Protein AF-0000000069303917 (afdb_homodimer)

Sequence (478 aa):
MTKDKTSQEDLEGQWSEDDLRAEVVRLRQELRDSREETLRLGRRVSELEAQASSSDALQITKLTCPGGEPDEQDKRRVLDHLRSEAYVHLAVSPIAGVGVFAFRTIPVGIDPFPICNPHMGSKEQFCVCSGSELRGMPPGVCDLVKSFFAPLTEDDSWTPQTDENGEILYGVLATGMNSLNLSWYLNHSDNPNISFKDADDEGGFNSFVTNRQIEAGEELVNDYRELGKEFYALVIGGGMTKDKTSQEDLEGQWSEDDLRAEVVRLRQELRDSREETLRLGRRVSELEAQASSSDALQITKLTCPGGEPDEQDKRRVLDHLRSEAYVHLAVSPIAGVGVFAFRTIPVGIDPFPICNPHMGSKEQFCVCSGSELRGMPPGVCDLVKSFFAPLTEDDSWTPQTDENGEILYGVLATGMNSLNLSWYLNHSDNPNISFKDADDEGGFNSFVTNRQIEAGEELVNDYRELGKEFYALVIGGG

pLDDT: mean 75.76, std 18.73, range [25.03, 98.19]

Nearest PDB structures (foldseek):
  6u9n-assembly1_A  TM=6.381E-01  e=2.233E-07  Homo sapiens
  5w1y-assembly1_A  TM=6.072E-01  e=1.549E-07  Homo sapiens
  2w5y-assembly1_A  TM=5.954E-01  e=2.406E-06  Homo sapiens
  3f9x-assembly4_D  TM=6.016E-01  e=1.669E-06  Homo sapiens
  2w5z-assembly1_A  TM=5.642E-01  e=1.308E-06  Homo sapiens

Foldseek 3Di:
DPPPPVVVVVVVVPADPVRVVVVVVVVVVVVVVVVVVVVVVVVVVVVVVCCVVCVVVVCVPCLVQLVHDDDPVLVVLVVVCVVPQAFWDWDQDPQDGIFIFGQAKDAFFHFNFDDSDCSNPPPFAWDKDFPVRLVPDDPVSNVVCLLQKDADDDDQVLHFDHDPVRTGIITHGPVHDPDDGNVSRAAADPDFQKEWDDAPDDVGDITITGRHMDGRGDTGHYHCVRVGPSSCCSNVVVD/DPPPPPVVVVVVVPADPVRVVVVVVVVVVVVVVVVVVVVVVVVVVVVVVCCVVCVVVVCCPCLVQLVHDDDPVLVVLVVVCVVPQAFWDWDQDPQDGIFIFGQAKDAFFHFNFDDSDCSNPPPFAWDKDFPVRLVPDDPVVNVVCLLQKDADDDDQPLHFDHDPVRTGIITHGPVHDPDDGNVSRAAADPDFQKEWDDAPDDVGHITITGRHIHGRGDTGHYHCVRVGPSSCCSNVVVD

Solvent-accessible surface area (backbone atoms only — not comparable to full-atom values): 25227 Å² total; per-residue (Å²): 136,73,76,72,63,65,64,59,57,65,61,56,75,74,56,47,67,68,48,40,52,51,46,40,53,48,44,51,51,52,34,51,54,38,48,52,48,33,50,52,40,50,51,50,38,50,49,50,45,41,47,50,36,25,55,46,57,41,56,48,41,77,61,38,45,25,44,44,80,62,51,71,66,46,39,52,39,30,54,50,28,51,57,73,50,62,34,59,46,78,34,66,32,95,88,57,50,48,22,28,27,22,56,36,70,37,61,57,69,38,53,63,68,58,62,49,29,52,54,41,26,28,58,88,35,50,24,83,39,43,43,71,72,48,67,78,36,48,67,52,46,42,54,47,44,54,67,64,35,40,50,35,51,77,53,96,74,42,45,66,33,56,50,99,86,64,33,45,26,29,50,38,48,36,36,38,83,35,53,48,50,54,74,70,35,49,38,73,33,99,77,45,45,34,39,83,34,74,36,90,45,95,87,44,61,73,41,49,30,25,73,39,70,40,52,55,69,39,71,48,22,27,44,46,60,78,61,14,53,63,36,29,43,58,61,63,53,66,104,138,75,75,72,68,63,62,60,58,64,60,59,74,76,60,49,68,67,50,39,51,50,46,40,53,51,44,50,51,52,33,51,54,38,49,52,48,32,50,51,40,48,50,52,38,50,50,51,44,40,47,50,34,24,54,48,59,40,54,48,41,77,62,38,44,25,43,43,81,61,51,71,67,46,38,52,40,29,53,51,28,52,57,74,49,63,34,58,46,78,34,66,32,93,86,57,50,46,22,26,26,22,54,36,71,38,61,57,69,38,52,64,70,58,61,48,29,53,57,41,25,30,58,90,35,51,26,82,39,41,45,71,74,46,68,78,36,48,67,50,46,42,53,46,44,56,67,63,35,41,50,35,50,78,53,97,75,42,45,65,32,54,49,97,86,65,33,45,27,30,49,39,49,38,36,37,83,36,54,48,50,55,74,71,36,50,40,72,33,98,75,46,46,32,38,84,36,74,38,89,45,93,86,43,61,74,42,50,28,24,72,38,69,41,51,54,71,38,70,49,22,27,44,45,60,78,61,15,53,63,34,30,43,58,60,62,55,66,105

Secondary structure (DSSP, 8-state):
--TTTHHHHHHHTT--HHHHHHHHHHHHHHHHHHHHHHHHHHHHHHHHHHHHHHTTTTT------TTSPP-HHHHHHHHHIIIII--EEEEE-SSSSEEEEESS-B-TT--S---S-TTTS----EEEEEHHHHHTS-HHHHHHHHHH-PBPBSSTT-PBPB-TTSPBEEEEETT-SSEEEGGGGPEE-SS-SEEEE--SSTTPPPEEEESS-B-TTPEEEE-GGGG-HHHHHHHTTT-/--THHHHHHHHHTT--HHHHHHHHHHHHHHHHHHHHHHHHHHHHHHHHHHHHHHTTSS-------TTSPP-HHHHHHHHHIIIII--EEEEE-SSSSEEEEESS-B-TT--S---S-TTTS----EEEEEHHHHHTS-HHHHHHHHHH-PBPBSSTT-PBPB-TTSPBEEEEETT-SSEEEGGGGPEE-SS-SEEEE--SSTTPPPEEEESS-B-TTPEEEE-GGGG-HHHHHHHTTT-

InterPro domains:
  IPR001214 SET domain [PF00856] (97-224)
  IPR001214 SET domain [PS50280] (86-225)
  IPR046341 SET domain superfamily [G3DSA:2.170.270.10] (84-227)
  IPR046341 SET domain superfamily [SSF82199] (88-226)

Organism: Polarella glacialis (NCBI:txid89957)

Structure (mmCIF, N/CA/C/O backbone):
data_AF-0000000069303917-model_v1
#
loop_
_entity.id
_entity.type
_entity.pdbx_description
1 polymer 'SET domain-containing protein'
#
loop_
_atom_site.group_PDB
_atom_site.id
_atom_site.type_symbol
_atom_site.label_atom_id
_atom_site.label_alt_id
_atom_site.label_comp_id
_atom_site.label_asym_id
_atom_site.label_entity_id
_atom_site.label_seq_id
_atom_site.pdbx_PDB_ins_code
_atom_site.Cartn_x
_atom_site.Cartn_y
_atom_site.Cartn_z
_atom_site.occupancy
_atom_site.B_iso_or_equiv
_atom_site.auth_seq_id
_atom_site.auth_comp_id
_atom_site.auth_asym_id
_atom_site.auth_atom_id
_atom_site.pdbx_PDB_model_num
ATOM 1 N N . MET A 1 1 ? -36.781 37.906 35.406 1 31.34 1 MET A N 1
ATOM 2 C CA . MET A 1 1 ? -36.188 38.844 34.469 1 31.34 1 MET A CA 1
ATOM 3 C C . MET A 1 1 ? -37.25 39.844 33.938 1 31.34 1 MET A C 1
ATOM 5 O O . MET A 1 1 ? -37 40.562 32.969 1 31.34 1 MET A O 1
ATOM 9 N N . THR A 1 2 ? -38.406 39.781 34.5 1 39.09 2 THR A N 1
ATOM 10 C CA . THR A 1 2 ? -39.625 40.531 34.156 1 39.09 2 THR A CA 1
ATOM 11 C C . THR A 1 2 ? -39.594 41.906 34.781 1 39.09 2 THR A C 1
ATOM 13 O O . THR A 1 2 ? -40.406 42.781 34.406 1 39.09 2 THR A O 1
ATOM 16 N N . LYS A 1 3 ? -38.938 42.188 35.875 1 47.28 3 LYS A N 1
ATOM 17 C CA . LYS A 1 3 ? -39.156 43.375 36.656 1 47.28 3 LYS A CA 1
ATOM 18 C C . LYS A 1 3 ? -38.562 44.594 35.969 1 47.28 3 LYS A C 1
ATOM 20 O O . LYS A 1 3 ? -38.812 45.75 36.375 1 47.28 3 LYS A O 1
ATOM 25 N N . ASP A 1 4 ? -37.656 44.531 35.062 1 43 4 ASP A N 1
ATOM 26 C CA . ASP A 1 4 ? -36.875 45.719 34.656 1 43 4 ASP A CA 1
ATOM 27 C C . ASP A 1 4 ? -37.594 46.5 33.562 1 43 4 ASP A C 1
ATOM 29 O O . ASP A 1 4 ? -37.188 47.625 33.25 1 43 4 ASP A O 1
ATOM 33 N N . LYS A 1 5 ? -38.688 46.062 33.031 1 47.25 5 LYS A N 1
ATOM 34 C CA . LYS A 1 5 ? -39.375 46.75 31.938 1 47.25 5 LYS A CA 1
ATOM 35 C C . LYS A 1 5 ? -40.25 47.875 32.469 1 47.25 5 LYS A C 1
ATOM 37 O O . LYS A 1 5 ? -40.469 48.875 31.766 1 47.25 5 LYS A O 1
ATOM 42 N N . THR A 1 6 ? -40.969 47.75 33.531 1 48.91 6 THR A N 1
ATOM 43 C CA . THR A 1 6 ? -41.938 48.719 34.031 1 48.91 6 THR A CA 1
ATOM 44 C C . THR A 1 6 ? -41.281 50.031 34.375 1 48.91 6 THR A C 1
ATOM 46 O O . THR A 1 6 ? -41.844 51.094 34.156 1 48.91 6 THR A O 1
ATOM 49 N N . SER A 1 7 ? -40.031 50.031 34.875 1 49.03 7 SER A N 1
ATOM 50 C CA . SER A 1 7 ? -39.406 51.188 35.5 1 49.03 7 SER A CA 1
ATOM 51 C C . SER A 1 7 ? -38.969 52.188 34.438 1 49.03 7 SER A C 1
ATOM 53 O O . SER A 1 7 ? -39 53.406 34.656 1 49.03 7 SER A O 1
ATOM 55 N N . GLN A 1 8 ? -38.812 51.875 33.281 1 50.59 8 GLN A N 1
ATOM 56 C CA . GLN A 1 8 ? -38.344 52.844 32.312 1 50.59 8 GLN A CA 1
ATOM 57 C C . GLN A 1 8 ? -39.5 53.656 31.719 1 50.59 8 GLN A C 1
ATOM 59 O O . GLN A 1 8 ? -39.375 54.844 31.469 1 50.59 8 GLN A O 1
ATOM 64 N N . GLU A 1 9 ? -40.625 53.094 31.688 1 52.25 9 GLU A N 1
ATOM 65 C CA . GLU A 1 9 ? -41.781 53.781 31.156 1 52.25 9 GLU A CA 1
ATOM 66 C C . GLU A 1 9 ? -42.25 54.875 32.094 1 52.25 9 GLU A C 1
ATOM 68 O O . GLU A 1 9 ? -42.688 55.938 31.641 1 52.25 9 GLU A O 1
ATOM 73 N N . ASP A 1 10 ? -42.375 54.656 33.281 1 55.94 10 ASP A N 1
ATOM 74 C CA . ASP A 1 10 ? -42.844 55.656 34.219 1 55.94 10 ASP A CA 1
ATOM 75 C C . ASP A 1 10 ? -41.938 56.875 34.25 1 55.94 10 ASP A C 1
ATOM 77 O O . ASP A 1 10 ? -42.406 58 34.375 1 55.94 10 ASP A O 1
ATOM 81 N N . LEU A 1 11 ? -40.719 56.812 34.094 1 53.03 11 LEU A N 1
ATOM 82 C CA . LEU A 1 11 ? -39.812 57.938 34.156 1 53.03 11 LEU A CA 1
ATOM 83 C C . LEU A 1 11 ? -39.875 58.75 32.875 1 53.03 11 LEU A C 1
ATOM 85 O O . LEU A 1 11 ? -39.656 59.969 32.906 1 53.03 11 LEU A O 1
ATOM 89 N N . GLU A 1 12 ? -40.344 58.156 31.844 1 61.41 12 GLU A N 1
ATOM 90 C CA . GLU A 1 12 ? -40.406 58.875 30.562 1 61.41 12 GLU A CA 1
ATOM 91 C C . GLU A 1 12 ? -41.594 59.844 30.547 1 61.41 12 GLU A C 1
ATOM 93 O O . GLU A 1 12 ? -41.594 60.844 29.828 1 61.41 12 GLU A O 1
ATOM 98 N N . GLY A 1 13 ? -42.594 59.656 31.344 1 64.12 13 GLY A N 1
ATOM 99 C CA . GLY A 1 13 ? -43.719 60.562 31.438 1 64.12 13 GLY A CA 1
ATOM 100 C C . GLY A 1 13 ? -43.312 61.969 31.828 1 64.12 13 GLY A C 1
ATOM 101 O O . GLY A 1 13 ? -44 62.938 31.5 1 64.12 13 GLY A O 1
ATOM 102 N N . GLN A 1 14 ? -42.219 62.25 32.531 1 71 14 GLN A N 1
ATOM 103 C CA . GLN A 1 14 ? -41.844 63.562 33.062 1 71 14 GLN A CA 1
ATOM 104 C C . GLN A 1 14 ? -40.719 64.188 32.25 1 71 14 GLN A C 1
ATOM 106 O O . GLN A 1 14 ? -40.188 65.25 32.625 1 71 14 GLN A O 1
ATOM 111 N N . TRP A 1 15 ? -40.594 63.906 31.031 1 79.44 15 TRP A N 1
ATOM 112 C CA . TRP A 1 15 ? -39.438 64.375 30.266 1 79.44 15 TRP A CA 1
ATOM 113 C C . TRP A 1 15 ? -39.781 65.688 29.531 1 79.44 15 TRP A C 1
ATOM 115 O O . TRP A 1 15 ? -40.875 65.812 28.969 1 79.44 15 TRP A O 1
ATOM 125 N N . SER A 1 16 ? -38.938 66.688 29.812 1 82.38 16 SER A N 1
ATOM 126 C CA . SER A 1 16 ? -39.031 67.938 29.078 1 82.38 16 SER A CA 1
ATOM 127 C C . SER A 1 16 ? -38.688 67.75 27.594 1 82.38 16 SER A C 1
ATOM 129 O O . SER A 1 16 ? -38.219 66.688 27.203 1 82.38 16 SER A O 1
ATOM 131 N N . GLU A 1 17 ? -39.062 68.75 26.812 1 84.31 17 GLU A N 1
ATOM 132 C CA . GLU A 1 17 ? -38.75 68.688 25.391 1 84.31 17 GLU A CA 1
ATOM 133 C C . GLU A 1 17 ? -37.25 68.5 25.172 1 84.31 17 GLU A C 1
ATOM 135 O O . GLU A 1 17 ? -36.812 67.812 24.281 1 84.31 17 GLU A O 1
ATOM 140 N N . ASP A 1 18 ? -36.594 69.125 26.078 1 85.5 18 ASP A N 1
ATOM 141 C CA . ASP A 1 18 ? -35.156 69.062 26 1 85.5 18 ASP A CA 1
ATOM 142 C C . ASP A 1 18 ? -34.656 67.625 26.328 1 85.5 18 ASP A C 1
ATOM 144 O O . ASP A 1 18 ? -33.719 67.125 25.719 1 85.5 18 ASP A O 1
ATOM 148 N N . ASP A 1 19 ? -35.375 67.062 27.141 1 86.94 19 ASP A N 1
ATOM 149 C CA . ASP A 1 19 ? -35.062 65.688 27.531 1 86.94 19 ASP A CA 1
ATOM 150 C C . ASP A 1 19 ? -35.344 64.688 26.406 1 86.94 19 ASP A C 1
ATOM 152 O O . ASP A 1 19 ? -34.531 63.812 26.156 1 86.94 19 ASP A O 1
ATOM 156 N N . LEU A 1 20 ? -36.312 64.938 25.719 1 87.75 20 LEU A N 1
ATOM 157 C CA . LEU A 1 20 ? -36.75 64.062 24.625 1 87.75 20 LEU A CA 1
ATOM 158 C C . LEU A 1 20 ? -35.781 64.188 23.438 1 87.75 20 LEU A C 1
ATOM 160 O O . LEU A 1 20 ? -35.438 63.219 22.812 1 87.75 20 LEU A O 1
ATOM 164 N N . ARG A 1 21 ? -35.375 65.375 23.281 1 87.81 21 ARG A N 1
ATOM 165 C CA . ARG A 1 21 ? -34.406 65.625 22.203 1 87.81 21 ARG A CA 1
ATOM 166 C C . ARG A 1 21 ? -33.094 64.938 22.5 1 87.81 21 ARG A C 1
ATOM 168 O O . ARG A 1 21 ? -32.469 64.375 21.609 1 87.81 21 ARG A O 1
ATOM 175 N N . ALA A 1 22 ? -32.781 65 23.719 1 87.69 22 ALA A N 1
ATOM 176 C CA . ALA A 1 22 ? -31.531 64.375 24.141 1 87.69 22 ALA A CA 1
ATOM 177 C C . ALA A 1 22 ? -31.625 62.844 24 1 87.69 22 ALA A C 1
ATOM 179 O O . ALA A 1 22 ? -30.672 62.188 23.578 1 87.69 22 ALA A O 1
ATOM 180 N N . GLU A 1 23 ? -32.719 62.344 24.219 1 88.12 23 GLU A N 1
ATOM 181 C CA . GLU A 1 23 ? -32.938 60.906 24.125 1 88.12 23 GLU A CA 1
ATOM 182 C C . GLU A 1 23 ? -32.938 60.438 22.672 1 88.12 23 GLU A C 1
ATOM 184 O O . GLU A 1 23 ? -32.406 59.375 22.359 1 88.12 23 GLU A O 1
ATOM 189 N N . VAL A 1 24 ? -33.5 61.25 21.938 1 89.5 24 VAL A N 1
ATOM 190 C CA . VAL A 1 24 ? -33.531 60.906 20.516 1 89.5 24 VAL A CA 1
ATOM 191 C C . VAL A 1 24 ? -32.094 60.875 19.984 1 89.5 24 VAL A C 1
ATOM 193 O O . VAL A 1 24 ? -31.75 59.938 19.25 1 89.5 24 VAL A O 1
ATOM 196 N N . VAL A 1 25 ? -31.359 61.875 20.422 1 87.88 25 VAL A N 1
ATOM 197 C CA . VAL A 1 25 ? -29.969 61.906 19.984 1 87.88 25 VAL A CA 1
ATOM 198 C C . VAL A 1 25 ? -29.219 60.688 20.5 1 87.88 25 VAL A C 1
ATOM 200 O O . VAL A 1 25 ? -28.484 60.031 19.75 1 87.88 25 VAL A O 1
ATOM 203 N N . ARG A 1 26 ? -29.453 60.281 21.688 1 88.75 26 ARG A N 1
ATOM 204 C CA . ARG A 1 26 ? -28.812 59.156 22.297 1 88.75 26 ARG A CA 1
ATOM 205 C C . ARG A 1 26 ? -29.219 57.844 21.594 1 88.75 26 ARG A C 1
ATOM 207 O O . ARG A 1 26 ? -28.359 57.031 21.25 1 88.75 26 ARG A O 1
ATOM 214 N N . LEU A 1 27 ? -30.406 57.75 21.359 1 89.12 27 LEU A N 1
ATOM 215 C CA . LEU A 1 27 ? -30.922 56.531 20.734 1 89.12 27 LEU A CA 1
ATOM 216 C C . LEU A 1 27 ? -30.438 56.406 19.297 1 89.12 27 LEU A C 1
ATOM 218 O O . LEU A 1 27 ? -30.109 55.312 18.844 1 89.12 27 LEU A O 1
ATOM 222 N N . ARG A 1 28 ? -30.375 57.5 18.656 1 88.5 28 ARG A N 1
ATOM 223 C CA . ARG A 1 28 ? -29.875 57.469 17.281 1 88.5 28 ARG A CA 1
ATOM 224 C C . ARG A 1 28 ? -28.406 57.031 17.25 1 88.5 28 ARG A C 1
ATOM 226 O O . ARG A 1 28 ? -28 56.281 16.375 1 88.5 28 ARG A O 1
ATOM 233 N N . GLN A 1 29 ? -27.688 57.531 18.219 1 87.75 29 GLN A N 1
ATOM 234 C CA . GLN A 1 29 ? -26.281 57.125 18.297 1 87.75 29 GLN A CA 1
ATOM 235 C C . GLN A 1 29 ? -26.156 55.625 18.625 1 87.75 29 GLN A C 1
ATOM 237 O O . GLN A 1 29 ? -25.375 54.938 18 1 87.75 29 GLN A O 1
ATOM 242 N N . GLU A 1 30 ? -26.844 55.188 19.531 1 87.62 30 GLU A N 1
ATOM 243 C CA . GLU A 1 30 ? -26.797 53.781 19.906 1 87.62 30 GLU A CA 1
ATOM 244 C C . GLU A 1 30 ? -27.25 52.875 18.734 1 87.62 30 GLU A C 1
ATOM 246 O O . GLU A 1 30 ? -26.688 51.812 18.516 1 87.62 30 GLU A O 1
ATOM 251 N N . LEU A 1 31 ? -28.234 53.375 18.094 1 89.19 31 LEU A N 1
ATOM 252 C CA . LEU A 1 31 ? -28.719 52.625 16.953 1 89.19 31 LEU A CA 1
ATOM 253 C C . LEU A 1 31 ? -27.656 52.531 15.852 1 89.19 31 LEU A C 1
ATOM 255 O O . LEU A 1 31 ? -27.453 51.5 15.25 1 89.19 31 LEU A O 1
ATOM 259 N N . ARG A 1 32 ? -27.078 53.719 15.586 1 86.81 32 ARG A N 1
ATOM 260 C CA . ARG A 1 32 ? -25.984 53.688 14.617 1 86.81 32 ARG A CA 1
ATOM 261 C C . ARG A 1 32 ? -24.906 52.688 15.016 1 86.81 32 ARG A C 1
ATOM 263 O O . ARG A 1 32 ? -24.422 51.938 14.18 1 86.81 32 ARG A O 1
ATOM 270 N N . ASP A 1 33 ? -24.516 52.656 16.25 1 86.88 33 ASP A N 1
ATOM 271 C CA . ASP A 1 33 ? -23.484 51.719 16.734 1 86.88 33 ASP A CA 1
ATOM 272 C C . ASP A 1 33 ? -23.953 50.281 16.578 1 86.88 33 ASP A C 1
ATOM 274 O O . ASP A 1 33 ? -23.172 49.406 16.172 1 86.88 33 ASP A O 1
ATOM 278 N N . SER A 1 34 ? -25.172 50.062 16.875 1 87.56 34 SER A N 1
ATOM 279 C CA . SER A 1 34 ? -25.703 48.719 16.766 1 87.56 34 SER A CA 1
ATOM 280 C C . SER A 1 34 ? -25.75 48.25 15.312 1 87.56 34 SER A C 1
ATOM 282 O O . SER A 1 34 ? -25.406 47.094 15.016 1 87.56 34 SER A O 1
ATOM 284 N N . ARG A 1 35 ? -26.141 49.156 14.5 1 87.56 35 ARG A N 1
ATOM 285 C CA . ARG A 1 35 ? -26.188 48.844 13.086 1 87.56 35 ARG A CA 1
ATOM 286 C C . ARG A 1 35 ? -24.797 48.562 12.547 1 87.56 35 ARG A C 1
ATOM 288 O O . ARG A 1 35 ? -24.594 47.625 11.742 1 87.56 35 ARG A O 1
ATOM 295 N N . GLU A 1 36 ? -23.875 49.344 12.961 1 86.31 36 GLU A N 1
ATOM 296 C CA . GLU A 1 36 ? -22.484 49.094 12.57 1 86.31 36 GLU A CA 1
ATOM 297 C C . GLU A 1 36 ? -22.016 47.719 13.07 1 86.31 36 GLU A C 1
ATOM 299 O O . GLU A 1 36 ? -21.344 47 12.344 1 86.31 36 GLU A O 1
ATOM 304 N N . GLU A 1 37 ? -22.359 47.406 14.234 1 87.06 37 GLU A N 1
ATOM 305 C CA . GLU A 1 37 ? -22 46.094 14.773 1 87.06 37 GLU A CA 1
ATOM 306 C C . GLU A 1 37 ? -22.688 44.969 14.016 1 87.06 37 GLU A C 1
ATOM 308 O O . GLU A 1 37 ? -22.078 43.938 13.719 1 87.06 37 GLU A O 1
ATOM 313 N N . THR A 1 38 ? -23.828 45.188 13.711 1 86.5 38 THR A N 1
ATOM 314 C CA . THR A 1 38 ? -24.562 44.219 12.906 1 86.5 38 THR A CA 1
ATOM 315 C C . THR A 1 38 ? -23.891 44 11.555 1 86.5 38 THR A C 1
ATOM 317 O O . THR A 1 38 ? -23.734 42.875 11.102 1 86.5 38 THR A O 1
ATOM 320 N N . LEU A 1 39 ? -23.609 4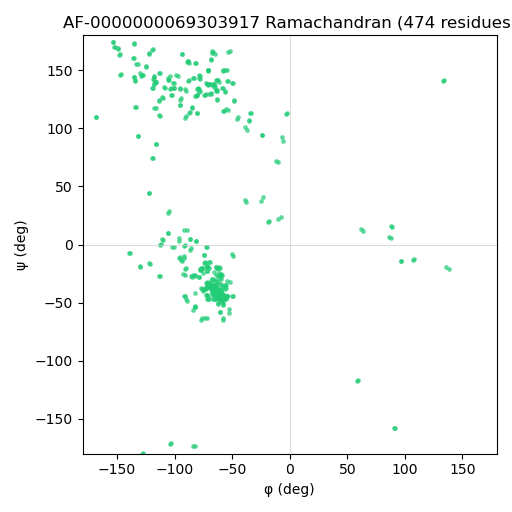5.062 10.984 1 85 39 LEU A N 1
ATOM 321 C CA . LEU A 1 39 ? -22.922 44.969 9.703 1 85 39 LEU A CA 1
ATOM 322 C C . LEU A 1 39 ? -21.594 44.219 9.859 1 85 39 LEU A C 1
ATOM 324 O O . LEU A 1 39 ? -21.234 43.375 9.031 1 85 39 LEU A O 1
ATOM 328 N N . ARG A 1 40 ? -20.859 44.531 10.812 1 85.75 40 ARG A N 1
ATOM 329 C CA . ARG A 1 40 ? -19.594 43.875 11.078 1 85.75 40 ARG A CA 1
ATOM 330 C C . ARG A 1 40 ? -19.797 42.375 11.305 1 85.75 40 ARG A C 1
ATOM 332 O O . ARG A 1 40 ? -19.094 41.531 10.727 1 85.75 40 ARG A O 1
ATOM 339 N N . LEU A 1 41 ? -20.703 41.969 12.039 1 85.69 41 LEU A N 1
ATOM 340 C CA . LEU A 1 41 ? -20.969 40.562 12.305 1 85.69 41 LEU A CA 1
ATOM 341 C C . LEU A 1 41 ? -21.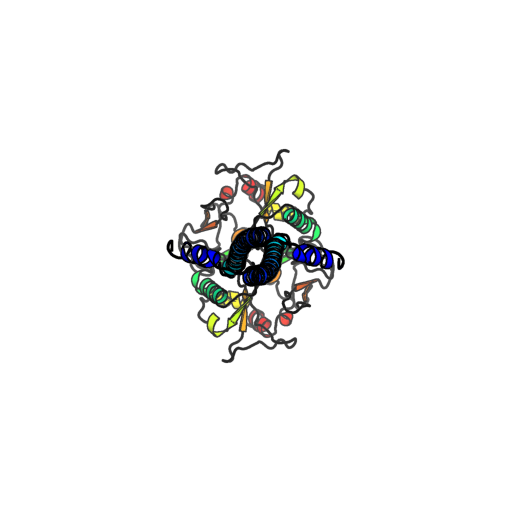5 39.844 11.055 1 85.69 41 LEU A C 1
ATOM 343 O O . LEU A 1 41 ? -21.156 38.688 10.789 1 85.69 41 LEU A O 1
ATOM 347 N N . GLY A 1 42 ? -22.297 40.625 10.391 1 85.5 42 GLY A N 1
ATOM 348 C CA . GLY A 1 42 ? -22.734 40.062 9.117 1 85.5 42 GLY A CA 1
ATOM 349 C C . GLY A 1 42 ? -21.594 39.75 8.172 1 85.5 42 GLY A C 1
ATOM 350 O O . GLY A 1 42 ? -21.562 38.688 7.547 1 85.5 42 GLY A O 1
ATOM 351 N N . ARG A 1 43 ? -20.719 40.594 8.039 1 83.69 43 ARG A N 1
ATOM 352 C CA . ARG A 1 43 ? -19.531 40.344 7.242 1 83.69 43 ARG A CA 1
ATOM 353 C C . ARG A 1 43 ? -18.734 39.188 7.809 1 83.69 43 ARG A C 1
ATOM 355 O O . ARG A 1 43 ? -18.234 38.344 7.055 1 83.69 43 ARG A O 1
ATOM 362 N N . ARG A 1 44 ? -18.516 39.062 9.039 1 84.62 44 ARG A N 1
ATOM 363 C CA . ARG A 1 44 ? -17.797 37.969 9.664 1 84.62 44 ARG A CA 1
ATOM 364 C C . ARG A 1 44 ? -18.5 36.656 9.422 1 84.62 44 ARG A C 1
ATOM 366 O O . ARG A 1 44 ? -17.844 35.625 9.18 1 84.62 44 ARG A O 1
ATOM 373 N N . VAL A 1 45 ? -19.609 36.594 9.477 1 82.44 45 VAL A N 1
ATOM 374 C CA . VAL A 1 45 ? -20.375 35.375 9.148 1 82.44 45 VAL A CA 1
ATOM 375 C C . VAL A 1 45 ? -20.156 35 7.684 1 82.44 45 VAL A C 1
ATOM 377 O O . VAL A 1 45 ? -19.906 33.844 7.367 1 82.44 45 VAL A O 1
ATOM 380 N N . SER A 1 46 ? -20.328 35.969 6.848 1 76.44 46 SER A N 1
ATOM 381 C CA . SER A 1 46 ? -20.078 35.688 5.438 1 76.44 46 SER A CA 1
ATOM 382 C C . SER A 1 46 ? -18.656 35.156 5.227 1 76.44 46 SER A C 1
ATOM 384 O O . SER A 1 46 ? -18.453 34.219 4.453 1 76.44 46 SER A O 1
ATOM 386 N N . GLU A 1 47 ? -17.734 35.719 5.762 1 74 47 GLU A N 1
ATOM 387 C CA . GLU A 1 47 ? -16.359 35.25 5.688 1 74 47 GLU A CA 1
ATOM 388 C C . GLU A 1 47 ? -16.234 33.844 6.238 1 74 47 GLU A C 1
ATOM 390 O O . GLU A 1 47 ? -15.578 32.969 5.633 1 74 47 GLU A O 1
ATOM 395 N N . LEU A 1 48 ? -16.75 33.531 7.234 1 68.62 48 LEU A N 1
ATOM 396 C CA . LEU A 1 48 ? -16.672 32.219 7.84 1 68.62 48 LEU A CA 1
ATOM 397 C C . LEU A 1 48 ? -17.484 31.203 7.027 1 68.62 48 LEU A C 1
ATOM 399 O O . LEU A 1 48 ? -17.062 30.047 6.883 1 68.62 48 LEU A O 1
ATOM 403 N N . GLU A 1 49 ? -18.453 31.641 6.531 1 68.62 49 GLU A N 1
ATOM 404 C CA . GLU A 1 49 ? -19.203 30.766 5.637 1 68.62 49 GLU A CA 1
ATOM 405 C C . GLU A 1 49 ? -18.438 30.547 4.328 1 68.62 49 GLU A C 1
ATOM 407 O O . GLU A 1 49 ? -18.422 29.438 3.797 1 68.62 49 GLU A O 1
ATOM 412 N N . ALA A 1 50 ? -17.984 31.656 3.814 1 60.5 50 ALA A N 1
ATOM 413 C CA . ALA A 1 50 ? -17.109 31.484 2.654 1 60.5 50 ALA A CA 1
ATOM 414 C C . ALA A 1 50 ? -15.906 30.609 2.998 1 60.5 50 ALA A C 1
ATOM 416 O O . ALA A 1 50 ? -15.508 29.75 2.211 1 60.5 50 ALA A O 1
ATOM 417 N N . GLN A 1 51 ? -15.25 30.875 3.924 1 53.12 51 GLN A N 1
ATOM 418 C CA . GLN A 1 51 ? -14.172 30 4.395 1 53.12 51 GLN A CA 1
ATOM 419 C C . GLN A 1 51 ? -14.68 28.594 4.656 1 53.12 51 GLN A C 1
ATOM 421 O O . GLN A 1 51 ? -14 27.609 4.34 1 53.12 51 GLN A O 1
ATOM 426 N N . ALA A 1 52 ? -15.672 28.562 5.211 1 47.16 52 ALA A N 1
ATOM 427 C CA . ALA A 1 52 ? -16.312 27.266 5.375 1 47.16 52 ALA A CA 1
ATOM 428 C C . ALA A 1 52 ? -16.781 26.703 4.031 1 47.16 52 ALA A C 1
ATOM 430 O O . ALA A 1 52 ? -16.688 25.5 3.787 1 47.16 52 ALA A O 1
ATOM 431 N N . SER A 1 53 ? -17.328 27.5 3.191 1 46.31 53 SER A N 1
ATOM 432 C CA . SER A 1 53 ? -17.703 27.125 1.832 1 46.31 53 SER A CA 1
ATOM 433 C C . SER A 1 53 ? -16.469 26.984 0.938 1 46.31 53 SER A C 1
ATOM 435 O O . SER A 1 53 ? -16.422 26.125 0.066 1 46.31 53 SER A O 1
ATOM 437 N N . SER A 1 54 ? -15.656 28.062 0.68 1 40.28 54 SER A N 1
ATOM 438 C CA . SER A 1 54 ? -14.352 27.922 0.028 1 40.28 54 SER A CA 1
ATOM 439 C C . SER A 1 54 ? -13.484 26.891 0.737 1 40.28 54 SER A C 1
ATOM 441 O O . SER A 1 54 ? -12.734 26.156 0.092 1 40.28 54 SER A O 1
ATOM 443 N N . SER A 1 55 ? -13.297 27.125 1.798 1 33.91 55 SER A N 1
ATOM 444 C CA . SER A 1 55 ? -12.836 25.953 2.547 1 33.91 55 SER A CA 1
ATOM 445 C C . SER A 1 55 ? -13.766 24.766 2.344 1 33.91 55 SER A C 1
ATOM 447 O O . SER A 1 55 ? -13.32 23.625 2.324 1 33.91 55 SER A O 1
ATOM 449 N N . ASP A 1 56 ? -14.938 25.156 2.191 1 32.44 56 ASP A N 1
ATOM 450 C CA . ASP A 1 56 ? -15.852 24.219 1.563 1 32.44 56 ASP A CA 1
ATOM 451 C C . ASP A 1 56 ? -15.719 24.25 0.043 1 32.44 56 ASP A C 1
ATOM 453 O O . ASP A 1 56 ? -15.859 23.219 -0.617 1 32.44 56 ASP A O 1
ATOM 457 N N . ALA A 1 57 ? -15.797 25.469 -0.752 1 29.39 57 ALA A N 1
ATOM 458 C CA . ALA A 1 57 ? -15.406 25.672 -2.146 1 29.39 57 ALA A CA 1
ATOM 459 C C . ALA A 1 57 ? -13.891 25.766 -2.283 1 29.39 57 ALA A C 1
ATOM 461 O O . ALA A 1 57 ? -13.367 25.906 -3.391 1 29.39 57 ALA A O 1
ATOM 462 N N . LEU A 1 58 ? -13.148 26.844 -1.654 1 30.12 58 LEU A N 1
ATOM 463 C CA . LEU A 1 58 ? -11.859 26.172 -1.605 1 30.12 58 LEU A CA 1
ATOM 464 C C . LEU A 1 58 ? -12.055 24.656 -1.626 1 30.12 58 LEU A C 1
ATOM 466 O O . LEU A 1 58 ? -12.797 24.109 -0.811 1 30.12 58 LEU A O 1
ATOM 470 N N . GLN A 1 59 ? -11.945 24.469 -2.854 1 25.36 59 GLN A N 1
ATOM 471 C CA . GLN A 1 59 ? -11.898 23.047 -3.186 1 25.36 59 GLN A CA 1
ATOM 472 C C . GLN A 1 59 ? -11.422 22.219 -1.994 1 25.36 59 GLN A C 1
ATOM 474 O O . GLN A 1 59 ? -10.234 22.234 -1.654 1 25.36 59 GLN A O 1
ATOM 479 N N . ILE A 1 60 ? -11.906 22.578 -0.798 1 26.84 60 ILE A N 1
ATOM 480 C CA . ILE A 1 60 ? -11.953 21.203 -0.329 1 26.84 60 ILE A CA 1
ATOM 481 C C . ILE A 1 60 ? -11.891 20.25 -1.521 1 26.84 60 ILE A C 1
ATOM 483 O O . ILE A 1 60 ? -12.898 20.031 -2.199 1 26.84 60 ILE A O 1
ATOM 487 N N . THR A 1 61 ? -11.391 20.922 -2.527 1 26.36 61 THR A N 1
ATOM 488 C CA . THR A 1 61 ? -10.867 19.953 -3.477 1 26.36 61 THR A CA 1
ATOM 489 C C . THR A 1 61 ? -10.938 18.531 -2.896 1 26.36 61 THR A C 1
ATOM 491 O O . THR A 1 61 ? -10.547 18.312 -1.749 1 26.36 61 THR A O 1
ATOM 494 N N . LYS A 1 62 ? -12.016 18.078 -3.287 1 26.27 62 LYS A N 1
ATOM 495 C CA . LYS A 1 62 ? -12.203 16.656 -3.043 1 26.27 62 LYS A CA 1
ATOM 496 C C . LYS A 1 62 ? -10.906 16 -2.582 1 26.27 62 LYS A C 1
ATOM 498 O O . LYS A 1 62 ? -10.164 15.453 -3.395 1 26.27 62 LYS A O 1
ATOM 503 N N . LEU A 1 63 ? -10.195 16.875 -2.121 1 28.48 63 LEU A N 1
ATOM 504 C CA . LEU A 1 63 ? -9.086 16.25 -1.419 1 28.48 63 LEU A CA 1
ATOM 505 C C . LEU A 1 63 ? -9.555 15.008 -0.654 1 28.48 63 LEU A C 1
ATOM 507 O O . LEU A 1 63 ? -10.18 15.133 0.404 1 28.48 63 LEU A O 1
ATOM 511 N N . THR A 1 64 ? -10.312 14.523 -1.332 1 28.42 64 THR A N 1
ATOM 512 C CA . THR A 1 64 ? -10.789 13.18 -1.06 1 28.42 64 THR A CA 1
ATOM 513 C C . THR A 1 64 ? -9.93 12.5 -0.001 1 28.42 64 THR A C 1
ATOM 515 O O . THR A 1 64 ? -8.703 12.508 -0.093 1 28.42 64 THR A O 1
ATOM 518 N N . CYS A 1 65 ? -10.094 12.992 1.325 1 30.05 65 CYS A N 1
ATOM 519 C CA . CYS A 1 65 ? -9.492 12.109 2.314 1 30.05 65 CYS A CA 1
ATOM 520 C C . CYS A 1 65 ? -8.922 10.859 1.655 1 30.05 65 CYS A C 1
ATOM 522 O O . CYS A 1 65 ? -9.547 10.281 0.768 1 30.05 65 CYS A O 1
ATOM 524 N N . PRO A 1 66 ? -7.758 10.852 1.735 1 36.47 66 PRO A N 1
ATOM 525 C CA . PRO A 1 66 ? -7.391 9.477 1.396 1 36.47 66 PRO A CA 1
ATOM 526 C C . PRO A 1 66 ? -8.367 8.445 1.963 1 36.47 66 PRO A C 1
ATOM 528 O O . PRO A 1 66 ? -8.758 8.539 3.131 1 36.47 66 PRO A O 1
ATOM 531 N N . GLY A 1 67 ? -9.148 8.008 1.225 1 46.69 67 GLY A N 1
ATOM 532 C CA . GLY A 1 67 ? -10.07 6.945 1.584 1 46.69 67 GLY A CA 1
ATOM 533 C C . GLY A 1 67 ? -11.484 7.195 1.099 1 46.69 67 GLY A C 1
ATOM 534 O O . GLY A 1 67 ? -12.422 6.492 1.493 1 46.69 67 GLY A O 1
ATOM 535 N N . GLY A 1 68 ? -11.727 8.609 0.793 1 54.03 68 GLY A N 1
ATOM 536 C CA . GLY A 1 68 ? -13.078 8.656 0.26 1 54.03 68 GLY A CA 1
ATOM 537 C C . GLY A 1 68 ? -13.297 7.703 -0.897 1 54.03 68 GLY A C 1
ATOM 538 O O . GLY A 1 68 ? -12.352 7.055 -1.364 1 54.03 68 GLY A O 1
ATOM 539 N N . GLU A 1 69 ? -14.586 7.605 -1.094 1 66.75 69 GLU A N 1
ATOM 540 C CA . GLU A 1 69 ? -14.922 6.762 -2.236 1 66.75 69 GLU A CA 1
ATOM 541 C C . GLU A 1 69 ? -14.383 7.348 -3.535 1 66.75 69 GLU A C 1
ATOM 543 O O . GLU A 1 69 ? -14.43 8.562 -3.746 1 66.75 69 GLU A O 1
ATOM 548 N N . PRO A 1 70 ? -13.672 6.699 -4.266 1 77.81 70 PRO A N 1
ATOM 549 C CA . PRO A 1 70 ? -13.148 7.168 -5.551 1 77.81 70 PRO A CA 1
ATOM 550 C C . PRO A 1 70 ? -14.234 7.754 -6.449 1 77.81 70 PRO A C 1
ATOM 552 O O . PRO A 1 70 ? -15.367 7.258 -6.465 1 77.81 70 PRO A O 1
ATOM 555 N N . ASP A 1 71 ? -13.906 8.844 -7.109 1 81.5 71 ASP A N 1
ATOM 556 C CA . ASP A 1 71 ? -14.812 9.445 -8.078 1 81.5 71 ASP A CA 1
ATOM 557 C C . ASP A 1 71 ? -14.375 9.148 -9.508 1 81.5 71 ASP A C 1
ATOM 559 O O . ASP A 1 71 ? -13.508 8.305 -9.734 1 81.5 71 ASP A O 1
ATOM 563 N N . GLU A 1 72 ? -15.094 9.844 -10.43 1 86.19 72 GLU A N 1
ATOM 564 C CA . GLU A 1 72 ? -14.859 9.562 -11.844 1 86.19 72 GLU A CA 1
ATOM 565 C C . GLU A 1 72 ? -13.453 9.992 -12.258 1 86.19 72 GLU A C 1
ATOM 567 O O . GLU A 1 72 ? -12.844 9.367 -13.133 1 86.19 72 GLU A O 1
ATOM 572 N N . GLN A 1 73 ? -13.055 11.055 -11.703 1 86.69 73 GLN A N 1
ATOM 573 C CA . GLN A 1 73 ? -11.703 11.492 -12.023 1 86.69 73 GLN A CA 1
ATOM 574 C C . GLN A 1 73 ? -10.664 10.492 -11.523 1 86.69 73 GLN A C 1
ATOM 576 O O . GLN A 1 73 ? -9.664 10.234 -12.203 1 86.69 73 GLN A O 1
ATOM 581 N N . ASP A 1 74 ? -10.898 9.969 -10.398 1 86.25 74 ASP A N 1
ATOM 582 C CA . ASP A 1 74 ? -10.008 8.938 -9.875 1 86.25 74 ASP A CA 1
ATOM 583 C C . ASP A 1 74 ? -9.977 7.715 -10.789 1 86.25 74 ASP A C 1
ATOM 585 O O . ASP A 1 74 ? -8.922 7.137 -11.031 1 86.25 74 ASP A O 1
ATOM 589 N N . LYS A 1 75 ? -11.125 7.402 -11.203 1 87.94 75 LYS A N 1
ATOM 590 C CA . LYS A 1 75 ? -11.211 6.27 -12.117 1 87.94 75 LYS A CA 1
ATOM 591 C C . LYS A 1 75 ? -10.414 6.531 -13.391 1 87.94 75 LYS A C 1
ATOM 593 O O . LYS A 1 75 ? -9.688 5.66 -13.867 1 87.94 75 LYS A O 1
ATOM 598 N N . ARG A 1 76 ? -10.609 7.691 -13.914 1 89.38 76 ARG A N 1
ATOM 599 C CA . ARG A 1 76 ? -9.875 8.039 -15.125 1 89.38 76 ARG A CA 1
ATOM 600 C C . ARG A 1 76 ? -8.367 7.98 -14.883 1 89.38 76 ARG A C 1
ATOM 602 O O . ARG A 1 76 ? -7.617 7.5 -15.734 1 89.38 76 ARG A O 1
ATOM 609 N N . ARG A 1 77 ? -7.949 8.43 -13.773 1 89.12 77 ARG A N 1
ATOM 610 C CA . ARG A 1 77 ? -6.531 8.406 -13.43 1 89.12 77 ARG A CA 1
ATOM 611 C C . ARG A 1 77 ? -6.023 6.969 -13.32 1 89.12 77 ARG A C 1
ATOM 613 O O . ARG A 1 77 ? -4.906 6.664 -13.742 1 89.12 77 ARG A O 1
ATOM 620 N N . VAL A 1 78 ? -6.809 6.168 -12.703 1 87.62 78 VAL A N 1
ATOM 621 C CA . VAL A 1 78 ? -6.441 4.762 -12.586 1 87.62 78 VAL A CA 1
ATOM 622 C C . VAL A 1 78 ? -6.281 4.148 -13.977 1 87.62 78 VAL A C 1
ATOM 624 O O . VAL A 1 78 ? -5.309 3.441 -14.242 1 87.62 78 VAL A O 1
ATOM 627 N N . LEU A 1 79 ? -7.207 4.414 -14.82 1 88.62 79 LEU A N 1
ATOM 628 C CA . LEU A 1 79 ? -7.156 3.859 -16.172 1 88.62 79 LEU A CA 1
ATOM 629 C C . LEU A 1 79 ? -5.93 4.375 -16.922 1 88.62 79 LEU A C 1
ATOM 631 O O . LEU A 1 79 ? -5.273 3.621 -17.641 1 88.62 79 LEU A O 1
ATOM 635 N N . ASP A 1 80 ? -5.645 5.613 -16.75 1 89.25 80 ASP A N 1
ATOM 636 C CA . ASP A 1 80 ? -4.449 6.184 -17.359 1 89.25 80 ASP A CA 1
ATOM 637 C C . ASP A 1 80 ? -3.186 5.531 -16.797 1 89.25 80 ASP A C 1
ATOM 639 O O . ASP A 1 80 ? -2.246 5.246 -17.547 1 89.25 80 ASP A O 1
ATOM 643 N N . HIS A 1 81 ? -3.172 5.32 -15.555 1 88.88 81 HIS A N 1
ATOM 644 C CA . HIS A 1 81 ? -2.064 4.645 -14.891 1 88.88 81 HIS A CA 1
ATOM 645 C C . HIS A 1 81 ? -1.851 3.248 -15.461 1 88.88 81 HIS A C 1
ATOM 647 O O . HIS A 1 81 ? -0.727 2.883 -15.812 1 88.88 81 HIS A O 1
ATOM 653 N N . LEU A 1 82 ? -2.867 2.521 -15.57 1 88.5 82 LEU A N 1
ATOM 654 C CA . LEU A 1 82 ? -2.783 1.164 -16.094 1 88.5 82 LEU A CA 1
ATOM 655 C C . LEU A 1 82 ? -2.312 1.171 -17.547 1 88.5 82 LEU A C 1
ATOM 657 O O . LEU A 1 82 ? -1.542 0.3 -17.953 1 88.5 82 LEU A O 1
ATOM 661 N N . ARG A 1 83 ? -2.688 2.176 -18.203 1 87.75 83 ARG A N 1
ATOM 662 C CA . ARG A 1 83 ? -2.398 2.242 -19.625 1 87.75 83 ARG A CA 1
ATOM 663 C C . ARG A 1 83 ? -0.935 2.59 -19.875 1 87.75 83 ARG A C 1
ATOM 665 O O . ARG A 1 83 ? -0.301 2.027 -20.781 1 87.75 83 ARG A O 1
ATOM 672 N N . SER A 1 84 ? -0.438 3.486 -19.031 1 88.56 84 SER A N 1
ATOM 673 C CA . SER A 1 84 ? 0.83 4.035 -19.484 1 88.56 84 SER A CA 1
ATOM 674 C C . SER A 1 84 ? 1.825 4.184 -18.344 1 88.56 84 SER A C 1
ATOM 676 O 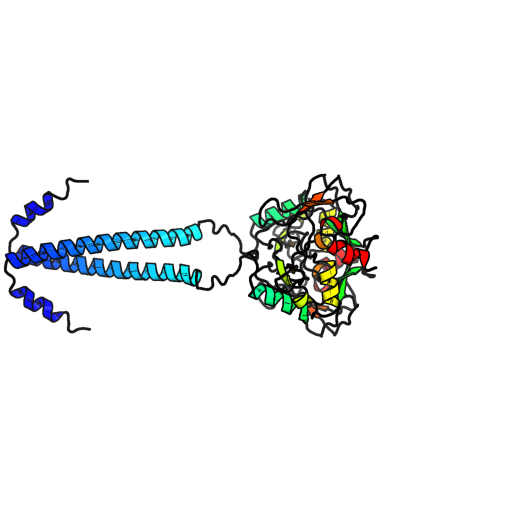O . SER A 1 84 ? 3.004 4.465 -18.578 1 88.56 84 SER A O 1
ATOM 678 N N . GLU A 1 85 ? 1.413 3.953 -17.094 1 88.44 85 GLU A N 1
ATOM 679 C CA . GLU A 1 85 ? 2.307 4.305 -15.992 1 88.44 85 GLU A CA 1
ATOM 680 C C . GLU A 1 85 ? 2.621 3.088 -15.125 1 88.44 85 GLU A C 1
ATOM 682 O O . GLU A 1 85 ? 3.557 3.115 -14.32 1 88.44 85 GLU A O 1
ATOM 687 N N . ALA A 1 86 ? 1.834 2.064 -15.273 1 89.5 86 ALA A N 1
ATOM 688 C CA . ALA A 1 86 ? 2.15 0.815 -14.586 1 89.5 86 ALA A CA 1
ATOM 689 C C . ALA A 1 86 ? 3.184 0.006 -15.359 1 89.5 86 ALA A C 1
ATOM 691 O O . ALA A 1 86 ? 2.979 -0.305 -16.531 1 89.5 86 ALA A O 1
ATOM 692 N N . TYR A 1 87 ? 4.316 -0.41 -14.625 1 93.31 87 TYR A N 1
ATOM 693 C CA . TYR A 1 87 ? 5.41 -1.031 -15.359 1 93.31 87 TYR A CA 1
ATOM 694 C C . TYR A 1 87 ? 5.836 -2.342 -14.711 1 93.31 87 TYR A C 1
ATOM 696 O O . TYR A 1 87 ? 6.477 -3.182 -15.344 1 93.31 87 TYR A O 1
ATOM 704 N N . VAL A 1 88 ? 5.457 -2.512 -13.438 1 94.69 88 VAL A N 1
ATOM 705 C CA . VAL A 1 88 ? 6.23 -3.529 -12.734 1 94.69 88 VAL A CA 1
ATOM 706 C C . VAL A 1 88 ? 5.297 -4.422 -11.922 1 94.69 88 VAL A C 1
ATOM 708 O O . VAL A 1 88 ? 4.137 -4.07 -11.695 1 94.69 88 VAL A O 1
ATOM 711 N N . HIS A 1 89 ? 5.758 -5.527 -11.594 1 92.94 89 HIS A N 1
ATOM 712 C CA . HIS A 1 89 ? 5.105 -6.508 -10.727 1 92.94 89 HIS A CA 1
ATOM 713 C C . HIS A 1 89 ? 6.133 -7.297 -9.922 1 92.94 89 HIS A C 1
ATOM 715 O O . HIS A 1 89 ? 7.332 -7.227 -10.195 1 92.94 89 HIS A O 1
ATOM 721 N N . LEU A 1 90 ? 5.699 -7.969 -8.891 1 94.62 90 LEU A N 1
ATOM 722 C CA . LEU A 1 90 ? 6.586 -8.805 -8.086 1 94.62 90 LEU A CA 1
ATOM 723 C C . LEU A 1 90 ? 6.668 -10.219 -8.664 1 94.62 90 LEU A C 1
ATOM 725 O O . LEU A 1 90 ? 5.664 -10.758 -9.125 1 94.62 90 LEU A O 1
ATOM 729 N N . ALA A 1 91 ? 7.828 -10.797 -8.648 1 95.06 91 ALA A N 1
ATOM 730 C CA . ALA A 1 91 ? 8.062 -12.172 -9.086 1 95.06 91 ALA A CA 1
ATOM 731 C C . ALA A 1 91 ? 9.289 -12.758 -8.383 1 95.06 91 ALA A C 1
ATOM 733 O O . ALA A 1 91 ? 9.953 -12.078 -7.602 1 95.06 91 ALA A O 1
ATOM 734 N N . VAL A 1 92 ? 9.508 -14.047 -8.625 1 96 92 VAL A N 1
ATOM 735 C CA . VAL A 1 92 ? 10.633 -14.75 -8.023 1 96 92 VAL A CA 1
ATOM 736 C C . VAL A 1 92 ? 11.938 -14.234 -8.617 1 96 92 VAL A C 1
ATOM 738 O O . VAL A 1 92 ? 12.086 -14.156 -9.844 1 96 92 VAL A O 1
ATOM 741 N N . SER A 1 93 ? 12.805 -13.906 -7.711 1 96.5 93 SER A N 1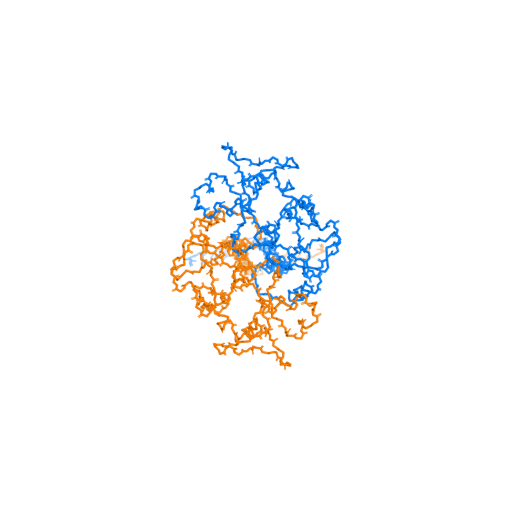
ATOM 742 C CA . SER A 1 93 ? 14.086 -13.359 -8.141 1 96.5 93 SER A CA 1
ATOM 743 C C . SER A 1 93 ? 15.203 -14.398 -8.039 1 96.5 93 SER A C 1
ATOM 745 O O . SER A 1 93 ? 15.312 -15.086 -7.02 1 96.5 93 SER A O 1
ATOM 747 N N . PRO A 1 94 ? 16.031 -14.516 -9.062 1 94.88 94 PRO A N 1
ATOM 748 C CA . PRO A 1 94 ? 17.219 -15.359 -8.953 1 94.88 94 PRO A CA 1
ATOM 749 C C . PRO A 1 94 ? 18.266 -14.773 -8.016 1 94.88 94 PRO A C 1
ATOM 751 O O . PRO A 1 94 ? 19.234 -15.461 -7.656 1 94.88 94 PRO A O 1
ATOM 754 N N . ILE A 1 95 ? 18.203 -13.508 -7.637 1 92.12 95 ILE A N 1
ATOM 755 C CA . ILE A 1 95 ? 19.156 -12.828 -6.77 1 92.12 95 ILE A CA 1
ATOM 756 C C . ILE A 1 95 ? 18.828 -13.125 -5.309 1 92.12 95 ILE A C 1
ATOM 758 O O . ILE A 1 95 ? 19.672 -13.625 -4.566 1 92.12 95 ILE A O 1
ATOM 762 N N . ALA A 1 96 ? 17.547 -12.859 -4.953 1 89.5 96 ALA A N 1
ATOM 763 C CA . ALA A 1 96 ? 17.141 -13.07 -3.568 1 89.5 96 ALA A CA 1
ATOM 764 C C . ALA A 1 96 ? 15.617 -13 -3.426 1 89.5 96 ALA A C 1
ATOM 766 O O . ALA A 1 96 ? 15.023 -11.93 -3.572 1 89.5 96 ALA A O 1
ATOM 767 N N . GLY A 1 97 ? 15.07 -14.141 -3.174 1 92.88 97 GLY A N 1
ATOM 768 C CA . GLY A 1 97 ? 13.664 -14.164 -2.783 1 92.88 97 GLY A CA 1
ATOM 769 C C . GLY A 1 97 ? 12.75 -13.562 -3.826 1 92.88 97 GLY A C 1
ATOM 770 O O . GLY A 1 97 ? 12.68 -14.047 -4.957 1 92.88 97 GLY A O 1
ATOM 771 N N . VAL A 1 98 ? 12.102 -12.469 -3.41 1 95.12 98 VAL A N 1
ATOM 772 C CA . VAL A 1 98 ? 11.141 -11.766 -4.246 1 95.12 98 VAL A CA 1
ATOM 773 C C . VAL A 1 98 ? 11.781 -10.516 -4.84 1 95.12 98 VAL A C 1
ATOM 775 O O . VAL A 1 98 ? 12.5 -9.789 -4.145 1 95.12 98 VAL A O 1
ATOM 778 N N . GLY A 1 99 ? 11.5 -10.273 -6.082 1 95.94 99 GLY A N 1
ATOM 779 C CA . GLY A 1 99 ? 12.039 -9.117 -6.77 1 95.94 99 GLY A CA 1
ATOM 780 C C . GLY A 1 99 ? 11.008 -8.375 -7.598 1 95.94 99 GLY A C 1
ATOM 781 O O . GLY A 1 99 ? 9.859 -8.805 -7.699 1 95.94 99 GLY A O 1
ATOM 782 N N . VAL A 1 100 ? 11.43 -7.238 -8.117 1 96.94 100 VAL A N 1
ATOM 783 C CA . VAL A 1 100 ? 10.586 -6.387 -8.945 1 96.94 100 VAL A CA 1
ATOM 784 C C . VAL A 1 100 ? 10.945 -6.57 -10.414 1 96.94 100 VAL A C 1
ATOM 786 O O . VAL A 1 100 ? 12.117 -6.441 -10.797 1 96.94 100 VAL A O 1
ATOM 789 N N . PHE A 1 101 ? 9.938 -6.844 -11.289 1 96.81 101 PHE A N 1
ATOM 790 C CA . PHE A 1 101 ? 10.188 -7.113 -12.695 1 96.81 101 PHE A CA 1
ATOM 791 C C . PHE A 1 101 ? 9.328 -6.223 -13.578 1 96.81 101 PHE A C 1
ATOM 793 O O . PHE A 1 101 ? 8.164 -5.953 -13.258 1 96.81 101 PHE A O 1
ATOM 800 N N . ALA A 1 102 ? 9.867 -5.863 -14.648 1 96.19 102 ALA A N 1
ATOM 801 C CA . ALA A 1 102 ? 9.109 -5.121 -15.656 1 96.19 102 ALA A CA 1
ATOM 802 C C . ALA A 1 102 ? 8.203 -6.051 -16.453 1 96.19 102 ALA A C 1
ATOM 804 O O . ALA A 1 102 ? 8.656 -7.082 -16.953 1 96.19 102 ALA A O 1
ATOM 805 N N . PHE A 1 103 ? 6.922 -5.656 -16.609 1 92.69 103 PHE A N 1
ATOM 806 C CA . PHE A 1 103 ? 6.066 -6.465 -17.469 1 92.69 103 PHE A CA 1
ATOM 807 C C . PHE A 1 103 ? 5.898 -5.809 -18.828 1 92.69 103 PHE A C 1
ATOM 809 O O . PHE A 1 103 ? 5.238 -6.359 -19.719 1 92.69 103 PHE A O 1
ATOM 816 N N . ARG A 1 104 ? 6.465 -4.66 -19.031 1 92.25 104 ARG A N 1
ATOM 817 C CA . ARG A 1 104 ? 6.609 -3.943 -20.297 1 92.25 104 ARG A CA 1
ATOM 818 C C . ARG A 1 104 ? 7.879 -3.102 -20.297 1 92.25 104 ARG A C 1
ATOM 820 O O . ARG A 1 104 ? 8.5 -2.895 -19.25 1 92.25 104 ARG A O 1
ATOM 827 N N . THR A 1 105 ? 8.203 -2.635 -21.422 1 95.56 105 THR A N 1
ATOM 828 C CA . THR A 1 105 ? 9.398 -1.811 -21.547 1 95.56 105 THR A CA 1
ATOM 829 C C . THR A 1 105 ? 9.234 -0.506 -20.766 1 95.56 105 THR A C 1
ATOM 831 O O . THR A 1 105 ? 8.172 0.122 -20.812 1 95.56 105 THR A O 1
ATOM 834 N N . ILE A 1 106 ? 10.312 -0.176 -20.062 1 96.19 106 ILE A N 1
ATOM 835 C CA . ILE A 1 106 ? 10.336 1.073 -19.312 1 96.19 106 ILE A CA 1
ATOM 836 C C . ILE A 1 106 ? 11.375 2.016 -19.906 1 96.19 106 ILE A C 1
ATOM 838 O O . ILE A 1 106 ? 12.562 1.674 -19.984 1 96.19 106 ILE A O 1
ATOM 842 N N . PRO A 1 107 ? 11.008 3.195 -20.297 1 95.56 107 PRO A N 1
ATOM 843 C CA . PRO A 1 107 ? 11.977 4.152 -20.828 1 95.56 107 PRO A CA 1
ATOM 844 C C . PRO A 1 107 ? 12.969 4.629 -19.766 1 95.56 107 PRO A C 1
ATOM 846 O O . PRO A 1 107 ? 12.75 4.418 -18.578 1 95.56 107 PRO A O 1
ATOM 849 N N . VAL A 1 108 ? 14.008 5.227 -20.234 1 95.44 108 VAL A N 1
ATOM 850 C CA . VAL A 1 108 ? 15.008 5.816 -19.359 1 95.44 108 VAL A CA 1
ATOM 851 C C . VAL A 1 108 ? 14.43 7.062 -18.688 1 95.44 108 VAL A C 1
ATOM 853 O O . VAL A 1 108 ? 13.672 7.816 -19.312 1 95.44 108 VAL A O 1
ATOM 856 N N . GLY A 1 109 ? 14.727 7.18 -17.406 1 93 109 GLY A N 1
ATOM 857 C CA . GLY A 1 109 ? 14.406 8.414 -16.703 1 93 109 GLY A CA 1
ATOM 858 C C . GLY A 1 109 ? 13.008 8.414 -16.109 1 93 109 GLY A C 1
ATOM 859 O O . GLY A 1 109 ? 12.469 9.477 -15.781 1 93 109 GLY A O 1
ATOM 860 N N . ILE A 1 110 ? 12.453 7.258 -16.047 1 92.56 110 ILE A N 1
ATOM 861 C CA . ILE A 1 110 ? 11.078 7.156 -15.555 1 92.56 110 ILE A CA 1
ATOM 862 C C . ILE A 1 110 ? 11.078 6.59 -14.141 1 92.56 110 ILE A C 1
ATOM 864 O O . ILE A 1 110 ? 11.891 5.727 -13.805 1 92.56 110 ILE A O 1
ATOM 868 N N . ASP A 1 111 ? 10.18 7.125 -13.297 1 90.62 111 ASP A N 1
ATOM 869 C CA . ASP A 1 111 ? 9.867 6.477 -12.031 1 90.62 111 ASP A CA 1
ATOM 870 C C . ASP A 1 111 ? 8.867 5.336 -12.234 1 90.62 111 ASP A C 1
ATOM 872 O O . ASP A 1 111 ? 7.699 5.574 -12.539 1 90.62 111 ASP A O 1
ATOM 876 N N . PRO A 1 112 ? 9.312 4.137 -12.016 1 93.25 112 PRO A N 1
ATOM 877 C CA . PRO A 1 112 ? 8.406 3.012 -12.289 1 93.25 112 PRO A CA 1
ATOM 878 C C . PRO A 1 112 ? 7.422 2.76 -11.148 1 93.25 112 PRO A C 1
ATOM 880 O O . PRO A 1 112 ? 6.609 1.837 -11.227 1 93.25 112 PRO A O 1
ATOM 883 N N . PHE A 1 113 ? 7.465 3.605 -10.109 1 90.19 113 PHE A N 1
ATOM 884 C CA . PHE A 1 113 ? 6.652 3.344 -8.922 1 90.19 113 PHE A CA 1
ATOM 885 C C . PHE A 1 113 ? 5.715 4.512 -8.641 1 90.19 113 PHE A C 1
ATOM 887 O O . PHE A 1 113 ? 5.57 4.934 -7.492 1 90.19 113 PHE A O 1
ATOM 894 N N . PRO A 1 114 ? 5.117 4.992 -9.578 1 82.75 114 PRO A N 1
ATOM 895 C CA . PRO A 1 114 ? 4.223 6.113 -9.281 1 82.75 114 PRO A CA 1
ATOM 896 C C . PRO A 1 114 ? 2.969 5.68 -8.523 1 82.75 114 PRO A C 1
ATOM 898 O O . PRO A 1 114 ? 2.514 4.543 -8.672 1 82.75 114 PRO A O 1
ATOM 901 N N . ILE A 1 115 ? 2.506 6.602 -7.727 1 77.06 115 ILE A N 1
ATOM 902 C CA . ILE A 1 115 ? 1.206 6.426 -7.09 1 77.06 115 ILE A CA 1
ATOM 903 C C . ILE A 1 115 ? 0.129 7.129 -7.914 1 77.06 115 ILE A C 1
ATOM 905 O O . ILE A 1 115 ? 0.218 8.328 -8.164 1 77.06 115 ILE A O 1
ATOM 909 N N . CYS A 1 116 ? -0.807 6.375 -8.352 1 79.44 116 CYS A N 1
ATOM 910 C CA . CYS A 1 116 ? -1.823 6.832 -9.289 1 79.44 116 CYS A CA 1
ATOM 911 C C . CYS A 1 116 ? -2.631 7.98 -8.703 1 79.44 116 CYS A C 1
ATOM 913 O O . CYS A 1 116 ? -2.826 9.008 -9.359 1 79.44 116 CYS A O 1
ATOM 915 N N . ASN A 1 117 ? -3.229 7.766 -7.625 1 77.44 117 ASN A N 1
ATOM 916 C CA . ASN A 1 117 ? -4.023 8.758 -6.906 1 77.44 117 ASN A CA 1
ATOM 917 C C . ASN A 1 117 ? -3.426 9.078 -5.539 1 77.44 117 ASN A C 1
ATOM 919 O O . ASN A 1 117 ? -3.828 8.492 -4.531 1 77.44 117 ASN A O 1
ATOM 923 N N . PRO A 1 118 ? -2.488 10.023 -5.52 1 69.75 118 PRO A N 1
ATOM 924 C CA . PRO A 1 118 ? -1.737 10.281 -4.289 1 69.75 118 PRO A CA 1
ATOM 925 C C . PRO A 1 118 ? -2.633 10.703 -3.127 1 69.75 118 PRO A C 1
ATOM 927 O O . PRO A 1 118 ? -2.287 10.492 -1.963 1 69.75 118 PRO A O 1
ATOM 930 N N . HIS A 1 119 ? -3.691 11.32 -3.533 1 67.19 119 HIS A N 1
ATOM 931 C CA . HIS A 1 119 ? -4.578 11.773 -2.469 1 67.19 119 HIS A CA 1
ATOM 932 C C . HIS A 1 119 ? -5.305 10.602 -1.815 1 67.19 119 HIS A C 1
ATOM 934 O O . HIS A 1 119 ? -5.883 10.75 -0.737 1 67.19 119 HIS A O 1
ATOM 940 N N . MET A 1 120 ? -5.438 9.523 -2.471 1 62.25 120 MET A N 1
ATOM 941 C CA . MET A 1 120 ? -6.113 8.336 -1.96 1 62.25 120 MET A CA 1
ATOM 942 C C . MET A 1 120 ? -5.117 7.379 -1.314 1 62.25 120 MET A C 1
ATOM 944 O O . MET A 1 120 ? -5.512 6.367 -0.73 1 62.25 120 MET A O 1
ATOM 948 N N . GLY A 1 121 ? -3.994 7.609 -1.553 1 56.12 121 GLY A N 1
ATOM 949 C CA . GLY A 1 121 ? -2.926 6.809 -0.975 1 56.12 121 GLY A CA 1
ATOM 950 C C . GLY A 1 121 ? -1.794 7.645 -0.408 1 56.12 121 GLY A C 1
ATOM 951 O O . GLY A 1 121 ? -1.557 8.766 -0.861 1 56.12 121 GLY A O 1
ATOM 952 N N . SER A 1 122 ? -1.635 7.473 0.817 1 50.22 122 SER A N 1
ATOM 953 C CA . SER A 1 122 ? -0.666 8.312 1.516 1 50.22 122 SER A CA 1
ATOM 954 C C . SER A 1 122 ? 0.723 8.188 0.899 1 50.22 122 SER A C 1
ATOM 956 O O . SER A 1 122 ? 1.096 7.117 0.412 1 50.22 122 SER A O 1
ATOM 958 N N . LYS A 1 123 ? 1.146 9.32 0.341 1 56.03 123 LYS A N 1
ATOM 959 C CA . LYS A 1 123 ? 2.604 9.336 0.272 1 56.03 123 LYS A CA 1
ATOM 960 C C . LYS A 1 123 ? 3.219 8.617 1.469 1 56.03 123 LYS A C 1
ATOM 962 O O . LYS A 1 123 ? 2.734 8.742 2.596 1 56.03 123 LYS A O 1
ATOM 967 N N . GLU A 1 124 ? 3.824 7.543 1.142 1 64.69 124 GLU A N 1
ATOM 968 C CA . GLU A 1 124 ? 4.43 6.785 2.232 1 64.69 124 GLU A CA 1
ATOM 969 C C . GLU A 1 124 ? 4.992 7.715 3.305 1 64.69 124 GLU A C 1
ATOM 971 O O . GLU A 1 124 ? 5.777 8.617 3.004 1 64.69 124 GLU A O 1
ATOM 976 N N . GLN A 1 125 ? 4.297 7.719 4.371 1 71.19 125 GLN A N 1
ATOM 977 C CA . GLN A 1 125 ? 4.758 8.461 5.543 1 71.19 125 GLN A CA 1
ATOM 978 C C . GLN A 1 125 ? 5.449 7.535 6.539 1 71.19 125 GLN A C 1
ATOM 980 O O . GLN A 1 125 ? 5.102 6.359 6.648 1 71.19 125 GLN A O 1
ATOM 985 N N . PHE A 1 126 ? 6.449 8.18 7.16 1 76.94 126 PHE A N 1
ATOM 986 C CA . PHE A 1 126 ? 7.289 7.367 8.031 1 76.94 126 PHE A CA 1
ATOM 987 C C . PHE A 1 126 ? 7.219 7.875 9.469 1 76.94 126 PHE A C 1
ATOM 989 O O . PHE A 1 126 ? 7.098 9.078 9.703 1 76.94 126 PHE A O 1
ATOM 996 N N . CYS A 1 127 ? 7.238 6.961 10.328 1 82.69 127 CYS A N 1
ATOM 997 C CA . CYS A 1 127 ? 7.516 7.238 11.734 1 82.69 127 CYS A CA 1
ATOM 998 C C . CYS A 1 127 ? 8.984 7.012 12.055 1 82.69 127 CYS A C 1
ATOM 1000 O O . CYS A 1 127 ? 9.57 6.008 11.641 1 82.69 127 CYS A O 1
ATOM 1002 N N . VAL A 1 128 ? 9.531 7.977 12.773 1 83.25 128 VAL A N 1
ATOM 1003 C CA . VAL A 1 128 ? 10.922 7.824 13.172 1 83.25 128 VAL A CA 1
ATOM 1004 C C . VAL A 1 128 ? 11.008 6.992 14.453 1 83.25 128 VAL A C 1
ATOM 1006 O O . VAL A 1 128 ? 10.461 7.379 15.492 1 83.25 128 VAL A O 1
ATOM 1009 N N . CYS A 1 129 ? 11.633 5.914 14.336 1 85.19 129 CYS A N 1
ATOM 1010 C CA . CYS A 1 129 ? 11.82 5.004 15.453 1 85.19 129 CYS A CA 1
ATOM 1011 C C . CYS A 1 129 ? 13.305 4.832 15.773 1 85.19 129 CYS A C 1
ATOM 1013 O O . CYS A 1 129 ? 14.133 4.781 14.867 1 85.19 129 CYS A O 1
ATOM 1015 N N . SER A 1 130 ? 13.586 4.684 17 1 85.19 130 SER A N 1
ATOM 1016 C CA . SER A 1 130 ? 14.969 4.457 17.406 1 85.19 130 SER A CA 1
ATOM 1017 C C . SER A 1 130 ? 15.305 2.969 17.406 1 85.19 130 SER A C 1
ATOM 1019 O O . SER A 1 130 ? 14.406 2.125 17.5 1 85.19 130 SER A O 1
ATOM 1021 N N . GLY A 1 131 ? 16.578 2.691 17.312 1 85.06 131 GLY A N 1
ATOM 1022 C CA . GLY A 1 131 ? 17.047 1.315 17.406 1 85.06 131 GLY A CA 1
ATOM 1023 C C . GLY A 1 131 ? 16.609 0.636 18.688 1 85.06 131 GLY A C 1
ATOM 1024 O O . GLY A 1 131 ? 16.281 -0.552 18.688 1 85.06 131 GLY A O 1
ATOM 1025 N N . SER A 1 132 ? 16.609 1.354 19.766 1 86.44 132 SER A N 1
ATOM 1026 C CA . SER A 1 132 ? 16.203 0.792 21.062 1 86.44 132 SER A CA 1
ATOM 1027 C C . SER A 1 132 ? 14.742 0.374 21.047 1 86.44 132 SER A C 1
ATOM 1029 O O . SER A 1 132 ? 14.375 -0.638 21.656 1 86.44 132 SER A O 1
ATOM 1031 N N . GLU A 1 133 ? 13.914 1.109 20.406 1 85.88 133 GLU A N 1
ATOM 1032 C CA . GLU A 1 133 ? 12.484 0.799 20.312 1 85.88 133 GLU A CA 1
ATOM 1033 C C . GLU A 1 133 ? 12.258 -0.465 19.484 1 85.88 133 GLU A C 1
ATOM 1035 O O . GLU A 1 133 ? 11.305 -1.211 19.734 1 85.88 133 GLU A O 1
ATOM 1040 N N . LEU A 1 134 ? 13.141 -0.685 18.562 1 85.69 134 LEU A N 1
ATOM 1041 C CA . LEU A 1 134 ? 12.961 -1.796 17.641 1 85.69 134 LEU A CA 1
ATOM 1042 C C . LEU A 1 134 ? 13.641 -3.057 18.172 1 85.69 134 LEU A C 1
ATOM 1044 O O . LEU A 1 134 ? 13.266 -4.172 17.781 1 85.69 134 LEU A O 1
ATOM 1048 N N . ARG A 1 135 ? 14.617 -2.99 18.953 1 82.06 135 ARG A N 1
ATOM 1049 C CA . ARG A 1 135 ? 15.352 -4.125 19.5 1 82.06 135 ARG A CA 1
ATOM 1050 C C . ARG A 1 135 ? 14.438 -5.039 20.297 1 82.06 135 ARG A C 1
ATOM 1052 O O . ARG A 1 135 ? 14.641 -6.254 20.328 1 82.06 135 ARG A O 1
ATOM 1059 N N . GLY A 1 136 ? 13.328 -4.523 20.875 1 77.44 136 GLY A N 1
ATOM 1060 C CA . GLY A 1 136 ? 12.445 -5.332 21.703 1 77.44 136 GLY A CA 1
ATOM 1061 C C . GLY A 1 136 ? 11.344 -6.008 20.906 1 77.44 136 GLY A C 1
ATOM 1062 O O . GLY A 1 136 ? 10.492 -6.699 21.469 1 77.44 136 GLY A O 1
ATOM 1063 N N . MET A 1 137 ? 11.531 -5.957 19.656 1 84.5 137 MET A N 1
ATOM 1064 C CA . MET A 1 137 ? 10.492 -6.535 18.812 1 84.5 137 MET A CA 1
ATOM 1065 C C . MET A 1 137 ? 10.75 -8.016 18.562 1 84.5 137 MET A C 1
ATOM 1067 O O . MET A 1 137 ? 11.875 -8.492 18.734 1 84.5 137 MET A O 1
ATOM 1071 N N . PRO A 1 138 ? 9.703 -8.789 18.219 1 83.38 138 PRO A N 1
ATOM 1072 C CA . PRO A 1 138 ? 9.906 -10.203 17.859 1 83.38 138 PRO A CA 1
ATOM 1073 C C . PRO A 1 138 ? 10.906 -10.383 16.719 1 83.38 138 PRO A C 1
ATOM 1075 O O . PRO A 1 138 ? 11.016 -9.516 15.852 1 83.38 138 PRO A O 1
ATOM 1078 N N . PRO A 1 139 ? 11.594 -11.492 16.719 1 81.75 139 PRO A N 1
ATOM 1079 C CA . PRO A 1 139 ? 12.672 -11.727 15.758 1 81.75 139 PRO A CA 1
ATOM 1080 C C . PRO A 1 139 ? 12.219 -11.555 14.312 1 81.75 139 PRO A C 1
ATOM 1082 O O . PRO A 1 139 ? 12.938 -10.961 13.5 1 81.75 139 PRO A O 1
ATOM 1085 N N . GLY A 1 140 ? 11.125 -12.07 13.992 1 78.5 140 GLY A N 1
ATOM 1086 C CA . GLY A 1 140 ? 10.633 -11.93 12.633 1 78.5 140 GLY A CA 1
ATOM 1087 C C . GLY A 1 140 ? 10.469 -10.477 12.211 1 78.5 140 GLY A C 1
ATOM 1088 O O . GLY A 1 140 ? 10.742 -10.125 11.062 1 78.5 140 GLY A O 1
ATOM 1089 N N . VAL A 1 141 ? 10.086 -9.688 13.07 1 80.5 141 VAL A N 1
ATOM 1090 C CA . VAL A 1 141 ? 9.891 -8.266 12.805 1 80.5 141 VAL A CA 1
ATOM 1091 C C . VAL A 1 141 ? 11.25 -7.578 12.633 1 80.5 141 VAL A C 1
ATOM 1093 O O . VAL A 1 141 ? 11.43 -6.77 11.719 1 80.5 141 VAL A O 1
ATOM 1096 N N . CYS A 1 142 ? 12.125 -7.934 13.5 1 77.25 142 CYS A N 1
ATOM 1097 C CA . CYS A 1 142 ? 13.461 -7.348 13.43 1 77.25 142 CYS A CA 1
ATOM 1098 C C . CYS A 1 142 ? 14.109 -7.633 12.078 1 77.25 142 CYS A C 1
ATOM 1100 O O . CYS A 1 142 ? 14.719 -6.75 11.477 1 77.25 142 CYS A O 1
ATOM 1102 N N . ASP A 1 143 ? 13.938 -8.805 11.641 1 77.12 143 ASP A N 1
ATOM 1103 C CA . ASP A 1 143 ? 14.508 -9.195 10.352 1 77.12 143 ASP A CA 1
ATOM 1104 C C . ASP A 1 143 ? 13.891 -8.391 9.211 1 77.12 143 ASP A C 1
ATOM 1106 O O . ASP A 1 143 ? 14.602 -7.949 8.305 1 77.12 143 ASP A O 1
ATOM 1110 N N . LEU A 1 144 ? 12.664 -8.219 9.375 1 77.19 144 LEU A N 1
ATOM 1111 C CA . LEU A 1 144 ? 11.961 -7.488 8.328 1 77.19 144 LEU A CA 1
ATOM 1112 C C . LEU A 1 144 ? 12.328 -6.008 8.359 1 77.19 144 LEU A C 1
ATOM 1114 O O . LEU A 1 144 ? 12.531 -5.391 7.312 1 77.19 144 LEU A O 1
ATOM 1118 N N . VAL A 1 145 ? 12.367 -5.469 9.492 1 73.81 145 VAL A N 1
ATOM 1119 C CA . VAL A 1 145 ? 12.734 -4.066 9.648 1 73.81 145 VAL A CA 1
ATOM 1120 C C . VAL A 1 145 ? 1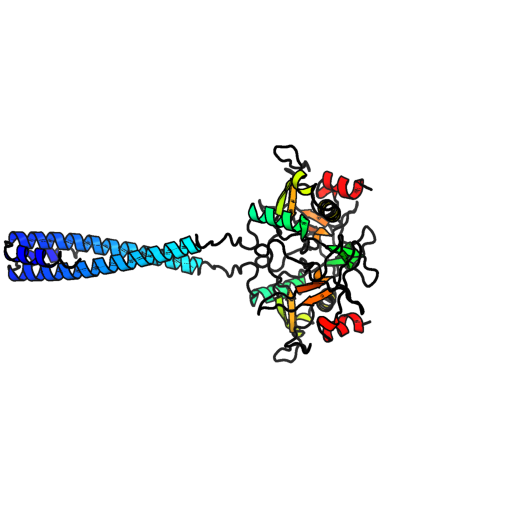4.133 -3.83 9.07 1 73.81 145 VAL A C 1
ATOM 1122 O O . VAL A 1 145 ? 14.359 -2.846 8.367 1 73.81 145 VAL A O 1
ATOM 1125 N N . LYS A 1 146 ? 15.031 -4.719 9.344 1 69.44 146 LYS A N 1
ATOM 1126 C CA . LYS A 1 146 ? 16.391 -4.609 8.844 1 69.44 146 LYS A CA 1
ATOM 1127 C C . LYS A 1 146 ? 16.438 -4.707 7.32 1 69.44 146 LYS A C 1
ATOM 1129 O O . LYS A 1 146 ? 17.25 -4.043 6.672 1 69.44 146 LYS A O 1
ATOM 1134 N N . SER A 1 147 ? 15.539 -5.535 6.867 1 70.88 147 SER A N 1
ATOM 1135 C CA . SER A 1 147 ? 15.547 -5.789 5.43 1 70.88 147 SER A CA 1
ATOM 1136 C C . SER A 1 147 ? 14.883 -4.652 4.664 1 70.88 147 SER A C 1
ATOM 1138 O O . SER A 1 147 ? 15.258 -4.355 3.527 1 70.88 147 SER A O 1
ATOM 1140 N N . PHE A 1 148 ? 13.977 -4.008 5.332 1 71.38 148 PHE A N 1
ATOM 1141 C CA . PHE A 1 148 ? 13.141 -3.094 4.562 1 71.38 148 PHE A CA 1
ATOM 1142 C C . PHE A 1 148 ? 13.406 -1.647 4.957 1 71.38 148 PHE A C 1
ATOM 1144 O O . PHE A 1 148 ? 13.188 -0.73 4.164 1 71.38 148 PHE A O 1
ATOM 1151 N N . PHE A 1 149 ? 13.836 -1.485 6.176 1 68.75 149 PHE A N 1
ATOM 1152 C CA . PHE A 1 149 ? 13.945 -0.1 6.617 1 68.75 149 PHE A CA 1
ATOM 1153 C C . PHE A 1 149 ? 15.398 0.286 6.844 1 68.75 149 PHE A C 1
ATOM 1155 O O . PHE A 1 149 ? 16.062 -0.273 7.715 1 68.75 149 PHE A O 1
ATOM 1162 N N . ALA A 1 150 ? 15.891 1.193 5.949 1 67.19 150 ALA A N 1
ATOM 1163 C CA . ALA A 1 150 ? 17.234 1.727 6.098 1 67.19 150 ALA A CA 1
ATOM 1164 C C . ALA A 1 150 ? 17.281 2.824 7.156 1 67.19 150 ALA A C 1
ATOM 1166 O O . ALA A 1 150 ? 16.297 3.527 7.371 1 67.19 150 ALA A O 1
ATOM 1167 N N . PRO A 1 151 ? 18.438 2.855 7.859 1 71.5 151 PRO A N 1
ATOM 1168 C CA . PRO A 1 151 ? 18.609 3.996 8.758 1 71.5 151 PRO A CA 1
ATOM 1169 C C . PRO A 1 151 ? 18.438 5.34 8.055 1 71.5 151 PRO A C 1
ATOM 1171 O O . PRO A 1 151 ? 18.812 5.48 6.891 1 71.5 151 PRO A O 1
ATOM 1174 N N . LEU A 1 152 ? 17.797 6.199 8.789 1 70.94 152 LEU A N 1
ATOM 1175 C CA . LEU A 1 152 ? 17.734 7.562 8.266 1 70.94 152 LEU A CA 1
ATOM 1176 C C . LEU A 1 152 ? 19.125 8.195 8.219 1 70.94 152 LEU A C 1
ATOM 1178 O O . LEU A 1 152 ? 19.938 7.98 9.125 1 70.94 152 LEU A O 1
ATOM 1182 N N . THR A 1 153 ? 19.328 8.859 7.145 1 66.94 153 THR A N 1
ATOM 1183 C CA . THR A 1 153 ? 20.656 9.445 7.004 1 66.94 153 THR A CA 1
ATOM 1184 C C . THR A 1 153 ? 20.562 10.969 6.902 1 66.94 153 THR A C 1
ATOM 1186 O O . THR A 1 153 ? 19.531 11.508 6.508 1 66.94 153 THR A O 1
ATOM 1189 N N . GLU A 1 154 ? 21.375 11.836 7.598 1 56.78 154 GLU A N 1
ATOM 1190 C CA . GLU A 1 154 ? 21.391 13.297 7.582 1 56.78 154 GLU A CA 1
ATOM 1191 C C . GLU A 1 154 ? 21.625 13.828 6.168 1 56.78 154 GLU A C 1
ATOM 1193 O O . GLU A 1 154 ? 21.016 14.82 5.77 1 56.78 154 GLU A O 1
ATOM 1198 N N . ASP A 1 155 ? 22.688 13.617 5.605 1 53.25 155 ASP A N 1
ATOM 1199 C CA . ASP A 1 155 ? 23.141 14.195 4.344 1 53.25 155 ASP A CA 1
ATOM 1200 C C . ASP A 1 155 ? 23.594 13.109 3.369 1 53.25 155 ASP A C 1
ATOM 1202 O O . ASP A 1 155 ? 23.391 11.922 3.629 1 53.25 155 ASP A O 1
ATOM 1206 N N . ASP A 1 156 ? 24 13.633 2.283 1 53.22 156 ASP A N 1
ATOM 1207 C CA . ASP A 1 156 ? 24.578 12.844 1.205 1 53.22 156 ASP A CA 1
ATOM 1208 C C . ASP A 1 156 ? 25.672 11.914 1.734 1 53.22 156 ASP A C 1
ATOM 1210 O O . ASP A 1 156 ? 26.203 11.086 0.992 1 53.22 156 ASP A O 1
ATOM 1214 N N . SER A 1 157 ? 25.969 12.164 3.004 1 53.62 157 SER A N 1
ATOM 1215 C CA . SER A 1 157 ? 27.141 11.438 3.479 1 53.62 157 SER A CA 1
ATOM 1216 C C . SER A 1 157 ? 26.766 10.047 3.986 1 53.62 157 SER A C 1
ATOM 1218 O O . SER A 1 157 ? 27.625 9.273 4.395 1 53.62 157 SER A O 1
ATOM 1220 N N . TRP A 1 158 ? 25.578 9.617 3.887 1 61.25 158 TRP A N 1
ATOM 1221 C CA . TRP A 1 158 ? 25.141 8.266 4.219 1 61.25 158 TRP A CA 1
ATOM 1222 C C . TRP A 1 158 ? 25.375 7.965 5.695 1 61.25 158 TRP A C 1
ATOM 1224 O O . TRP A 1 158 ? 25.5 6.805 6.09 1 61.25 158 TRP A O 1
ATOM 1234 N N . THR A 1 159 ? 25.688 9.086 6.559 1 66.44 159 THR A N 1
ATOM 1235 C CA . THR A 1 159 ? 25.812 8.867 7.996 1 66.44 159 THR A CA 1
ATOM 1236 C C . THR A 1 159 ? 24.453 8.68 8.641 1 66.44 159 THR A C 1
ATOM 1238 O O . THR A 1 159 ? 23.578 9.539 8.516 1 66.44 159 THR A O 1
ATOM 1241 N N . PRO A 1 160 ? 24.359 7.617 9.383 1 74 160 PRO A N 1
ATOM 1242 C CA . PRO A 1 160 ? 23.062 7.371 10.016 1 74 160 PRO A CA 1
ATOM 1243 C C . PRO A 1 160 ? 22.719 8.406 11.078 1 74 160 PRO A C 1
ATOM 1245 O O . PRO A 1 160 ? 23.609 8.859 11.812 1 74 160 PRO A O 1
ATOM 1248 N N . GLN A 1 161 ? 21.531 8.805 11.062 1 76.31 161 GLN A N 1
ATOM 1249 C CA . GLN A 1 161 ? 21.016 9.68 12.117 1 76.31 161 GLN A CA 1
ATOM 1250 C C . GLN A 1 161 ? 20.844 8.922 13.43 1 76.31 161 GLN A C 1
ATOM 1252 O O . GLN A 1 161 ? 20.469 7.75 13.43 1 76.31 161 GLN A O 1
ATOM 1257 N N . THR A 1 162 ? 21.25 9.609 14.523 1 83.56 162 THR A N 1
ATOM 1258 C CA . THR A 1 162 ? 21.109 9.008 15.844 1 83.56 162 THR A CA 1
ATOM 1259 C C . THR A 1 162 ? 20.312 9.93 16.766 1 83.56 162 THR A C 1
ATOM 1261 O O . THR A 1 162 ? 20.234 11.133 16.531 1 83.56 162 THR A O 1
ATOM 1264 N N . ASP A 1 163 ? 19.672 9.312 17.734 1 82.19 163 ASP A N 1
ATOM 1265 C CA . ASP A 1 163 ? 18.984 10.117 18.734 1 82.19 163 ASP A CA 1
ATOM 1266 C C . ASP A 1 163 ? 19.953 10.57 19.828 1 82.19 163 ASP A C 1
ATOM 1268 O O . ASP A 1 163 ? 21.172 10.438 19.672 1 82.19 163 ASP A O 1
ATOM 1272 N N . GLU A 1 164 ? 19.422 11.18 20.844 1 85.12 164 GLU A N 1
ATOM 1273 C CA . GLU A 1 164 ? 20.219 11.758 21.922 1 85.12 164 GLU A CA 1
ATOM 1274 C C . GLU A 1 164 ? 21.031 10.688 22.641 1 85.12 164 GLU A C 1
ATOM 1276 O O . GLU A 1 164 ? 22.094 10.977 23.203 1 85.12 164 GLU A O 1
ATOM 1281 N N . ASN A 1 165 ? 20.609 9.461 22.609 1 89.81 165 ASN A N 1
ATOM 1282 C CA . ASN A 1 165 ? 21.266 8.359 23.312 1 89.81 165 ASN A CA 1
ATOM 1283 C C . ASN A 1 165 ? 22.203 7.598 22.375 1 89.81 165 ASN A C 1
ATOM 1285 O O . ASN A 1 165 ? 22.734 6.551 22.75 1 89.81 165 ASN A O 1
ATOM 1289 N N . GLY A 1 166 ? 22.312 8.062 21.156 1 88.31 166 GLY A N 1
ATOM 1290 C CA . GLY A 1 166 ? 23.219 7.426 20.219 1 88.31 166 GLY A CA 1
ATOM 1291 C C . GLY A 1 166 ? 22.578 6.285 19.453 1 88.31 166 GLY A C 1
ATOM 1292 O O . GLY A 1 166 ? 23.281 5.52 18.766 1 88.31 166 GLY A O 1
ATOM 1293 N N . GLU A 1 167 ? 21.312 6.109 19.641 1 86.5 167 GLU A N 1
ATOM 1294 C CA . GLU A 1 167 ? 20.625 5.043 18.938 1 86.5 167 GLU A CA 1
ATOM 1295 C C . GLU A 1 167 ? 20.312 5.453 17.5 1 86.5 167 GLU A C 1
ATOM 1297 O O . GLU A 1 167 ? 19.828 6.562 17.25 1 86.5 167 GLU A O 1
ATOM 1302 N N . ILE A 1 168 ? 20.578 4.555 16.641 1 81.5 168 ILE A N 1
ATOM 1303 C CA . ILE A 1 168 ? 20.312 4.809 15.227 1 81.5 168 ILE A CA 1
ATOM 1304 C C . ILE A 1 168 ? 18.812 4.996 15.016 1 81.5 168 ILE A C 1
ATOM 1306 O O . ILE A 1 168 ? 18 4.277 15.609 1 81.5 168 ILE A O 1
ATOM 1310 N N . LEU A 1 169 ? 18.484 5.953 14.125 1 81.31 169 LEU A N 1
ATOM 1311 C CA . LEU A 1 169 ? 17.094 6.242 13.82 1 81.31 169 LEU A CA 1
ATOM 1312 C C . LEU A 1 169 ? 16.672 5.578 12.508 1 81.31 169 LEU A C 1
ATOM 1314 O O . LEU A 1 169 ? 17.438 5.602 11.531 1 81.31 169 LEU A O 1
ATOM 1318 N N . TYR A 1 170 ? 15.5 4.977 12.602 1 78.81 170 TYR A N 1
ATOM 1319 C CA . TYR A 1 170 ? 14.93 4.305 11.445 1 78.81 170 TYR A CA 1
ATOM 1320 C C . TYR A 1 170 ? 13.609 4.941 11.039 1 78.81 170 TYR A C 1
ATOM 1322 O O . TYR A 1 170 ? 12.812 5.336 11.898 1 78.81 170 TYR A O 1
ATOM 1330 N N . GLY A 1 171 ? 13.43 5.086 9.734 1 79.06 171 GLY A N 1
ATOM 1331 C CA . GLY A 1 171 ? 12.109 5.434 9.227 1 79.06 171 GLY A CA 1
ATOM 1332 C C . GLY A 1 171 ? 11.227 4.223 8.977 1 79.06 171 GLY A C 1
ATOM 1333 O O . GLY A 1 171 ? 11.5 3.434 8.062 1 79.06 171 GLY A O 1
ATOM 1334 N N . VAL A 1 172 ? 10.164 4.148 9.797 1 80.88 172 VAL A N 1
ATOM 1335 C CA . VAL A 1 172 ? 9.234 3.037 9.633 1 80.88 172 VAL A CA 1
ATOM 1336 C C . VAL A 1 172 ? 7.922 3.549 9.047 1 80.88 172 VAL A C 1
ATOM 1338 O O . VAL A 1 172 ? 7.387 4.566 9.492 1 80.88 172 VAL A O 1
ATOM 1341 N N . LEU A 1 173 ? 7.461 2.781 8.062 1 79.88 173 LEU A N 1
ATOM 1342 C CA . LEU A 1 173 ? 6.23 3.217 7.414 1 79.88 173 LEU A CA 1
ATOM 1343 C C . LEU A 1 173 ? 5.094 3.346 8.43 1 79.88 173 LEU A C 1
ATOM 1345 O O . LEU A 1 173 ? 4.844 2.422 9.203 1 79.88 173 LEU A O 1
ATOM 1349 N N . ALA A 1 174 ? 4.406 4.43 8.305 1 79.94 174 ALA A N 1
ATOM 1350 C CA . ALA A 1 174 ? 3.35 4.734 9.266 1 79.94 174 ALA A CA 1
ATOM 1351 C C . ALA A 1 174 ? 2.145 3.82 9.07 1 79.94 174 ALA A C 1
ATOM 1353 O O . ALA A 1 174 ? 1.314 3.672 9.969 1 79.94 174 ALA A O 1
ATOM 1354 N N . THR A 1 175 ? 2.021 3.199 7.93 1 77.94 175 THR A N 1
ATOM 1355 C CA . THR A 1 175 ? 0.902 2.312 7.637 1 77.94 175 THR A CA 1
ATOM 1356 C C . THR A 1 175 ? 1.241 0.872 8.008 1 77.94 175 THR A C 1
ATOM 1358 O O . THR A 1 175 ? 0.403 -0.022 7.875 1 77.94 175 THR A O 1
ATOM 1361 N N . GLY A 1 176 ? 2.43 0.662 8.477 1 79.44 176 GLY A N 1
ATOM 1362 C CA . GLY A 1 176 ? 2.842 -0.683 8.852 1 79.44 176 GLY A CA 1
ATOM 1363 C C . GLY A 1 176 ? 3.518 -1.433 7.715 1 79.44 176 GLY A C 1
ATOM 1364 O O . GLY A 1 176 ? 4.078 -0.818 6.805 1 79.44 176 GLY A O 1
ATOM 1365 N N . MET A 1 177 ? 3.49 -2.783 7.859 1 80.75 177 MET A N 1
ATOM 1366 C CA . MET A 1 177 ? 4.312 -3.594 6.969 1 80.75 177 MET A CA 1
ATOM 1367 C C . MET A 1 177 ? 3.443 -4.375 5.988 1 80.75 177 MET A C 1
ATOM 1369 O O . MET A 1 177 ? 3.957 -5.141 5.168 1 80.75 177 MET A O 1
ATOM 1373 N N . ASN A 1 178 ? 2.156 -4.145 6.035 1 85 178 ASN A N 1
ATOM 1374 C CA . ASN A 1 178 ? 1.267 -4.965 5.227 1 85 178 ASN A CA 1
ATOM 1375 C C . ASN A 1 178 ? 0.94 -4.293 3.895 1 85 178 ASN A C 1
ATOM 1377 O O . ASN A 1 178 ? 0.313 -4.902 3.025 1 85 178 ASN A O 1
ATOM 1381 N N . SER A 1 179 ? 1.275 -3.076 3.744 1 79 179 SER A N 1
ATOM 1382 C CA . SER A 1 179 ? 1.064 -2.32 2.514 1 79 179 SER A CA 1
ATOM 1383 C C . SER A 1 179 ? 2.326 -1.57 2.102 1 79 179 SER A C 1
ATOM 1385 O O . SER A 1 179 ? 2.57 -0.454 2.562 1 79 179 SER A O 1
ATOM 1387 N N . LEU A 1 180 ? 3.096 -2.096 1.324 1 80.12 180 LEU A N 1
ATOM 1388 C CA . LEU A 1 180 ? 4.363 -1.519 0.889 1 80.12 180 LEU A CA 1
ATOM 1389 C C . LEU A 1 180 ? 4.348 -1.244 -0.611 1 80.12 180 LEU A C 1
ATOM 1391 O O . LEU A 1 180 ? 3.779 -2.02 -1.383 1 80.12 180 LEU A O 1
ATOM 1395 N N . ASN A 1 181 ? 4.883 -0.171 -0.969 1 84.25 181 ASN A N 1
ATOM 1396 C CA . ASN A 1 181 ? 5.168 0.045 -2.383 1 84.25 181 ASN A CA 1
ATOM 1397 C C . ASN A 1 181 ? 6.082 -1.043 -2.943 1 84.25 181 ASN A C 1
ATOM 1399 O O . ASN A 1 181 ? 6.965 -1.541 -2.24 1 84.25 181 ASN A O 1
ATOM 1403 N N . LEU A 1 182 ? 5.941 -1.342 -4.199 1 91.44 182 LEU A N 1
ATOM 1404 C CA . LEU A 1 182 ? 6.723 -2.412 -4.812 1 91.44 182 LEU A CA 1
ATOM 1405 C C . LEU A 1 182 ? 8.211 -2.092 -4.77 1 91.44 182 LEU A C 1
ATOM 1407 O O . LEU A 1 182 ? 9.047 -2.996 -4.84 1 91.44 182 LEU A O 1
ATOM 1411 N N . SER A 1 183 ? 8.586 -0.844 -4.617 1 89.25 183 SER A N 1
ATOM 1412 C CA . SER A 1 183 ? 9.984 -0.425 -4.598 1 89.25 183 SER A CA 1
ATOM 1413 C C . SER A 1 183 ? 10.727 -1.02 -3.406 1 89.25 183 SER A C 1
ATOM 1415 O O . SER A 1 183 ? 11.953 -1.104 -3.412 1 89.25 183 SER A O 1
ATOM 1417 N N . TRP A 1 184 ? 10 -1.428 -2.463 1 86.06 184 TRP A N 1
ATOM 1418 C CA . TRP A 1 184 ? 10.617 -1.973 -1.258 1 86.06 184 TRP A CA 1
ATOM 1419 C C . TRP A 1 184 ? 11.164 -3.369 -1.514 1 86.06 184 TRP A C 1
ATOM 1421 O O . TRP A 1 184 ? 11.938 -3.898 -0.706 1 86.06 184 TRP A O 1
ATOM 1431 N N . TYR A 1 185 ? 10.875 -3.93 -2.629 1 91.38 185 TYR A N 1
ATOM 1432 C CA . TYR A 1 185 ? 11.297 -5.289 -2.949 1 91.38 185 TYR A CA 1
ATOM 1433 C C . TYR A 1 185 ? 12.445 -5.281 -3.957 1 91.38 185 TYR A C 1
ATOM 1435 O O . TYR A 1 185 ? 12.812 -6.332 -4.492 1 91.38 185 TYR A O 1
ATOM 1443 N N . LEU A 1 186 ? 12.977 -4.141 -4.195 1 92.12 186 LEU A N 1
ATOM 1444 C CA . LEU A 1 186 ? 14.117 -4.059 -5.102 1 92.12 186 LEU A CA 1
ATOM 1445 C C . LEU A 1 186 ? 15.32 -4.805 -4.531 1 92.12 186 LEU A C 1
ATOM 1447 O O . LEU A 1 186 ? 15.688 -4.605 -3.369 1 92.12 186 LEU A O 1
ATOM 1451 N N . ASN A 1 187 ? 15.953 -5.625 -5.371 1 92.81 187 ASN A N 1
ATOM 1452 C CA . ASN A 1 187 ? 17.156 -6.332 -4.957 1 92.81 187 ASN A CA 1
ATOM 1453 C C . ASN A 1 187 ? 18.422 -5.555 -5.336 1 92.81 187 ASN A C 1
ATOM 1455 O O . ASN A 1 187 ? 18.359 -4.625 -6.141 1 92.81 187 ASN A O 1
ATOM 1459 N N . HIS A 1 188 ? 19.453 -5.961 -4.723 1 90.62 188 HIS A N 1
ATOM 1460 C CA . HIS A 1 188 ? 20.75 -5.312 -4.953 1 90.62 188 HIS A CA 1
ATOM 1461 C C . HIS A 1 188 ? 21.438 -5.879 -6.191 1 90.62 188 HIS A C 1
ATOM 1463 O O . HIS A 1 188 ? 21.359 -7.082 -6.453 1 90.62 188 HIS A O 1
ATOM 1469 N N . SER A 1 189 ? 22.062 -5.012 -6.848 1 93 189 SER A N 1
ATOM 1470 C CA . SER A 1 189 ? 23.016 -5.387 -7.898 1 93 189 SER A CA 1
ATOM 1471 C C . SER A 1 189 ? 24.172 -4.398 -7.984 1 93 189 SER A C 1
ATOM 1473 O O . SER A 1 189 ? 23.984 -3.203 -7.746 1 93 189 SER A O 1
ATOM 1475 N N . ASP A 1 190 ? 25.312 -4.957 -8.32 1 92.75 190 ASP A N 1
ATOM 1476 C CA . ASP A 1 190 ? 26.469 -4.09 -8.562 1 92.75 190 ASP A CA 1
ATOM 1477 C C . ASP A 1 190 ? 26.328 -3.354 -9.891 1 92.75 190 ASP A C 1
ATOM 1479 O O . ASP A 1 190 ? 27.078 -2.406 -10.164 1 92.75 190 ASP A O 1
ATOM 1483 N N . ASN A 1 191 ? 25.422 -3.814 -10.711 1 94.88 191 ASN A N 1
ATOM 1484 C CA . ASN A 1 191 ? 25.078 -3.16 -11.969 1 94.88 191 ASN A CA 1
ATOM 1485 C C . ASN A 1 191 ? 23.609 -2.746 -11.992 1 94.88 191 ASN A C 1
ATOM 1487 O O . ASN A 1 191 ? 22.812 -3.285 -12.766 1 94.88 191 ASN A O 1
ATOM 1491 N N . PRO A 1 192 ? 23.297 -1.719 -11.273 1 95.75 192 PRO A N 1
ATOM 1492 C CA . PRO A 1 192 ? 21.891 -1.337 -11.125 1 95.75 192 PRO A CA 1
ATOM 1493 C C . PRO A 1 192 ? 21.312 -0.747 -12.398 1 95.75 192 PRO A C 1
ATOM 1495 O O . PRO A 1 192 ? 22.031 -0.172 -13.219 1 95.75 192 PRO A O 1
ATOM 1498 N N . ASN A 1 193 ? 20.047 -0.936 -12.57 1 97.38 193 ASN A N 1
ATOM 1499 C CA . ASN A 1 193 ? 19.344 -0.322 -13.695 1 97.38 193 ASN A CA 1
ATOM 1500 C C . ASN A 1 193 ? 18.359 0.744 -13.234 1 97.38 193 ASN A C 1
ATOM 1502 O O . ASN A 1 193 ? 17.703 1.386 -14.055 1 97.38 193 ASN A O 1
ATOM 1506 N N . ILE A 1 194 ? 18.266 0.968 -11.977 1 95.38 194 ILE A N 1
ATOM 1507 C CA . ILE A 1 194 ? 17.5 2.082 -11.414 1 95.38 194 ILE A CA 1
ATOM 1508 C C . ILE A 1 194 ? 18.344 2.787 -10.352 1 95.38 194 ILE A C 1
ATOM 1510 O O . ILE A 1 194 ? 19.219 2.176 -9.734 1 95.38 194 ILE A O 1
ATOM 1514 N N . SER A 1 195 ? 18.031 3.982 -10.164 1 89.25 195 SER A N 1
ATOM 1515 C CA . SER A 1 195 ? 18.766 4.773 -9.18 1 89.25 195 SER A CA 1
ATOM 1516 C C . SER A 1 195 ? 17.812 5.48 -8.219 1 89.25 195 SER A C 1
ATOM 1518 O O . SER A 1 195 ? 16.688 5.832 -8.602 1 89.25 195 SER A O 1
ATOM 1520 N N . PHE A 1 196 ? 18.375 5.516 -7.023 1 82.25 196 PHE A N 1
ATOM 1521 C CA . PHE A 1 196 ? 17.656 6.277 -6.012 1 82.25 196 PHE A CA 1
ATOM 1522 C C . PHE A 1 196 ? 17.719 7.773 -6.305 1 82.25 196 PHE A C 1
ATOM 1524 O O . PHE A 1 196 ? 18.766 8.289 -6.699 1 82.25 196 PHE A O 1
ATOM 1531 N N . LYS A 1 197 ? 16.531 8.375 -6.289 1 73.69 197 LYS A N 1
ATOM 1532 C CA . LYS A 1 197 ? 16.453 9.82 -6.477 1 73.69 197 LYS A CA 1
ATOM 1533 C C . LYS A 1 197 ? 15.891 10.508 -5.234 1 73.69 197 LYS A C 1
ATOM 1535 O O . LYS A 1 197 ? 14.789 10.188 -4.793 1 73.69 197 LYS A O 1
ATOM 1540 N N . ASP A 1 198 ? 16.688 11.344 -4.625 1 60.88 198 ASP A N 1
ATOM 1541 C CA . ASP A 1 198 ? 16.281 12.094 -3.443 1 60.88 198 ASP A CA 1
ATOM 1542 C C . ASP A 1 198 ? 15.102 13.016 -3.756 1 60.88 198 ASP A C 1
ATOM 1544 O O . ASP A 1 198 ? 14.953 13.484 -4.887 1 60.88 198 ASP A O 1
ATOM 1548 N N . ALA A 1 199 ? 14.203 13.062 -2.816 1 55.44 199 ALA A N 1
ATOM 1549 C CA . ALA A 1 199 ? 13.102 14.008 -2.988 1 55.44 199 ALA A CA 1
ATOM 1550 C C . ALA A 1 199 ? 13.617 15.414 -3.24 1 55.44 199 ALA A C 1
ATOM 1552 O O . ALA A 1 199 ? 14.617 15.836 -2.648 1 55.44 199 ALA A O 1
ATOM 1553 N N . ASP A 1 200 ? 13.328 16 -4.488 1 50.88 200 ASP A N 1
ATOM 1554 C CA . ASP A 1 200 ? 13.758 17.359 -4.773 1 50.88 200 ASP A CA 1
ATOM 1555 C C . ASP A 1 200 ? 13.367 18.312 -3.639 1 50.88 200 ASP A C 1
ATOM 1557 O O . ASP A 1 200 ? 14.086 19.266 -3.352 1 50.88 200 ASP A O 1
ATOM 1561 N N . ASP A 1 201 ? 12.164 18.172 -3.188 1 44.22 201 ASP A N 1
ATOM 1562 C CA . ASP A 1 201 ? 11.68 19.109 -2.186 1 44.22 201 ASP A CA 1
ATOM 1563 C C . ASP A 1 201 ? 11.656 18.484 -0.797 1 44.22 201 ASP A C 1
ATOM 1565 O O . ASP A 1 201 ? 11.539 17.25 -0.671 1 44.22 201 ASP A O 1
ATOM 1569 N N . GLU A 1 202 ? 11.953 19.359 0.088 1 41.53 202 GLU A N 1
ATOM 1570 C CA . GLU A 1 202 ? 11.797 19.031 1.502 1 41.53 202 GLU A CA 1
ATOM 1571 C C . GLU A 1 202 ? 10.445 18.359 1.767 1 41.53 202 GLU A C 1
ATOM 1573 O O . GLU A 1 202 ? 9.398 18.922 1.425 1 41.53 202 GLU A O 1
ATOM 1578 N N . GLY A 1 203 ? 10.43 17.078 2.051 1 42.47 203 GLY A N 1
ATOM 1579 C CA . GLY A 1 203 ? 9.172 16.375 2.295 1 42.47 203 GLY A CA 1
ATOM 1580 C C . GLY A 1 203 ? 8.789 15.438 1.175 1 42.47 203 GLY A C 1
ATOM 1581 O O . GLY A 1 203 ? 7.738 14.797 1.229 1 42.47 203 GLY A O 1
ATOM 1582 N N . GLY A 1 204 ? 9.648 15.773 0.104 1 48.5 204 GLY A N 1
ATOM 1583 C CA . GLY A 1 204 ? 9.328 14.883 -1 1 48.5 204 GLY A CA 1
ATOM 1584 C C . GLY A 1 204 ? 9.711 13.438 -0.738 1 48.5 204 GLY A C 1
ATOM 1585 O O . GLY A 1 204 ? 10.242 13.117 0.327 1 48.5 204 GLY A O 1
ATOM 1586 N N . PHE A 1 205 ? 9.133 12.609 -1.416 1 50.81 205 PHE A N 1
ATOM 1587 C CA . PHE A 1 205 ? 9.398 11.195 -1.191 1 50.81 205 PHE A CA 1
ATOM 1588 C C . PHE A 1 205 ? 10.539 10.711 -2.086 1 50.81 205 PHE A C 1
ATOM 1590 O O . PHE A 1 205 ? 10.727 11.227 -3.189 1 50.81 205 PHE A O 1
ATOM 1597 N N . ASN A 1 206 ? 11.43 9.984 -1.438 1 59.19 206 ASN A N 1
ATOM 1598 C CA . ASN A 1 206 ? 12.422 9.273 -2.236 1 59.19 206 ASN A CA 1
ATOM 1599 C C . ASN A 1 206 ? 11.773 8.508 -3.381 1 59.19 206 ASN A C 1
ATOM 1601 O O . ASN A 1 206 ? 10.641 8.031 -3.252 1 59.19 206 ASN A O 1
ATOM 1605 N N . SER A 1 207 ? 12.312 8.891 -4.5 1 73 207 SER A N 1
ATOM 1606 C CA . SER A 1 207 ? 11.812 8.18 -5.668 1 73 207 SER A CA 1
ATOM 1607 C C . SER A 1 207 ? 12.93 7.418 -6.375 1 73 207 SER A C 1
ATOM 1609 O O . SER A 1 207 ? 14.062 7.387 -5.895 1 73 207 SER A O 1
ATOM 1611 N N . PHE A 1 208 ? 12.617 6.578 -7.27 1 87.69 208 PHE A N 1
ATOM 1612 C CA . PHE A 1 208 ? 13.539 5.84 -8.133 1 87.69 208 PHE A CA 1
ATOM 1613 C C . PHE A 1 208 ? 13.375 6.266 -9.586 1 87.69 208 PHE A C 1
ATOM 1615 O O . PHE A 1 208 ? 12.305 6.738 -9.984 1 87.69 208 PHE A O 1
ATOM 1622 N N . VAL A 1 209 ? 14.523 6.215 -10.281 1 91.69 209 VAL A N 1
ATOM 1623 C CA . VAL A 1 209 ? 14.477 6.512 -11.703 1 91.69 209 VAL A CA 1
ATOM 1624 C C . VAL A 1 209 ? 15.289 5.473 -12.477 1 91.69 209 VAL A C 1
ATOM 1626 O O . VAL A 1 209 ? 16.359 5.051 -12.023 1 91.69 209 VAL A O 1
ATOM 1629 N N . THR A 1 210 ? 14.758 5.109 -13.617 1 95.69 210 THR A N 1
ATOM 1630 C CA . THR A 1 210 ? 15.484 4.156 -14.445 1 95.69 210 THR A CA 1
ATOM 1631 C C . THR A 1 210 ? 16.734 4.805 -15.055 1 95.69 210 THR A C 1
ATOM 1633 O O . THR A 1 210 ? 16.672 5.938 -15.531 1 95.69 210 THR A O 1
ATOM 1636 N N . ASN A 1 211 ? 17.828 4.098 -15.062 1 94.88 211 ASN A N 1
ATOM 1637 C CA . ASN A 1 211 ? 19.094 4.59 -15.586 1 94.88 211 ASN A CA 1
ATOM 1638 C C . ASN A 1 211 ? 19.234 4.27 -17.078 1 94.88 211 ASN A C 1
ATOM 1640 O O . ASN A 1 211 ? 20.062 4.879 -17.766 1 94.88 211 ASN A O 1
ATOM 1644 N N . ARG A 1 212 ? 18.531 3.365 -17.531 1 96.69 212 ARG A N 1
ATOM 1645 C CA . ARG A 1 212 ? 18.484 2.9 -18.906 1 96.69 212 ARG A CA 1
ATOM 1646 C C . ARG A 1 212 ? 17.109 2.301 -19.234 1 96.69 212 ARG A C 1
ATOM 1648 O O . ARG A 1 212 ? 16.281 2.146 -18.344 1 96.69 212 ARG A O 1
ATOM 1655 N N . GLN A 1 213 ? 17 2.088 -20.484 1 97.31 213 GLN A N 1
ATOM 1656 C CA . GLN A 1 213 ? 15.797 1.361 -20.859 1 97.31 213 GLN A CA 1
ATOM 1657 C C . GLN A 1 213 ? 15.789 -0.038 -20.25 1 97.31 213 GLN A C 1
ATOM 1659 O O . GLN A 1 213 ? 16.812 -0.731 -20.266 1 97.31 213 GLN A O 1
ATOM 1664 N N . ILE A 1 214 ? 14.711 -0.404 -19.672 1 97.81 214 ILE A N 1
ATOM 1665 C CA . ILE A 1 214 ? 14.547 -1.73 -19.094 1 97.81 214 ILE A CA 1
ATOM 1666 C C . ILE A 1 214 ? 13.539 -2.535 -19.922 1 97.81 214 ILE A C 1
ATOM 1668 O O . ILE A 1 214 ? 12.414 -2.088 -20.141 1 97.81 214 ILE A O 1
ATOM 1672 N N . GLU A 1 215 ? 13.914 -3.721 -20.359 1 97.38 215 GLU A N 1
ATOM 1673 C CA . GLU A 1 215 ? 13.055 -4.539 -21.219 1 97.38 215 GLU A CA 1
ATOM 1674 C C . GLU A 1 215 ? 12.031 -5.309 -20.391 1 97.38 215 GLU A C 1
ATOM 1676 O O . GLU A 1 215 ? 12.242 -5.582 -19.219 1 97.38 215 GLU A O 1
ATOM 1681 N N . ALA A 1 216 ? 10.914 -5.66 -21.109 1 94.94 216 ALA A N 1
ATOM 1682 C CA . ALA A 1 216 ? 9.93 -6.523 -20.469 1 94.94 216 ALA A CA 1
ATOM 1683 C C . ALA A 1 216 ? 10.578 -7.816 -19.984 1 94.94 216 ALA A C 1
ATOM 1685 O O . ALA A 1 216 ? 11.383 -8.422 -20.688 1 94.94 216 ALA A O 1
ATOM 1686 N N . GLY A 1 217 ? 10.289 -8.141 -18.734 1 95.44 217 GLY A N 1
ATOM 1687 C CA . GLY A 1 217 ? 10.82 -9.375 -18.172 1 95.44 217 GLY A CA 1
ATOM 1688 C C . GLY A 1 217 ? 12.086 -9.164 -17.359 1 95.44 217 GLY A C 1
ATOM 1689 O O . GLY A 1 217 ? 12.516 -10.055 -16.625 1 95.44 217 GLY A O 1
ATOM 1690 N N . GLU A 1 218 ? 12.695 -8.023 -17.484 1 97.75 218 GLU A N 1
ATOM 1691 C CA . GLU A 1 218 ? 13.922 -7.73 -16.75 1 97.75 218 GLU A CA 1
ATOM 1692 C C . GLU A 1 218 ? 13.617 -7.355 -15.297 1 97.75 218 GLU A C 1
ATOM 1694 O O . GLU A 1 218 ? 12.648 -6.637 -15.023 1 97.75 218 GLU A O 1
ATOM 1699 N N . GLU A 1 219 ? 14.5 -7.797 -14.43 1 98.12 219 GLU A N 1
ATOM 1700 C CA . GLU A 1 219 ? 14.383 -7.414 -13.023 1 98.12 219 GLU A CA 1
ATOM 1701 C C . GLU A 1 219 ? 14.945 -6.016 -12.781 1 98.12 219 GLU A C 1
ATOM 1703 O O . GLU A 1 219 ? 16 -5.664 -13.312 1 98.12 219 GLU A O 1
ATOM 1708 N N . LEU A 1 220 ? 14.227 -5.219 -12.062 1 97.81 220 LEU A N 1
ATOM 1709 C CA . LEU A 1 220 ? 14.758 -3.941 -11.602 1 97.81 220 LEU A CA 1
ATOM 1710 C C . LEU A 1 220 ? 15.633 -4.133 -10.367 1 97.81 220 LEU A C 1
ATOM 1712 O O . LEU A 1 220 ? 15.203 -4.758 -9.391 1 97.81 220 LEU A O 1
ATOM 1716 N N . VAL A 1 221 ? 16.812 -3.617 -10.398 1 96.56 221 VAL A N 1
ATOM 1717 C CA . VAL A 1 221 ? 17.766 -3.781 -9.312 1 96.56 221 VAL A CA 1
ATOM 1718 C C . VAL A 1 221 ? 18.422 -2.441 -9 1 96.56 221 VAL A C 1
ATOM 1720 O O . VAL A 1 221 ? 18.641 -1.624 -9.891 1 96.56 221 VAL A O 1
ATOM 1723 N N . ASN A 1 222 ? 18.656 -2.27 -7.781 1 92.25 222 ASN A N 1
ATOM 1724 C CA . ASN A 1 222 ? 19.297 -1.04 -7.324 1 92.25 222 ASN A CA 1
ATOM 1725 C C . ASN A 1 222 ? 20.594 -1.327 -6.562 1 92.25 222 ASN A C 1
ATOM 1727 O O . ASN A 1 222 ? 20.891 -2.48 -6.25 1 92.25 222 ASN A O 1
ATOM 1731 N N . ASP A 1 223 ? 21.406 -0.315 -6.391 1 88.5 223 ASP A N 1
ATOM 1732 C CA . ASP A 1 223 ? 22.594 -0.375 -5.543 1 88.5 223 ASP A CA 1
ATOM 1733 C C . ASP A 1 223 ? 22.266 0.032 -4.109 1 88.5 223 ASP A C 1
ATOM 1735 O O . ASP A 1 223 ? 22.016 1.208 -3.832 1 88.5 223 ASP A O 1
ATOM 1739 N N . TYR A 1 224 ? 22.312 -1.009 -3.188 1 83.69 224 TYR A N 1
ATOM 1740 C CA . TYR A 1 224 ? 21.906 -0.767 -1.812 1 83.69 224 TYR A CA 1
ATOM 1741 C C . TYR A 1 224 ? 22.797 0.276 -1.147 1 83.69 224 TYR A C 1
ATOM 1743 O O . TYR A 1 224 ? 22.422 0.856 -0.123 1 83.69 224 TYR A O 1
ATOM 1751 N N . ARG A 1 225 ? 23.969 0.494 -1.711 1 76 225 ARG A N 1
ATOM 1752 C CA . ARG A 1 225 ? 24.859 1.505 -1.157 1 76 225 ARG A CA 1
ATOM 1753 C C . ARG A 1 225 ? 24.25 2.896 -1.263 1 76 225 ARG A C 1
ATOM 1755 O O . ARG A 1 225 ? 24.578 3.787 -0.478 1 76 225 ARG A O 1
ATOM 1762 N N . GLU A 1 226 ? 23.359 3.031 -2.273 1 73.94 226 GLU A N 1
ATOM 1763 C CA . GLU A 1 226 ? 22.688 4.312 -2.465 1 73.94 226 GLU A CA 1
ATOM 1764 C C . GLU A 1 226 ? 21.672 4.574 -1.355 1 73.94 226 GLU A C 1
ATOM 1766 O O . GLU A 1 226 ? 21.25 5.715 -1.15 1 73.94 226 GLU A O 1
ATOM 1771 N N . LEU A 1 227 ? 21.25 3.566 -0.651 1 69.25 227 LEU A N 1
ATOM 1772 C CA . LEU A 1 227 ? 20.281 3.701 0.426 1 69.25 227 LEU A CA 1
ATOM 1773 C C . LEU A 1 227 ? 20.969 3.914 1.766 1 69.25 227 LEU A C 1
ATOM 1775 O O . LEU A 1 227 ? 20.328 4.246 2.762 1 69.25 227 LEU A O 1
ATOM 1779 N N . GLY A 1 228 ? 22.203 3.715 1.791 1 65.75 228 GLY A N 1
ATOM 1780 C CA . GLY A 1 228 ? 23.016 3.893 2.986 1 65.75 228 GLY A CA 1
ATOM 1781 C C . GLY A 1 228 ? 23.984 2.748 3.225 1 65.75 228 GLY A C 1
ATOM 1782 O O . GLY A 1 228 ? 23.672 1.591 2.945 1 65.75 228 GLY A O 1
ATOM 1783 N N . LYS A 1 229 ? 25.125 3.107 3.67 1 61.53 229 LYS A N 1
ATOM 1784 C CA . LYS A 1 229 ? 26.188 2.129 3.924 1 61.53 229 LYS A CA 1
ATOM 1785 C C . LYS A 1 229 ? 25.75 1.107 4.969 1 61.53 229 LYS A C 1
ATOM 1787 O O . LYS A 1 229 ? 26.047 -0.082 4.844 1 61.53 229 LYS A O 1
ATOM 1792 N N . GLU A 1 230 ? 25.062 1.605 5.914 1 60.28 230 GLU A N 1
ATOM 1793 C CA . GLU A 1 230 ? 24.625 0.714 6.988 1 60.28 230 GLU A CA 1
ATOM 1794 C C . GLU A 1 230 ? 23.594 -0.295 6.488 1 60.28 230 GLU A C 1
ATOM 1796 O O . GLU A 1 230 ? 23.609 -1.456 6.902 1 60.28 230 GLU A O 1
ATOM 1801 N N . PHE A 1 231 ? 22.812 0.209 5.629 1 61.59 231 PHE A N 1
ATOM 1802 C CA . PHE A 1 231 ? 21.828 -0.695 5.066 1 61.59 231 PHE A CA 1
ATOM 1803 C C . PHE A 1 231 ? 22.484 -1.788 4.238 1 61.59 231 PHE A C 1
ATOM 1805 O O . PHE A 1 231 ? 22.156 -2.967 4.367 1 61.59 231 PHE A O 1
ATOM 1812 N N . TYR A 1 232 ? 23.453 -1.396 3.535 1 63.28 232 TYR A N 1
ATOM 1813 C CA . TYR A 1 232 ? 24.219 -2.346 2.727 1 63.28 232 TYR A CA 1
ATOM 1814 C C . TYR A 1 232 ? 24.875 -3.4 3.604 1 63.28 232 TYR A C 1
ATOM 1816 O O . TYR A 1 232 ? 24.797 -4.598 3.314 1 63.28 232 TYR A O 1
ATOM 1824 N N . ALA A 1 233 ? 25.438 -2.947 4.625 1 63.25 233 ALA A N 1
ATOM 1825 C CA . ALA A 1 233 ? 26.141 -3.857 5.523 1 63.25 233 ALA A CA 1
ATOM 1826 C C . ALA A 1 233 ? 25.172 -4.809 6.215 1 63.25 233 ALA A C 1
ATOM 1828 O O . ALA A 1 233 ? 25.484 -5.984 6.422 1 63.25 233 ALA A O 1
ATOM 1829 N N . LEU A 1 234 ? 24.078 -4.277 6.469 1 60.47 234 LEU A N 1
ATOM 1830 C CA . LEU A 1 234 ? 23.094 -5.051 7.219 1 60.47 234 LEU A CA 1
ATOM 1831 C C . LEU A 1 234 ? 22.453 -6.121 6.336 1 60.47 234 LEU A C 1
ATOM 1833 O O . LEU A 1 234 ? 22.219 -7.242 6.785 1 60.47 234 LEU A O 1
ATOM 1837 N N . VAL A 1 235 ? 22.219 -5.766 5.094 1 62.78 235 VAL A N 1
ATOM 1838 C CA . VAL A 1 235 ? 21.469 -6.668 4.242 1 62.78 235 VAL A CA 1
ATOM 1839 C C . VAL A 1 235 ? 22.406 -7.613 3.508 1 62.78 235 VAL A C 1
ATOM 1841 O O . VAL A 1 235 ? 22.109 -8.797 3.346 1 62.78 235 VAL A O 1
ATOM 1844 N N . ILE A 1 236 ? 23.469 -7.066 2.996 1 58.16 236 ILE A N 1
ATOM 1845 C CA . ILE A 1 236 ? 24.406 -7.883 2.225 1 58.16 236 ILE A CA 1
ATOM 1846 C C . ILE A 1 236 ? 25.469 -8.469 3.152 1 58.16 236 ILE A C 1
ATOM 1848 O O . ILE A 1 236 ? 25.875 -9.625 2.984 1 58.16 236 ILE A O 1
ATOM 1852 N N . GLY A 1 237 ? 25.969 -7.582 3.957 1 52.81 237 GLY A N 1
ATOM 1853 C CA . GLY A 1 237 ? 27.109 -8 4.762 1 52.81 237 GLY A CA 1
ATOM 1854 C C . GLY A 1 237 ? 26.766 -9.086 5.766 1 52.81 237 GLY A C 1
ATOM 1855 O O . GLY A 1 237 ? 27.656 -9.719 6.34 1 52.81 237 GLY A O 1
ATOM 1856 N N . GLY A 1 238 ? 25.547 -9.156 6.305 1 45.44 238 GLY A N 1
ATOM 1857 C CA . GLY A 1 238 ? 25.375 -10.172 7.328 1 45.44 238 GLY A CA 1
ATOM 1858 C C . GLY A 1 238 ? 25.328 -11.578 6.773 1 45.44 238 GLY A C 1
ATOM 1859 O O . GLY A 1 238 ? 24.891 -12.516 7.461 1 45.44 238 GLY A O 1
ATOM 1860 N N . GLY A 1 239 ? 25.391 -11.773 5.555 1 35 239 GLY A N 1
ATOM 1861 C CA . GLY A 1 239 ? 25.781 -13.148 5.273 1 35 239 GLY A CA 1
ATOM 1862 C C . GLY A 1 239 ? 27.109 -13.539 5.871 1 35 239 GLY A C 1
ATOM 1863 O O . GLY A 1 239 ? 27.953 -12.672 6.145 1 35 239 GLY A O 1
ATOM 1864 N N . MET B 1 1 ? -21.344 60.312 -1.416 1 31.38 1 MET B N 1
ATOM 1865 C CA . MET B 1 1 ? -22.219 59.75 -0.386 1 31.38 1 MET B CA 1
ATOM 1866 C C . MET B 1 1 ? -22.312 60.719 0.807 1 31.38 1 MET B C 1
ATOM 1868 O O . MET B 1 1 ? -22.781 60.312 1.879 1 31.38 1 MET B O 1
ATOM 1872 N N . THR B 1 2 ? -21.859 61.938 0.663 1 38.72 2 THR B N 1
ATOM 1873 C CA . THR B 1 2 ? -21.719 62.969 1.659 1 38.72 2 THR B CA 1
ATOM 1874 C C . THR B 1 2 ? -23.031 63.719 1.854 1 38.72 2 THR B C 1
ATOM 1876 O O . THR B 1 2 ? -23.188 64.438 2.832 1 38.72 2 THR B O 1
ATOM 1879 N N . LYS B 1 3 ? -23.938 63.812 0.914 1 47.12 3 LYS B N 1
ATOM 1880 C CA . LYS B 1 3 ? -25.031 64.812 0.936 1 47.12 3 LYS B CA 1
ATOM 1881 C C . LYS B 1 3 ? -26.125 64.375 1.918 1 47.12 3 LYS B C 1
ATOM 1883 O O . LYS B 1 3 ? -27.031 65.188 2.217 1 47.12 3 LYS B O 1
ATOM 1888 N N . ASP B 1 4 ? -26.359 63.156 2.35 1 43.22 4 ASP B N 1
ATOM 1889 C CA . ASP B 1 4 ? -27.609 62.75 2.973 1 43.22 4 ASP B CA 1
ATOM 1890 C C . ASP B 1 4 ? -27.609 63.031 4.469 1 43.22 4 ASP B C 1
ATOM 1892 O O . ASP B 1 4 ? -28.656 62.969 5.125 1 43.22 4 ASP B O 1
ATOM 1896 N N . LYS B 1 5 ? -26.547 63.531 5.07 1 47.75 5 LYS B N 1
ATOM 1897 C CA . LYS B 1 5 ? -26.5 63.75 6.512 1 47.75 5 LYS B CA 1
ATOM 1898 C C . LYS B 1 5 ? -27.125 65.125 6.875 1 47.75 5 LYS B C 1
ATOM 1900 O O . LYS B 1 5 ? -27.656 65.25 7.98 1 47.75 5 LYS B O 1
ATOM 1905 N N . THR B 1 6 ? -27.125 66.125 6.07 1 50.03 6 THR B N 1
ATOM 1906 C CA . THR B 1 6 ? -27.578 67.438 6.41 1 50.03 6 THR B CA 1
ATOM 1907 C C . THR B 1 6 ? -29.109 67.5 6.543 1 50.03 6 THR B C 1
ATOM 1909 O O . THR B 1 6 ? -29.641 68.125 7.41 1 50.03 6 THR B O 1
ATOM 1912 N N . SER B 1 7 ? -29.844 66.688 5.746 1 51.5 7 SER B N 1
ATOM 1913 C CA . SER B 1 7 ? -31.281 66.875 5.605 1 51.5 7 SER B CA 1
ATOM 1914 C C . SER B 1 7 ? -32.031 66.312 6.824 1 51.5 7 SER B C 1
ATOM 1916 O O . SER B 1 7 ? -33.062 66.875 7.227 1 51.5 7 SER B O 1
ATOM 1918 N N . GLN B 1 8 ? -31.547 65.5 7.535 1 50.56 8 GLN B N 1
ATOM 1919 C CA . GLN B 1 8 ? -32.281 65 8.664 1 50.56 8 GLN B CA 1
ATOM 1920 C C . GLN B 1 8 ? -32.219 65.875 9.875 1 50.56 8 GLN B C 1
ATOM 1922 O O . GLN B 1 8 ? -33.188 66.062 10.617 1 50.56 8 GLN B O 1
ATOM 1927 N N . GLU B 1 9 ? -31.188 66.625 9.969 1 51.56 9 GLU B N 1
ATOM 1928 C CA . GLU B 1 9 ? -31.031 67.5 11.086 1 51.56 9 GLU B CA 1
ATOM 1929 C C . GLU B 1 9 ? -31.969 68.75 10.977 1 51.56 9 GLU B C 1
ATOM 1931 O O . GLU B 1 9 ? -32.531 69.188 11.977 1 51.56 9 GLU B O 1
ATOM 1936 N N . ASP B 1 10 ? -32.094 69.25 9.883 1 57.06 10 ASP B N 1
ATOM 1937 C CA . ASP B 1 10 ? -32.938 70.438 9.727 1 57.06 10 ASP B CA 1
ATOM 1938 C C . ASP B 1 10 ? -34.406 70.125 10.039 1 57.06 10 ASP B C 1
ATOM 1940 O O . ASP B 1 10 ? -35.125 70.938 10.617 1 57.06 10 ASP B O 1
ATOM 1944 N N . LEU B 1 11 ? -34.906 69 9.742 1 53.75 11 LEU B N 1
ATOM 1945 C CA . LEU B 1 11 ? -36.312 68.688 9.945 1 53.75 11 LEU B CA 1
ATOM 1946 C C . LEU B 1 11 ? -36.594 68.438 11.422 1 53.75 11 LEU B C 1
ATOM 1948 O O . LEU B 1 11 ? -37.688 68.688 11.906 1 53.75 11 LEU B O 1
ATOM 1952 N N . GLU B 1 12 ? -35.594 68.062 12.141 1 61.69 12 GLU B N 1
ATOM 1953 C CA . GLU B 1 12 ? -35.781 67.75 13.555 1 61.69 12 GLU B CA 1
ATOM 1954 C C . GLU B 1 12 ? -35.969 69.062 14.383 1 61.69 12 GLU B C 1
ATOM 1956 O O . GLU B 1 12 ? -36.594 69 15.445 1 61.69 12 GLU B O 1
ATOM 1961 N N . GLY B 1 13 ? -35.656 70.125 13.883 1 63.56 13 GLY B N 1
ATOM 1962 C CA . GLY B 1 13 ? -35.844 71.375 14.57 1 63.56 13 GLY B CA 1
ATOM 1963 C C . GLY B 1 13 ? -37.312 71.75 14.812 1 63.56 13 GLY B C 1
ATOM 1964 O O . GLY B 1 13 ? -37.656 72.438 15.758 1 63.56 13 GLY B O 1
ATOM 1965 N N . GLN B 1 14 ? -38.344 71.25 14.016 1 71.75 14 GLN B N 1
ATOM 1966 C CA . GLN B 1 14 ? -39.75 71.625 14.086 1 71.75 14 GLN B CA 1
ATOM 1967 C C . GLN B 1 14 ? -40.594 70.5 14.742 1 71.75 14 GLN B C 1
ATOM 1969 O O . GLN B 1 14 ? -41.812 70.625 14.773 1 71.75 14 GLN B O 1
ATOM 1974 N N . TRP B 1 15 ? -40.094 69.688 15.562 1 79.88 15 TRP B N 1
ATOM 1975 C CA . TRP B 1 15 ? -40.844 68.562 16.078 1 79.88 15 TRP B CA 1
ATOM 1976 C C . TRP B 1 15 ? -41.5 68.938 17.406 1 79.88 15 TRP B C 1
ATOM 1978 O O . TRP B 1 15 ? -40.906 69.625 18.25 1 79.88 15 TRP B O 1
ATOM 1988 N N . SER B 1 16 ? -42.906 68.688 17.406 1 82.31 16 SER B N 1
ATOM 1989 C CA . SER B 1 16 ? -43.656 68.875 18.656 1 82.31 16 SER B CA 1
ATOM 1990 C C . SER B 1 16 ? -43.219 67.812 19.688 1 82.31 16 SER B C 1
ATOM 1992 O O . SER B 1 16 ? -42.5 66.875 19.359 1 82.31 16 SER B O 1
ATOM 1994 N N . GLU B 1 17 ? -43.625 68.062 20.906 1 84.31 17 GLU B N 1
ATOM 1995 C CA . GLU B 1 17 ? -43.344 67.062 21.984 1 84.31 17 GLU B CA 1
ATOM 1996 C C . GLU B 1 17 ? -43.875 65.688 21.641 1 84.31 17 GLU B C 1
ATOM 1998 O O . GLU B 1 17 ? -43.25 64.688 21.922 1 84.31 17 GLU B O 1
ATOM 2003 N N . ASP B 1 18 ? -44.969 65.812 20.984 1 85.38 18 ASP B N 1
ATOM 2004 C CA . ASP B 1 18 ? -45.594 64.562 20.594 1 85.38 18 ASP B CA 1
ATOM 2005 C C . ASP B 1 18 ? -44.781 63.844 19.5 1 85.38 18 ASP B C 1
ATOM 2007 O O . ASP B 1 18 ? -44.688 62.625 19.5 1 85.38 18 ASP B O 1
ATOM 2011 N N . ASP B 1 19 ? -44.219 64.625 18.75 1 85.56 19 ASP B N 1
ATOM 2012 C CA . ASP B 1 19 ? -43.406 64.062 17.672 1 85.56 19 ASP B CA 1
ATOM 2013 C C . ASP B 1 19 ? -42.125 63.469 18.234 1 85.56 19 ASP B C 1
ATOM 2015 O O . ASP B 1 19 ? -41.688 62.406 17.781 1 85.56 19 ASP B O 1
ATOM 2019 N N . LEU B 1 20 ? -41.625 64 19.203 1 87.75 20 LEU B N 1
ATOM 2020 C CA . LEU B 1 20 ? -40.406 63.531 19.828 1 87.75 20 LEU B CA 1
ATOM 2021 C C . LEU B 1 20 ? -40.625 62.25 20.578 1 87.75 20 LEU B C 1
ATOM 2023 O O . LEU B 1 20 ? -39.781 61.312 20.531 1 87.75 20 LEU B O 1
ATOM 2027 N N . ARG B 1 21 ? -41.781 62.219 21.141 1 88.19 21 ARG B N 1
ATOM 2028 C CA . ARG B 1 21 ? -42.125 61 21.875 1 88.19 21 ARG B CA 1
ATOM 2029 C C . ARG B 1 21 ? -42.312 59.812 20.922 1 88.19 21 ARG B C 1
ATOM 2031 O O . ARG B 1 21 ? -41.875 58.719 21.203 1 88.19 21 ARG B O 1
ATOM 2038 N N . ALA B 1 22 ? -42.875 60.156 19.844 1 87.19 22 ALA B N 1
ATOM 2039 C CA . ALA B 1 22 ? -43.094 59.156 18.828 1 87.19 22 ALA B CA 1
ATOM 2040 C C . ALA B 1 22 ? -41.75 58.656 18.25 1 87.19 22 ALA B C 1
ATOM 2042 O O . ALA B 1 22 ? -41.594 57.469 18.016 1 87.19 22 ALA B O 1
ATOM 2043 N N . GLU B 1 23 ? -40.875 59.5 18.156 1 88.06 23 GLU B N 1
ATOM 2044 C CA . GLU B 1 23 ? -39.562 59.156 17.609 1 88.06 23 GLU B CA 1
ATOM 2045 C C . GLU B 1 23 ? -38.75 58.312 18.594 1 88.06 23 GLU B C 1
ATOM 2047 O O . GLU B 1 23 ? -38.062 57.375 18.188 1 88.06 23 GLU B O 1
ATOM 2052 N N . VAL B 1 24 ? -38.938 58.656 19.75 1 89.62 24 VAL B N 1
ATOM 2053 C CA . VAL B 1 24 ? -38.25 57.906 20.781 1 89.62 24 VAL B CA 1
ATOM 2054 C C . VAL B 1 24 ? -38.781 56.469 20.797 1 89.62 24 VAL B C 1
ATOM 2056 O O . VAL B 1 24 ? -37.969 55.531 20.859 1 89.62 24 VAL B O 1
ATOM 2059 N N . VAL B 1 25 ? -40.094 56.406 20.672 1 87.81 25 VAL B N 1
ATOM 2060 C CA . VAL B 1 25 ? -40.688 55.094 20.656 1 87.81 25 VAL B CA 1
ATOM 2061 C C . VAL B 1 25 ? -40.219 54.312 19.438 1 87.81 25 VAL B C 1
ATOM 2063 O O . VAL B 1 25 ? -39.844 53.125 19.531 1 87.81 25 VAL B O 1
ATOM 2066 N N . ARG B 1 26 ? -40.156 54.938 18.328 1 88.06 26 ARG B N 1
ATOM 2067 C CA . ARG B 1 26 ? -39.688 54.312 17.094 1 88.06 26 ARG B CA 1
ATOM 2068 C C . ARG B 1 26 ? -38.25 53.875 17.172 1 88.06 26 ARG B C 1
ATOM 2070 O O . ARG B 1 26 ? -37.906 52.75 16.828 1 88.06 26 ARG B O 1
ATOM 2077 N N . LEU B 1 27 ? -37.469 54.719 17.688 1 88.56 27 LEU B N 1
ATOM 2078 C CA . LEU B 1 27 ? -36.031 54.438 17.766 1 88.56 27 LEU B CA 1
ATOM 2079 C C . LEU B 1 27 ? -35.75 53.312 18.766 1 88.56 27 LEU B C 1
ATOM 2081 O O . LEU B 1 27 ? -34.875 52.469 18.531 1 88.56 27 LEU B O 1
ATOM 2085 N N . ARG B 1 28 ? -36.5 53.312 19.781 1 88.5 28 ARG B N 1
ATOM 2086 C CA . ARG B 1 28 ? -36.344 52.25 20.766 1 88.5 28 ARG B CA 1
ATOM 2087 C C . ARG B 1 28 ? -36.719 50.875 20.156 1 88.5 28 ARG B C 1
ATOM 2089 O O . ARG B 1 28 ? -36.031 49.875 20.406 1 88.5 28 ARG B O 1
ATOM 2096 N N . GLN B 1 29 ? -37.75 50.938 19.391 1 87.5 29 GLN B N 1
ATOM 2097 C CA . GLN B 1 29 ? -38.156 49.688 18.719 1 87.5 29 GLN B CA 1
ATOM 2098 C C . GLN B 1 29 ? -37.094 49.25 17.703 1 87.5 29 GLN B C 1
ATOM 2100 O O . GLN B 1 29 ? -36.719 48.094 17.672 1 87.5 29 GLN B O 1
ATOM 2105 N N . GLU B 1 30 ? -36.625 50.094 16.922 1 87.25 30 GLU B N 1
ATOM 2106 C CA . GLU B 1 30 ? -35.594 49.781 15.938 1 87.25 30 GLU B CA 1
ATOM 2107 C C . GLU B 1 30 ? -34.312 49.281 16.625 1 87.25 30 GLU B C 1
ATOM 2109 O O . GLU B 1 30 ? -33.656 48.375 16.141 1 87.25 30 GLU B O 1
ATOM 2114 N N . LEU B 1 31 ? -34.031 49.938 17.672 1 89 31 LEU B N 1
ATOM 2115 C CA . LEU B 1 31 ? -32.844 49.531 18.422 1 89 31 LEU B CA 1
ATOM 2116 C C . LEU B 1 31 ? -33 48.125 18.984 1 89 31 LEU B C 1
ATOM 2118 O O . LEU B 1 31 ? -32.062 47.312 18.922 1 89 31 LEU B O 1
ATOM 2122 N N . ARG B 1 32 ? -34.156 47.906 19.578 1 86.62 32 ARG B N 1
ATOM 2123 C CA . ARG B 1 32 ? -34.406 46.531 20.062 1 86.62 32 ARG B CA 1
ATOM 2124 C C . ARG B 1 32 ? -34.25 45.531 18.938 1 86.62 32 ARG B C 1
ATOM 2126 O O . ARG B 1 32 ? -33.625 44.469 19.125 1 86.62 32 ARG B O 1
ATOM 2133 N N . ASP B 1 33 ? -34.781 45.75 17.781 1 86.69 33 ASP B N 1
ATOM 2134 C CA . ASP B 1 33 ? -34.656 44.875 16.641 1 86.69 33 ASP B CA 1
ATOM 2135 C C . ASP B 1 33 ? -33.219 44.688 16.219 1 86.69 33 ASP B C 1
ATOM 2137 O O . ASP B 1 33 ? -32.781 43.562 15.922 1 86.69 33 ASP B O 1
ATOM 2141 N N . SER B 1 34 ? -32.5 45.75 16.234 1 87.38 34 SER B N 1
ATOM 2142 C CA . SER B 1 34 ? -31.094 45.688 15.836 1 87.38 34 SER B CA 1
ATOM 2143 C C . SER B 1 34 ? -30.266 44.906 16.844 1 87.38 34 SER B C 1
ATOM 2145 O O . SER B 1 34 ? -29.406 44.094 16.453 1 87.38 34 SER B O 1
ATOM 2147 N N . ARG B 1 35 ? -30.594 45.125 18.062 1 87.56 35 ARG B N 1
ATOM 2148 C CA . ARG B 1 35 ? -29.891 44.375 19.094 1 87.56 35 ARG B CA 1
ATOM 2149 C C . ARG B 1 35 ? -30.203 42.875 19 1 87.56 35 ARG B C 1
ATOM 2151 O O . ARG B 1 35 ? -29.312 42.031 19.188 1 87.56 35 ARG B O 1
ATOM 2158 N N . GLU B 1 36 ? -31.422 42.594 18.766 1 86.06 36 GLU B N 1
ATOM 2159 C CA . GLU B 1 36 ? -31.781 41.188 18.562 1 86.06 36 GLU B CA 1
ATOM 2160 C C . GLU B 1 36 ? -31.031 40.594 17.359 1 86.06 36 GLU B C 1
ATOM 2162 O O . GLU B 1 36 ? -30.562 39.438 17.422 1 86.06 36 GLU B O 1
ATOM 2167 N N . GLU B 1 37 ? -30.953 41.312 16.328 1 87.06 37 GLU B N 1
ATOM 2168 C CA . GLU B 1 37 ? -30.219 40.844 15.164 1 87.06 37 GLU B CA 1
ATOM 2169 C C . GLU B 1 37 ? -28.734 40.688 15.469 1 87.06 37 GLU B C 1
ATOM 2171 O O . GLU B 1 37 ? -28.109 39.719 15.047 1 87.06 37 GLU B O 1
ATOM 2176 N N . THR B 1 38 ? -28.25 41.562 16.172 1 86.62 38 THR B N 1
ATOM 2177 C CA . THR B 1 38 ? -26.859 41.438 16.594 1 86.62 38 THR B CA 1
ATOM 2178 C C . THR B 1 38 ? -26.625 40.188 17.422 1 86.62 38 THR B C 1
ATOM 2180 O O . THR B 1 38 ? -25.641 39.469 17.219 1 86.62 38 THR B O 1
ATOM 2183 N N . LEU B 1 39 ? -27.484 40.031 18.297 1 84.62 39 LEU B N 1
ATOM 2184 C CA . LEU B 1 39 ? -27.359 38.812 19.109 1 84.62 39 LEU B CA 1
ATOM 2185 C C . LEU B 1 39 ? -27.453 37.562 18.234 1 84.62 39 LEU B C 1
ATOM 2187 O O . LEU B 1 39 ? -26.703 36.625 18.422 1 84.62 39 LEU B O 1
ATOM 2191 N N . ARG B 1 40 ? -28.375 37.531 17.391 1 85.19 40 ARG B N 1
ATOM 2192 C CA . ARG B 1 40 ? -28.516 36.406 16.484 1 85.19 40 ARG B CA 1
ATOM 2193 C C . ARG B 1 40 ? -27.25 36.219 15.656 1 85.19 40 ARG B C 1
ATOM 2195 O O . ARG B 1 40 ? -26.75 35.094 15.539 1 85.19 40 ARG B O 1
ATOM 2202 N N . LEU B 1 41 ? -26.672 37.156 15.094 1 85.81 41 LEU B N 1
ATOM 2203 C CA . LEU B 1 41 ? -25.453 37.062 14.289 1 85.81 41 LEU B CA 1
ATOM 2204 C C . LEU B 1 41 ? -24.266 36.688 15.156 1 85.81 41 LEU B C 1
ATOM 2206 O O . LEU B 1 41 ? -23.406 35.875 14.734 1 85.81 41 LEU B O 1
ATOM 2210 N N . GLY B 1 42 ? -24.312 37.219 16.297 1 85.69 42 GLY B N 1
ATOM 2211 C CA . GLY B 1 42 ? -23.281 36.812 17.234 1 85.69 42 GLY B CA 1
ATOM 2212 C C . GLY B 1 42 ? -23.312 35.312 17.531 1 85.69 42 GLY B C 1
ATOM 2213 O O . GLY B 1 42 ? -22.281 34.656 17.547 1 85.69 42 GLY B O 1
ATOM 2214 N N . ARG B 1 43 ? -24.406 34.844 17.781 1 83.19 43 ARG B N 1
ATOM 2215 C CA . ARG B 1 43 ? -24.547 33.406 17.984 1 83.19 43 ARG B CA 1
ATOM 2216 C C . ARG B 1 43 ? -24.125 32.656 16.719 1 83.19 43 ARG B C 1
ATOM 2218 O O . ARG B 1 43 ? -23.469 31.609 16.812 1 83.19 43 ARG B O 1
ATOM 2225 N N . ARG B 1 44 ? -24.5 33 15.594 1 84.31 44 ARG B N 1
ATOM 2226 C CA . ARG B 1 44 ? -24.141 32.344 14.344 1 84.31 44 ARG B CA 1
ATOM 2227 C C . ARG B 1 44 ? -22.625 32.406 14.125 1 84.31 44 ARG B C 1
ATOM 2229 O O . ARG B 1 44 ? -22.031 31.422 13.656 1 84.31 44 ARG B O 1
ATOM 2236 N N . VAL B 1 45 ? -22.047 33.312 14.391 1 82.38 45 VAL B N 1
ATOM 2237 C CA . VAL B 1 45 ? -20.594 33.406 14.328 1 82.38 45 VAL B CA 1
ATOM 2238 C C . VAL B 1 45 ? -19.984 32.406 15.305 1 82.38 45 VAL B C 1
ATOM 2240 O O . VAL B 1 45 ? -19.047 31.688 14.953 1 82.38 45 VAL B O 1
ATOM 2243 N N . SER B 1 46 ? -20.438 32.469 16.484 1 76.56 46 SER B N 1
ATOM 2244 C CA . SER B 1 46 ? -19.922 31.516 17.453 1 76.56 46 SER B CA 1
ATOM 2245 C C . SER B 1 46 ? -20.109 30.094 16.969 1 76.56 46 SER B C 1
ATOM 2247 O O . SER B 1 46 ? -19.219 29.25 17.109 1 76.56 46 SER B O 1
ATOM 2249 N N . GLU B 1 47 ? -21.188 29.75 16.516 1 74.12 47 GLU B N 1
ATOM 2250 C CA . GLU B 1 47 ? -21.438 28.438 15.945 1 74.12 47 GLU B CA 1
ATOM 2251 C C . GLU B 1 47 ? -20.484 28.141 14.789 1 74.12 47 GLU B C 1
ATOM 2253 O O . GLU B 1 47 ? -19.938 27.047 14.695 1 74.12 47 GLU B O 1
ATOM 2258 N N . LEU B 1 48 ? -20.281 28.938 13.969 1 68.38 48 LEU B N 1
ATOM 2259 C CA . LEU B 1 48 ? -19.406 28.734 12.82 1 68.38 48 LEU B CA 1
ATOM 2260 C C . LEU B 1 48 ? -17.938 28.703 13.266 1 68.38 48 LEU B C 1
ATOM 2262 O O . LEU B 1 48 ? -17.156 27.938 12.719 1 68.38 48 LEU B O 1
ATOM 2266 N N . GLU B 1 49 ? -17.703 29.438 14.18 1 68.12 49 GLU B N 1
ATOM 2267 C CA . GLU B 1 49 ? -16.359 29.344 14.734 1 68.12 49 GLU B CA 1
ATOM 2268 C C . GLU B 1 49 ? -16.156 28.031 15.492 1 68.12 49 GLU B C 1
ATOM 2270 O O . GLU B 1 49 ? -15.094 27.422 15.414 1 68.12 49 GLU B O 1
ATOM 2275 N N . ALA B 1 50 ? -17.141 27.766 16.312 1 60.72 50 ALA B N 1
ATOM 2276 C CA . ALA B 1 50 ? -17.078 26.453 16.953 1 60.72 50 ALA B CA 1
ATOM 2277 C C . ALA B 1 50 ? -17.047 25.344 15.898 1 60.72 50 ALA B C 1
ATOM 2279 O O . ALA B 1 50 ? -16.297 24.375 16.031 1 60.72 50 ALA B O 1
ATOM 2280 N N . GLN B 1 51 ? -17.844 25.312 15.039 1 52.53 51 GLN B N 1
ATOM 2281 C CA . GLN B 1 51 ? -17.781 24.375 13.922 1 52.53 51 GLN B CA 1
ATOM 2282 C C . GLN B 1 51 ? -16.438 24.484 13.203 1 52.53 51 GLN B C 1
ATOM 2284 O O . GLN B 1 51 ? -15.859 23.453 12.805 1 52.53 51 GLN B O 1
ATOM 2289 N N . ALA B 1 52 ? -16.094 25.531 13.023 1 47.47 52 ALA B N 1
ATOM 2290 C CA . ALA B 1 52 ? -14.75 25.734 12.469 1 47.47 52 ALA B CA 1
ATOM 2291 C C . ALA B 1 52 ? -13.672 25.328 13.469 1 47.47 52 ALA B C 1
ATOM 2293 O O . ALA B 1 52 ? -12.648 24.75 13.086 1 47.47 52 ALA B O 1
ATOM 2294 N N . SER B 1 53 ? -13.82 25.672 14.695 1 46.09 53 SER B N 1
ATOM 2295 C CA . SER B 1 53 ? -12.93 25.219 15.758 1 46.09 53 SER B CA 1
ATOM 2296 C C . SER B 1 53 ? -13.156 23.734 16.078 1 46.09 53 SER B C 1
ATOM 2298 O O . SER B 1 53 ? -12.203 23.016 16.359 1 46.09 53 SER B O 1
ATOM 2300 N N . SER B 1 54 ? -14.367 23.312 16.562 1 39.44 54 SER B N 1
ATOM 2301 C CA . SER B 1 54 ? -14.672 21.875 16.656 1 39.44 54 SER B CA 1
ATOM 2302 C C . SER B 1 54 ? -14.43 21.188 15.32 1 39.44 54 SER B C 1
ATOM 2304 O O . SER B 1 54 ? -13.977 20.031 15.281 1 39.44 54 SER B O 1
ATOM 2306 N N . SER B 1 55 ? -14.977 21.641 14.492 1 33.78 55 SER B N 1
ATOM 2307 C CA . SER B 1 55 ? -14.445 21.25 13.195 1 33.78 55 SER B CA 1
ATOM 2308 C C . SER B 1 55 ? -12.953 21.547 13.094 1 33.78 55 SER B C 1
ATOM 2310 O O . SER B 1 55 ? -12.203 20.797 12.461 1 33.78 55 SER B O 1
ATOM 2312 N N . ASP B 1 56 ? -12.625 22.531 13.75 1 32.44 56 ASP B N 1
ATOM 2313 C CA . ASP B 1 56 ? -11.227 22.766 14.109 1 32.44 56 ASP B CA 1
ATOM 2314 C C . ASP B 1 56 ? -10.852 21.984 15.367 1 32.44 56 ASP B C 1
ATOM 2316 O O . ASP B 1 56 ? -9.734 21.469 15.484 1 32.44 56 ASP B O 1
ATOM 2320 N N . ALA B 1 57 ? -11.562 22.109 16.656 1 27.52 57 ALA B N 1
ATOM 2321 C CA . ALA B 1 57 ? -11.477 21.203 17.797 1 27.52 57 ALA B CA 1
ATOM 2322 C C . ALA B 1 57 ? -12.312 19.938 17.547 1 27.52 57 ALA B C 1
ATOM 2324 O O . ALA B 1 57 ? -12.312 19.016 18.375 1 27.52 57 ALA B O 1
ATOM 2325 N N . LEU B 1 58 ? -13.797 20.047 17.422 1 29.78 58 LEU B N 1
ATOM 2326 C CA . LEU B 1 58 ? -13.977 18.797 16.688 1 29.78 58 LEU B CA 1
ATOM 2327 C C . LEU B 1 58 ? -12.695 18.422 15.953 1 29.78 58 LEU B C 1
ATOM 2329 O O . LEU B 1 58 ? -12.156 19.203 15.172 1 29.78 58 LEU B O 1
ATOM 2333 N N . GLN B 1 59 ? -12.234 17.688 16.797 1 25.03 59 GLN B N 1
ATOM 2334 C CA . GLN B 1 59 ? -11.07 16.938 16.344 1 25.03 59 GLN B CA 1
ATOM 2335 C C . GLN B 1 59 ? -11.07 16.781 14.836 1 25.03 59 GLN B C 1
ATOM 2337 O O . GLN B 1 59 ? -11.828 15.969 14.289 1 25.03 59 GLN B O 1
ATOM 2342 N N . ILE B 1 60 ? -11.5 17.812 14.133 1 26.92 60 ILE B N 1
ATOM 2343 C CA . ILE B 1 60 ? -10.531 17.594 13.062 1 26.92 60 ILE B CA 1
ATOM 2344 C C . ILE B 1 60 ? -9.383 16.719 13.586 1 26.92 60 ILE B C 1
ATOM 2346 O O . ILE B 1 60 ? -8.461 17.234 14.219 1 26.92 60 ILE B O 1
ATOM 2350 N N . THR B 1 61 ? -9.852 16.125 14.664 1 26.59 61 THR B N 1
ATOM 2351 C CA . THR B 1 61 ? -9.055 14.93 14.883 1 26.59 61 THR B CA 1
ATOM 2352 C C . THR B 1 61 ? -8.078 14.711 13.727 1 26.59 61 THR B C 1
ATOM 2354 O O . THR B 1 61 ? -8.477 14.758 12.562 1 26.59 61 THR B O 1
ATOM 2357 N N . LYS B 1 62 ? -7.09 15.312 14.047 1 26.94 62 LYS B N 1
ATOM 2358 C CA . LYS B 1 62 ? -5.906 15.094 13.219 1 26.94 62 LYS B CA 1
ATOM 2359 C C . LYS B 1 62 ? -6.137 13.969 12.211 1 26.94 62 LYS B C 1
ATOM 2361 O O . LYS B 1 62 ? -5.781 12.812 12.477 1 26.94 62 LYS B O 1
ATOM 2366 N N . LEU B 1 63 ? -7.32 13.891 12.039 1 28.05 63 LEU B N 1
ATOM 2367 C CA . LEU B 1 63 ? -7.609 13.047 10.883 1 28.05 63 LEU B CA 1
ATOM 2368 C C . LEU B 1 63 ? -6.594 13.281 9.773 1 28.05 63 LEU B C 1
ATOM 2370 O O . LEU B 1 63 ? -6.672 14.289 9.055 1 28.05 63 LEU B O 1
ATOM 2374 N N . THR B 1 64 ? -5.59 13.453 10.328 1 28.06 64 THR B N 1
ATOM 2375 C CA . THR B 1 64 ? -4.348 13.445 9.57 1 28.06 64 THR B CA 1
ATOM 2376 C C . THR B 1 64 ? -4.586 12.945 8.148 1 28.06 64 THR B C 1
ATOM 2378 O O . THR B 1 64 ? -5.223 11.906 7.945 1 28.06 64 THR B O 1
ATOM 2381 N N . CYS B 1 65 ? -5.297 13.859 7.32 1 29.81 65 CYS B N 1
ATOM 2382 C CA . CYS B 1 65 ? -5.211 13.461 5.922 1 29.81 65 CYS B CA 1
ATOM 2383 C C . CYS B 1 65 ? -4.34 12.219 5.766 1 29.81 65 CYS B C 1
ATOM 2385 O O . CYS B 1 65 ? -3.309 12.086 6.426 1 29.81 65 CYS B O 1
ATOM 2387 N N . PRO B 1 66 ? -4.977 11.336 5.426 1 36.25 66 PRO B N 1
ATOM 2388 C CA . PRO B 1 66 ? -3.99 10.344 4.992 1 36.25 66 PRO B CA 1
ATOM 2389 C C . PRO B 1 66 ? -2.791 10.977 4.285 1 36.25 66 PRO B C 1
ATOM 2391 O O . PRO B 1 66 ? -2.963 11.852 3.438 1 36.25 66 PRO B O 1
ATOM 2394 N N . GLY B 1 67 ? -1.819 11.133 4.953 1 46.66 67 GLY B N 1
ATOM 2395 C CA . GLY B 1 67 ? -0.57 11.633 4.406 1 46.66 67 GLY B CA 1
ATOM 2396 C C . GLY B 1 67 ? 0.115 12.641 5.312 1 46.66 67 GLY B C 1
ATOM 2397 O O . GLY B 1 67 ? 1.077 13.297 4.902 1 46.66 67 GLY B O 1
ATOM 2398 N N . GLY B 1 68 ? -0.806 13.266 6.273 1 53.81 68 GLY B N 1
ATOM 2399 C CA . GLY B 1 68 ? 0.01 14.141 7.105 1 53.81 68 GLY B CA 1
ATOM 2400 C C . GLY B 1 68 ? 1.213 13.438 7.707 1 53.81 68 GLY B C 1
ATOM 2401 O O . GLY B 1 68 ? 1.362 12.219 7.566 1 53.81 68 GLY B O 1
ATOM 2402 N N . GLU B 1 69 ? 2.021 14.344 8.18 1 66.5 69 GLU B N 1
ATOM 2403 C CA . GLU B 1 69 ? 3.189 13.789 8.859 1 66.5 69 GLU B CA 1
ATOM 2404 C C . GLU B 1 69 ? 2.781 12.977 10.086 1 66.5 69 GLU B C 1
ATOM 2406 O O . GLU B 1 69 ? 1.878 13.367 10.828 1 66.5 69 GLU B O 1
ATOM 2411 N N . PRO B 1 70 ? 3.123 11.836 10.219 1 78.5 70 PRO B N 1
ATOM 2412 C CA . PRO B 1 70 ? 2.82 11.008 11.391 1 78.5 70 PRO B CA 1
ATOM 2413 C C . PRO B 1 70 ? 3.15 11.695 12.711 1 78.5 70 PRO B C 1
ATOM 2415 O O . PRO B 1 70 ? 4.141 12.422 12.797 1 78.5 70 PRO B O 1
ATOM 2418 N N . ASP B 1 71 ? 2.277 11.539 13.68 1 81.31 71 ASP B N 1
ATOM 2419 C CA . ASP B 1 71 ? 2.527 12.062 15.023 1 81.31 71 A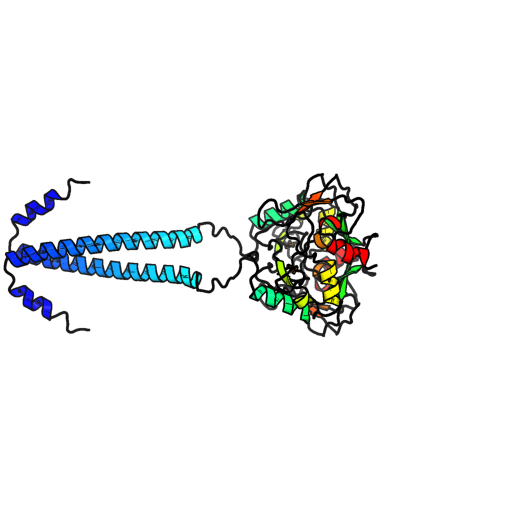SP B CA 1
ATOM 2420 C C . ASP B 1 71 ? 2.93 10.953 15.984 1 81.31 71 ASP B C 1
ATOM 2422 O O . ASP B 1 71 ? 3.225 9.828 15.555 1 81.31 71 ASP B O 1
ATOM 2426 N N . GLU B 1 72 ? 2.98 11.375 17.281 1 85.94 72 GLU B N 1
ATOM 2427 C CA . GLU B 1 72 ? 3.471 10.438 18.281 1 85.94 72 GLU B CA 1
ATOM 2428 C C . GLU B 1 72 ? 2.51 9.266 18.453 1 85.94 72 GLU B C 1
ATOM 2430 O O . GLU B 1 72 ? 2.934 8.148 18.75 1 85.94 72 GLU B O 1
ATOM 2435 N N . GLN B 1 73 ? 1.292 9.578 18.359 1 87 73 GLN B N 1
ATOM 2436 C CA . GLN B 1 73 ? 0.316 8.5 18.469 1 87 73 GLN B CA 1
ATOM 2437 C C . GLN B 1 73 ? 0.459 7.508 17.312 1 87 73 GLN B C 1
ATOM 2439 O O . GLN B 1 73 ? 0.327 6.301 17.516 1 87 73 GLN B O 1
ATOM 2444 N N . ASP B 1 74 ? 0.699 8.016 16.172 1 86.38 74 ASP B N 1
ATOM 2445 C CA . ASP B 1 74 ? 0.928 7.152 15.023 1 86.38 74 ASP B CA 1
ATOM 2446 C C . ASP B 1 74 ? 2.15 6.266 15.242 1 86.38 74 ASP B C 1
ATOM 2448 O O . ASP B 1 74 ? 2.133 5.078 14.898 1 86.38 74 ASP B O 1
ATOM 2452 N N . LYS B 1 75 ? 3.109 6.895 15.75 1 87.94 75 LYS B N 1
ATOM 2453 C CA . LYS B 1 75 ? 4.32 6.133 16.047 1 87.94 75 LYS B CA 1
ATOM 2454 C C . LYS B 1 75 ? 4.043 5.008 17.031 1 87.94 75 LYS B C 1
ATOM 2456 O O . LYS B 1 75 ? 4.5 3.877 16.844 1 87.94 75 LYS B O 1
ATOM 2461 N N . ARG B 1 76 ? 3.344 5.355 18.047 1 89.69 76 ARG B N 1
ATOM 2462 C CA . ARG B 1 76 ? 3.006 4.336 19.047 1 89.69 76 ARG B CA 1
ATOM 2463 C C . ARG B 1 76 ? 2.211 3.199 18.406 1 89.69 76 ARG B C 1
ATOM 2465 O O . ARG B 1 76 ? 2.445 2.027 18.703 1 89.69 76 ARG B O 1
ATOM 2472 N N . ARG B 1 77 ? 1.327 3.521 17.562 1 89.25 77 ARG B N 1
ATOM 2473 C CA . ARG B 1 77 ? 0.521 2.518 16.875 1 89.25 77 ARG B CA 1
ATOM 2474 C C . ARG B 1 77 ? 1.39 1.627 16 1 89.25 77 ARG B C 1
ATOM 2476 O O . ARG B 1 77 ? 1.174 0.415 15.922 1 89.25 77 ARG B O 1
ATOM 2483 N N . VAL B 1 78 ? 2.281 2.246 15.312 1 87.75 78 VAL B N 1
ATOM 2484 C CA . VAL B 1 78 ? 3.199 1.483 14.469 1 87.75 78 VAL B CA 1
ATOM 2485 C C . VAL B 1 78 ? 3.99 0.499 15.328 1 87.75 78 VAL B C 1
ATOM 2487 O O . VAL B 1 78 ? 4.129 -0.673 14.969 1 87.75 78 VAL B O 1
ATOM 2490 N N . LEU B 1 79 ? 4.48 0.966 16.422 1 88.81 79 LEU B N 1
ATOM 2491 C CA . LEU B 1 79 ? 5.266 0.108 17.297 1 88.81 79 LEU B CA 1
ATOM 2492 C C . LEU B 1 79 ? 4.414 -1.033 17.844 1 88.81 79 LEU B C 1
ATOM 2494 O O . LEU B 1 79 ? 4.879 -2.172 17.938 1 88.81 79 LEU B O 1
ATOM 2498 N N . ASP B 1 80 ? 3.211 -0.728 18.203 1 89.38 80 ASP B N 1
ATOM 2499 C CA . ASP B 1 80 ? 2.295 -1.77 18.656 1 89.38 80 ASP B CA 1
ATOM 2500 C C . ASP B 1 80 ? 2.021 -2.785 17.547 1 89.38 80 ASP B C 1
ATOM 2502 O O . ASP B 1 80 ? 1.97 -3.99 17.797 1 89.38 80 ASP B O 1
ATOM 2506 N N . HIS B 1 81 ? 1.843 -2.314 16.391 1 89 81 HIS B N 1
ATOM 2507 C CA . HIS B 1 81 ? 1.642 -3.166 15.219 1 89 81 HIS B CA 1
ATOM 2508 C C . HIS B 1 81 ? 2.818 -4.117 15.023 1 89 81 HIS B C 1
ATOM 2510 O O . HIS B 1 81 ? 2.627 -5.324 14.859 1 89 81 HIS B O 1
ATOM 2516 N N . LEU B 1 82 ? 3.967 -3.6 15.047 1 88.56 82 LEU B N 1
ATOM 2517 C CA . LEU B 1 82 ? 5.168 -4.406 14.859 1 88.56 82 LEU B CA 1
ATOM 2518 C C . LEU B 1 82 ? 5.309 -5.445 15.969 1 88.56 82 LEU B C 1
ATOM 2520 O O . LEU B 1 82 ? 5.727 -6.574 15.719 1 88.56 82 LEU B O 1
ATOM 2524 N N . ARG B 1 83 ? 4.863 -5.078 17.078 1 88 83 ARG B N 1
ATOM 2525 C CA . ARG B 1 83 ? 5.043 -5.934 18.25 1 88 83 ARG B CA 1
ATOM 2526 C C . ARG B 1 83 ? 4.066 -7.105 18.234 1 88 83 ARG B C 1
ATOM 2528 O O . ARG B 1 83 ? 4.434 -8.234 18.562 1 88 83 ARG B O 1
ATOM 2535 N N . SER B 1 84 ? 2.848 -6.789 17.766 1 88.69 84 SER B N 1
ATOM 2536 C CA . SER B 1 84 ? 1.867 -7.828 18.078 1 88.69 84 SER B CA 1
ATOM 2537 C C . SER B 1 84 ? 0.927 -8.062 16.906 1 88.69 84 SER B C 1
ATOM 2539 O O . SER B 1 84 ? 0.146 -9.016 16.906 1 88.69 84 SER B O 1
ATOM 2541 N N . GLU B 1 85 ? 0.986 -7.242 15.844 1 88.5 85 GLU B N 1
ATOM 2542 C CA . GLU B 1 85 ? -0.056 -7.34 14.828 1 88.5 85 GLU B CA 1
ATOM 2543 C C . GLU B 1 85 ? 0.539 -7.652 13.461 1 88.5 85 GLU B C 1
ATOM 2545 O O . GLU B 1 85 ? -0.183 -8.039 12.539 1 88.5 85 GLU B O 1
ATOM 2550 N N . ALA B 1 86 ? 1.817 -7.453 13.328 1 89.62 86 ALA B N 1
ATOM 2551 C CA . ALA B 1 86 ? 2.482 -7.859 12.094 1 89.62 86 ALA B CA 1
ATOM 2552 C C . ALA B 1 86 ? 2.807 -9.352 12.109 1 89.62 86 ALA B C 1
ATOM 2554 O O . ALA B 1 86 ? 3.479 -9.836 13.023 1 89.62 86 ALA B O 1
ATOM 2555 N N . TYR B 1 87 ? 2.365 -10.094 10.992 1 93.38 87 TYR B N 1
ATOM 2556 C CA . TYR B 1 87 ? 2.498 -11.547 11.039 1 93.38 87 TYR B CA 1
ATOM 2557 C C . TYR B 1 87 ? 3.164 -12.078 9.773 1 93.38 87 TYR B C 1
ATOM 2559 O O . TYR B 1 87 ? 3.686 -13.195 9.766 1 93.38 87 TYR B O 1
ATOM 2567 N N . VAL B 1 88 ? 3.148 -11.266 8.719 1 94.75 88 VAL B N 1
ATOM 2568 C CA . VAL B 1 88 ? 3.377 -11.945 7.453 1 94.75 88 VAL B CA 1
ATOM 2569 C C . VAL B 1 88 ? 4.371 -11.156 6.609 1 94.75 88 VAL B C 1
ATOM 2571 O O . VAL B 1 88 ? 4.633 -9.977 6.887 1 94.75 88 VAL B O 1
ATOM 2574 N N . HIS B 1 89 ? 4.93 -11.773 5.703 1 92.94 89 HIS B N 1
ATOM 2575 C CA . HIS B 1 89 ? 5.824 -11.219 4.695 1 92.94 89 HIS B CA 1
ATOM 2576 C C . HIS B 1 89 ? 5.719 -11.977 3.381 1 92.94 89 HIS B C 1
ATOM 2578 O O . HIS B 1 89 ? 5.113 -13.055 3.328 1 92.94 89 HIS B O 1
ATOM 2584 N N . LEU B 1 90 ? 6.199 -11.406 2.312 1 94.69 90 LEU B N 1
ATOM 2585 C CA . LEU B 1 90 ? 6.199 -12.078 1.015 1 94.69 90 LEU B CA 1
ATOM 2586 C C . LEU B 1 90 ? 7.453 -12.922 0.84 1 94.69 90 LEU B C 1
ATOM 2588 O O . LEU B 1 90 ? 8.539 -12.523 1.256 1 94.69 90 LEU B O 1
ATOM 2592 N N . ALA B 1 91 ? 7.328 -14.07 0.253 1 95.06 91 ALA B N 1
ATOM 2593 C CA . ALA B 1 91 ? 8.43 -14.969 -0.068 1 95.06 91 ALA B CA 1
ATOM 2594 C C . ALA B 1 91 ? 8.086 -15.859 -1.257 1 95.06 91 ALA B C 1
ATOM 2596 O O . ALA B 1 91 ? 6.977 -15.789 -1.79 1 95.06 91 ALA B O 1
ATOM 2597 N N . VAL B 1 92 ? 9.078 -16.625 -1.7 1 96.12 92 VAL B N 1
ATOM 2598 C CA . VAL B 1 92 ? 8.898 -17.516 -2.834 1 96.12 92 VAL B CA 1
ATOM 2599 C C . VAL B 1 92 ? 7.953 -18.656 -2.445 1 96.12 92 VAL B C 1
ATOM 2601 O O . VAL B 1 92 ? 8.141 -19.297 -1.411 1 96.12 92 VAL B O 1
ATOM 2604 N N . SER B 1 93 ? 7.004 -18.828 -3.289 1 96.56 93 SER B N 1
ATOM 2605 C CA . SER B 1 93 ? 6.008 -19.859 -3.02 1 96.56 93 SER B CA 1
ATOM 2606 C C . SER B 1 93 ? 6.238 -21.094 -3.887 1 96.56 93 SER B C 1
ATOM 2608 O O . SER B 1 93 ? 6.469 -20.969 -5.094 1 96.56 93 SER B O 1
ATOM 2610 N N . PRO B 1 94 ? 6.191 -22.266 -3.297 1 94.81 94 PRO B N 1
ATOM 2611 C CA . PRO B 1 94 ? 6.23 -23.5 -4.102 1 94.81 94 PRO B CA 1
ATOM 2612 C C . PRO B 1 94 ? 4.953 -23.703 -4.91 1 94.81 94 PRO B C 1
ATOM 2614 O O . PRO B 1 94 ? 4.914 -24.578 -5.789 1 94.81 94 PRO B O 1
ATOM 2617 N N . ILE B 1 95 ? 3.852 -23 -4.625 1 92.19 95 ILE B N 1
ATOM 2618 C CA . ILE B 1 95 ? 2.57 -23.125 -5.309 1 92.19 95 ILE B CA 1
ATOM 2619 C C . ILE B 1 95 ? 2.588 -22.312 -6.594 1 92.19 95 ILE B C 1
ATOM 2621 O O . ILE B 1 95 ? 2.357 -22.844 -7.684 1 92.19 95 ILE B O 1
ATOM 2625 N N . ALA B 1 96 ? 2.943 -21.016 -6.434 1 89.62 96 ALA B N 1
ATOM 2626 C CA . ALA B 1 96 ? 2.953 -20.125 -7.598 1 89.62 96 ALA B CA 1
ATOM 2627 C C . ALA B 1 96 ? 3.645 -18.797 -7.273 1 89.62 96 ALA B C 1
ATOM 2629 O O . ALA B 1 96 ? 3.123 -18 -6.504 1 89.62 96 ALA B O 1
ATOM 2630 N N . GLY B 1 97 ? 4.781 -18.672 -7.863 1 93 97 GLY B N 1
ATOM 2631 C CA . GLY B 1 97 ? 5.426 -17.375 -7.828 1 93 97 GLY B CA 1
ATOM 2632 C C . GLY B 1 97 ? 5.695 -16.875 -6.418 1 93 97 GLY B C 1
ATOM 2633 O O . GLY B 1 97 ? 6.422 -17.516 -5.656 1 93 97 GLY B O 1
ATOM 2634 N N . VAL B 1 98 ? 5.047 -15.742 -6.105 1 95.06 98 VAL B N 1
ATOM 2635 C CA . VAL B 1 98 ? 5.203 -15.086 -4.812 1 95.06 98 VAL B CA 1
ATOM 2636 C C . VAL B 1 98 ? 4.016 -15.422 -3.912 1 95.06 98 VAL B C 1
ATOM 2638 O O . VAL B 1 98 ? 2.869 -15.43 -4.363 1 95.06 98 VAL B O 1
ATOM 2641 N N . GLY B 1 99 ? 4.301 -15.664 -2.68 1 96.12 99 GLY B N 1
ATOM 2642 C CA . GLY B 1 99 ? 3.266 -15.992 -1.713 1 96.12 99 GLY B CA 1
ATOM 2643 C C . GLY B 1 99 ? 3.426 -15.258 -0.396 1 96.12 99 GLY B C 1
ATOM 2644 O O . GLY B 1 99 ? 4.406 -14.539 -0.195 1 96.12 99 GLY B O 1
ATOM 2645 N N . VAL B 1 100 ? 2.426 -15.43 0.458 1 97 100 VAL B N 1
ATOM 2646 C CA . VAL B 1 100 ? 2.398 -14.805 1.777 1 97 100 VAL B CA 1
ATOM 2647 C C . VAL B 1 100 ? 2.758 -15.836 2.844 1 97 100 VAL B C 1
ATOM 2649 O O . VAL B 1 100 ? 2.146 -16.906 2.912 1 97 100 VAL B O 1
ATOM 2652 N N . PHE B 1 101 ? 3.734 -15.5 3.729 1 96.88 101 PHE B N 1
ATOM 2653 C CA . PHE B 1 101 ? 4.199 -16.438 4.738 1 96.88 101 PHE B CA 1
ATOM 2654 C C . PHE B 1 101 ? 4.168 -15.812 6.125 1 96.88 101 PHE B C 1
ATOM 2656 O O . PHE B 1 101 ? 4.461 -14.625 6.281 1 96.88 101 PHE B O 1
ATOM 2663 N N . ALA B 1 102 ? 3.887 -16.625 7.055 1 96.31 102 ALA B N 1
ATOM 2664 C CA . ALA B 1 102 ? 3.949 -16.188 8.453 1 96.31 102 ALA B CA 1
ATOM 2665 C C . ALA B 1 102 ? 5.391 -16.172 8.953 1 96.31 102 ALA B C 1
ATOM 2667 O O . ALA B 1 102 ? 6.129 -17.141 8.781 1 96.31 102 ALA B O 1
ATOM 2668 N N . PHE B 1 103 ? 5.785 -15.047 9.594 1 92.81 103 PHE B N 1
ATOM 2669 C CA . PHE B 1 103 ? 7.117 -15.039 10.188 1 92.81 103 PHE B CA 1
ATOM 2670 C C . PHE B 1 103 ? 7.039 -15.281 11.688 1 92.81 103 PHE B C 1
ATOM 2672 O O . PHE B 1 103 ? 8.07 -15.352 12.367 1 92.81 103 PHE B O 1
ATOM 2679 N N . ARG B 1 104 ? 5.871 -15.406 12.219 1 92.56 104 ARG B N 1
ATOM 2680 C CA . ARG B 1 104 ? 5.559 -15.836 13.578 1 92.56 104 ARG B CA 1
ATOM 2681 C C . ARG B 1 104 ? 4.215 -16.562 13.633 1 92.56 104 ARG B C 1
ATOM 2683 O O . ARG B 1 104 ? 3.439 -16.5 12.672 1 92.56 104 ARG B O 1
ATOM 2690 N N . THR B 1 105 ? 3.971 -17.156 14.727 1 95.62 105 THR B N 1
ATOM 2691 C CA . THR B 1 105 ? 2.711 -17.875 14.883 1 95.62 105 THR B CA 1
ATOM 2692 C C . THR B 1 105 ? 1.53 -16.906 14.859 1 95.62 105 THR B C 1
ATOM 2694 O O . THR B 1 105 ? 1.585 -15.844 15.469 1 95.62 105 THR B O 1
ATOM 2697 N N . ILE B 1 106 ? 0.516 -17.328 14.117 1 96.19 106 ILE B N 1
ATOM 2698 C CA . ILE B 1 106 ? -0.714 -16.547 14.039 1 96.19 106 ILE B CA 1
ATOM 2699 C C . ILE B 1 106 ? -1.856 -17.328 14.703 1 96.19 106 ILE B C 1
ATOM 2701 O O . ILE B 1 106 ? -2.17 -18.438 14.305 1 96.19 106 ILE B O 1
ATOM 2705 N N . PRO B 1 107 ? -2.514 -16.766 15.664 1 95.69 107 PRO B N 1
ATOM 2706 C CA . PRO B 1 107 ? -3.652 -17.438 16.281 1 95.69 107 PRO B CA 1
ATOM 2707 C C . PRO B 1 107 ? -4.84 -17.594 15.344 1 95.69 107 PRO B C 1
ATOM 2709 O O . PRO B 1 107 ? -4.879 -16.953 14.289 1 95.69 107 PRO B O 1
ATOM 2712 N N . VAL B 1 108 ? -5.734 -18.422 15.742 1 95.56 108 VAL B N 1
ATOM 2713 C CA . VAL B 1 108 ? -6.973 -18.609 14.992 1 95.56 108 VAL B CA 1
ATOM 2714 C C . VAL B 1 108 ? -7.863 -17.375 15.141 1 95.56 108 VAL B C 1
ATOM 2716 O O . VAL B 1 108 ? -7.918 -16.766 16.203 1 95.56 108 VAL B O 1
ATOM 2719 N N . GLY B 1 109 ? -8.461 -17 14.023 1 93.19 109 GLY B N 1
ATOM 2720 C CA . GLY B 1 109 ? -9.484 -15.977 14.078 1 93.19 109 GLY B CA 1
ATOM 2721 C C . GLY B 1 109 ? -8.922 -14.57 13.953 1 93.19 109 GLY B C 1
ATOM 2722 O O . GLY B 1 109 ? -9.594 -13.594 14.305 1 93.19 109 GLY B O 1
ATOM 2723 N N . ILE B 1 110 ? -7.711 -14.516 13.508 1 92.5 110 ILE B N 1
ATOM 2724 C CA . ILE B 1 110 ? -7.047 -13.211 13.422 1 92.5 110 ILE B CA 1
ATOM 2725 C C . ILE B 1 110 ? -6.973 -12.773 11.961 1 92.5 110 ILE B C 1
ATOM 2727 O O . ILE B 1 110 ? -6.793 -13.602 11.062 1 92.5 110 ILE B O 1
ATOM 2731 N N . ASP B 1 111 ? -7.168 -11.469 11.727 1 90.69 111 ASP B N 1
ATOM 2732 C CA . ASP B 1 111 ? -6.82 -10.875 10.438 1 90.69 111 ASP B CA 1
ATOM 2733 C C . ASP B 1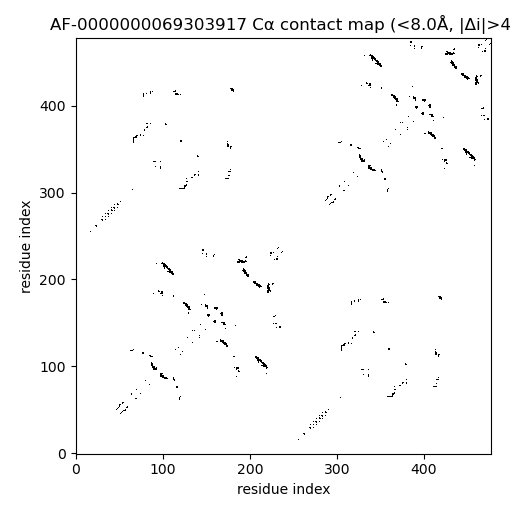 111 ? -5.324 -10.586 10.359 1 90.69 111 ASP B C 1
ATOM 2735 O O . ASP B 1 111 ? -4.82 -9.688 11.039 1 90.69 111 ASP B O 1
ATOM 2739 N N . PRO B 1 112 ? -4.645 -11.281 9.5 1 93.25 112 PRO B N 1
ATOM 2740 C CA . PRO B 1 112 ? -3.193 -11.094 9.461 1 93.25 112 PRO B CA 1
ATOM 2741 C C . PRO B 1 112 ? -2.779 -9.867 8.648 1 93.25 112 PRO B C 1
ATOM 2743 O O . PRO B 1 112 ? -1.586 -9.586 8.516 1 93.25 112 PRO B O 1
ATOM 2746 N N . PHE B 1 113 ? -3.773 -9.109 8.141 1 90.25 113 PHE B N 1
ATOM 2747 C CA . PHE B 1 113 ? -3.459 -8.016 7.238 1 90.25 113 PHE B CA 1
ATOM 2748 C C . PHE B 1 113 ? -3.992 -6.695 7.781 1 90.25 113 PHE B C 1
ATOM 2750 O O . PHE B 1 113 ? -4.566 -5.898 7.035 1 90.25 113 PHE B O 1
ATOM 2757 N N . PRO B 1 114 ? -3.818 -6.457 8.953 1 82.81 114 PRO B N 1
ATOM 2758 C CA . PRO B 1 114 ? -4.34 -5.18 9.453 1 82.81 114 PRO B CA 1
ATOM 2759 C C . PRO B 1 114 ? -3.545 -3.979 8.945 1 82.81 114 PRO B C 1
ATOM 2761 O O . PRO B 1 114 ? -2.346 -4.098 8.68 1 82.81 114 PRO B O 1
ATOM 2764 N N . ILE B 1 115 ? -4.262 -2.898 8.82 1 77.19 115 ILE B N 1
ATOM 2765 C CA . ILE B 1 115 ? -3.617 -1.618 8.547 1 77.19 115 ILE B CA 1
ATOM 2766 C C . ILE B 1 115 ? -3.395 -0.86 9.852 1 77.19 115 ILE B C 1
ATOM 2768 O O . ILE B 1 115 ? -4.344 -0.604 10.594 1 77.19 115 ILE B O 1
ATOM 2772 N N . CYS B 1 116 ? -2.191 -0.571 10.133 1 79.44 116 CYS B N 1
ATOM 2773 C CA . CYS B 1 116 ? -1.774 -0.003 11.406 1 79.44 116 CYS B CA 1
ATOM 2774 C C . CYS B 1 116 ? -2.441 1.345 11.648 1 79.44 116 CYS B C 1
ATOM 2776 O O . CYS B 1 116 ? -2.988 1.588 12.727 1 79.44 116 CYS B O 1
ATOM 2778 N N . ASN B 1 117 ? -2.246 2.238 10.781 1 77.69 117 ASN B N 1
ATOM 2779 C CA . ASN B 1 117 ? -2.826 3.574 10.828 1 77.69 117 ASN B CA 1
ATOM 2780 C C . ASN B 1 117 ? -3.768 3.82 9.648 1 77.69 117 ASN B C 1
ATOM 2782 O O . ASN B 1 117 ? -3.361 4.387 8.633 1 77.69 117 ASN B O 1
ATOM 2786 N N . PRO B 1 118 ? -5.043 3.422 9.812 1 69.81 118 PRO B N 1
ATOM 2787 C CA . PRO B 1 118 ? -5.977 3.463 8.688 1 69.81 118 PRO B CA 1
ATOM 2788 C C . PRO B 1 118 ? -6.172 4.871 8.133 1 69.81 118 PRO B C 1
ATOM 2790 O O . PRO B 1 118 ? -6.496 5.035 6.953 1 69.81 118 PRO B O 1
ATOM 2793 N N . HIS B 1 119 ? -6.008 5.766 9.039 1 67.75 119 HIS B N 1
ATOM 2794 C CA . HIS B 1 119 ? -6.203 7.137 8.578 1 67.75 119 HIS B CA 1
ATOM 2795 C C . HIS B 1 119 ? -5.055 7.582 7.68 1 67.75 119 HIS B C 1
ATOM 2797 O O . HIS B 1 119 ? -5.16 8.594 6.984 1 67.75 119 HIS B O 1
ATOM 2803 N N . MET B 1 120 ? -3.938 6.996 7.762 1 62.59 120 MET B N 1
ATOM 2804 C CA . MET B 1 120 ? -2.764 7.332 6.961 1 62.59 120 MET B CA 1
ATOM 2805 C C . MET B 1 120 ? -2.676 6.445 5.723 1 62.59 120 MET B C 1
ATOM 2807 O O . MET B 1 120 ? -1.801 6.637 4.879 1 62.59 120 MET B O 1
ATOM 2811 N N . GLY B 1 121 ? -3.379 5.52 5.734 1 56.47 121 GLY B N 1
ATOM 2812 C CA . GLY B 1 121 ? -3.426 4.602 4.609 1 56.47 121 GLY B CA 1
ATOM 2813 C C . GLY B 1 121 ? -4.84 4.238 4.195 1 56.47 121 GLY B C 1
ATOM 2814 O O . GLY B 1 121 ? -5.754 4.25 5.02 1 56.47 121 GLY B O 1
ATOM 2815 N N . SER B 1 122 ? -5.094 4.582 3.037 1 50.22 122 SER B N 1
ATOM 2816 C CA . SER B 1 122 ? -6.461 4.426 2.551 1 50.22 122 SER B CA 1
ATOM 2817 C C . SER B 1 122 ? -6.922 2.979 2.65 1 50.22 122 SER B C 1
ATOM 2819 O O . SER B 1 122 ? -6.121 2.053 2.498 1 50.22 122 SER B O 1
ATOM 2821 N N . LYS B 1 123 ? -7.926 2.812 3.502 1 56.25 123 LYS B N 1
ATOM 2822 C CA . LYS B 1 123 ? -8.688 1.608 3.174 1 56.25 123 LYS B CA 1
ATOM 2823 C C . LYS B 1 123 ? -8.742 1.389 1.664 1 56.25 123 LYS B C 1
ATOM 2825 O O . LYS B 1 123 ? -8.906 2.342 0.898 1 56.25 123 LYS B O 1
ATOM 2830 N N . GLU B 1 124 ? -8.102 0.351 1.29 1 65.06 124 GLU B N 1
ATOM 2831 C CA . GLU B 1 124 ? -8.094 0.079 -0.144 1 65.06 124 GLU B CA 1
ATOM 2832 C C . GLU B 1 124 ? -9.422 0.465 -0.786 1 65.06 124 GLU B C 1
ATOM 2834 O O . GLU B 1 124 ? -10.484 0.008 -0.354 1 65.06 124 GLU B O 1
ATOM 2839 N N . GLN B 1 125 ? -9.336 1.537 -1.485 1 71 125 GLN B N 1
ATOM 2840 C CA . GLN B 1 125 ? -10.484 1.979 -2.264 1 71 125 GLN B CA 1
ATOM 2841 C C . GLN B 1 125 ? -10.367 1.537 -3.719 1 71 125 GLN B C 1
ATOM 2843 O O . GLN B 1 125 ? -9.266 1.452 -4.262 1 71 125 GLN B O 1
ATOM 2848 N N . PHE B 1 126 ? -11.578 1.23 -4.223 1 77.12 126 PHE B N 1
ATOM 2849 C CA . PHE B 1 126 ? -11.602 0.651 -5.559 1 77.12 126 PHE B CA 1
ATOM 2850 C C . PHE B 1 126 ? -12.359 1.547 -6.527 1 77.12 126 PHE B C 1
ATOM 2852 O O . PHE B 1 126 ? -13.344 2.191 -6.145 1 77.12 126 PHE B O 1
ATOM 2859 N N . CYS B 1 127 ? -11.859 1.604 -7.68 1 82.81 127 CYS B N 1
ATOM 2860 C CA . CYS B 1 127 ? -12.609 2.121 -8.82 1 82.81 127 CYS B CA 1
ATOM 2861 C C . CYS B 1 127 ? -13.273 0.989 -9.594 1 82.81 127 CYS B C 1
ATOM 2863 O O . CYS B 1 127 ? -12.656 -0.044 -9.844 1 82.81 127 CYS B O 1
ATOM 2865 N N . VAL B 1 128 ? -14.531 1.225 -9.922 1 83.31 128 VAL B N 1
ATOM 2866 C CA . VAL B 1 128 ? -15.242 0.216 -10.703 1 83.31 128 VAL B CA 1
ATOM 2867 C C . VAL B 1 128 ? -14.953 0.421 -12.195 1 83.31 128 VAL B C 1
ATOM 2869 O O . VAL B 1 128 ? -15.266 1.477 -12.75 1 83.31 128 VAL B O 1
ATOM 2872 N N . CYS B 1 129 ? -14.367 -0.534 -12.742 1 85.19 129 CYS B N 1
ATOM 2873 C CA . CYS B 1 129 ? -14.023 -0.513 -14.164 1 85.19 129 CYS B CA 1
ATOM 2874 C C . CYS B 1 129 ? -14.734 -1.637 -14.906 1 85.19 129 CYS B C 1
ATOM 2876 O O . CYS B 1 129 ? -14.883 -2.74 -14.383 1 85.19 129 CYS B O 1
ATOM 2878 N N . SER B 1 130 ? -15.102 -1.358 -16.078 1 85.19 130 SER B N 1
ATOM 2879 C CA . SER B 1 130 ? -15.742 -2.385 -16.906 1 85.19 130 SER B CA 1
ATOM 2880 C C . SER B 1 130 ? -14.711 -3.195 -17.672 1 85.19 130 SER B C 1
ATOM 2882 O O . SER B 1 130 ? -13.594 -2.734 -17.906 1 85.19 130 SER B O 1
ATOM 2884 N N . GLY B 1 131 ? -15.125 -4.395 -18.062 1 85.12 131 GLY B N 1
ATOM 2885 C CA . GLY B 1 131 ? -14.273 -5.219 -18.906 1 85.12 131 GLY B CA 1
ATOM 2886 C C . GLY B 1 131 ? -13.844 -4.523 -20.188 1 85.12 131 GLY B C 1
ATOM 2887 O O . GLY B 1 131 ? -12.711 -4.688 -20.641 1 85.12 131 GLY B O 1
ATOM 2888 N N . SER B 1 132 ? -14.711 -3.766 -20.766 1 86.44 132 SER B N 1
ATOM 2889 C CA . SER B 1 132 ? -14.406 -3.055 -22 1 86.44 132 SER B CA 1
ATOM 2890 C C . SER B 1 132 ? -13.305 -2.018 -21.797 1 86.44 132 SER B C 1
ATOM 2892 O O . SER B 1 132 ? -12.461 -1.809 -22.656 1 86.44 132 SER B O 1
ATOM 2894 N N . GLU B 1 133 ? -13.297 -1.384 -20.688 1 85.81 133 GLU B N 1
ATOM 2895 C CA . GLU B 1 133 ? -12.281 -0.386 -20.344 1 85.81 133 GLU B CA 1
ATOM 2896 C C . GLU B 1 133 ? -10.914 -1.03 -20.156 1 85.81 133 GLU B C 1
ATOM 2898 O O . GLU B 1 133 ? -9.891 -0.408 -20.438 1 85.81 133 GLU B O 1
ATOM 2903 N N . LEU B 1 134 ? -10.945 -2.25 -19.734 1 85.81 134 LEU B N 1
ATOM 2904 C CA . LEU B 1 134 ? -9.695 -2.932 -19.406 1 85.81 134 LEU B CA 1
ATOM 2905 C C . LEU B 1 134 ? -9.164 -3.701 -20.609 1 85.81 134 LEU B C 1
ATOM 2907 O O . LEU B 1 134 ? -7.969 -3.992 -20.688 1 85.81 134 LEU B O 1
ATOM 2911 N N . ARG B 1 135 ? -9.93 -4.113 -21.531 1 82.06 135 ARG B N 1
ATOM 2912 C CA . ARG B 1 135 ? -9.539 -4.898 -22.703 1 82.06 135 ARG B CA 1
ATOM 2913 C C . ARG B 1 135 ? -8.516 -4.148 -23.547 1 82.06 135 ARG B C 1
ATOM 2915 O O . ARG B 1 135 ? -7.637 -4.762 -24.156 1 82.06 135 ARG B O 1
ATOM 2922 N N . GLY B 1 136 ? -8.469 -2.795 -23.5 1 77.75 136 GLY B N 1
ATOM 2923 C CA . GLY B 1 136 ? -7.547 -2.023 -24.312 1 77.75 136 GLY B CA 1
ATOM 2924 C C . GLY B 1 136 ? -6.23 -1.733 -23.625 1 77.75 136 GLY B C 1
ATOM 2925 O O . GLY B 1 136 ? -5.367 -1.052 -24.188 1 77.75 136 GLY B O 1
ATOM 2926 N N . MET B 1 137 ? -6.062 -2.414 -22.578 1 84.31 137 MET B N 1
ATOM 2927 C CA . MET B 1 137 ? -4.836 -2.172 -21.828 1 84.31 137 MET B CA 1
ATOM 2928 C C . MET B 1 137 ? -3.699 -3.047 -22.344 1 84.31 137 MET B C 1
ATOM 2930 O O . MET B 1 137 ? -3.939 -4.059 -23.016 1 84.31 137 MET B O 1
ATOM 2934 N N . PRO B 1 138 ? -2.439 -2.641 -22.125 1 82.94 138 PRO B N 1
ATOM 2935 C CA . PRO B 1 138 ? -1.312 -3.492 -22.5 1 82.94 138 PRO B CA 1
ATOM 2936 C C . PRO B 1 138 ? -1.392 -4.887 -21.891 1 82.94 138 PRO B C 1
ATOM 2938 O O . PRO B 1 138 ? -1.924 -5.051 -20.781 1 82.94 138 PRO B O 1
ATOM 2941 N N . PRO B 1 139 ? -0.854 -5.859 -22.578 1 81.88 139 PRO B N 1
ATOM 2942 C CA . PRO B 1 139 ? -0.98 -7.254 -22.156 1 81.88 139 PRO B CA 1
ATOM 2943 C C . PRO B 1 139 ? -0.508 -7.48 -20.719 1 81.88 139 PRO B C 1
ATOM 2945 O O . PRO B 1 139 ? -1.153 -8.203 -19.953 1 81.88 139 PRO B O 1
ATOM 2948 N N . GLY B 1 140 ? 0.564 -6.934 -20.391 1 78.19 140 GLY B N 1
ATOM 2949 C CA . GLY B 1 140 ? 1.058 -7.098 -19.031 1 78.19 140 GLY B CA 1
ATOM 2950 C C . GLY B 1 140 ? 0.079 -6.613 -17.969 1 78.19 140 GLY B C 1
ATOM 2951 O O . GLY B 1 140 ? -0.053 -7.227 -16.906 1 78.19 140 GLY B O 1
ATOM 2952 N N . VAL B 1 141 ? -0.591 -5.621 -18.25 1 80.19 141 VAL B N 1
ATOM 2953 C CA . VAL B 1 141 ? -1.573 -5.051 -17.328 1 80.19 141 VAL B CA 1
ATOM 2954 C C . VAL B 1 141 ? -2.791 -5.969 -17.25 1 80.19 141 VAL B C 1
ATOM 2956 O O . VAL B 1 141 ? -3.303 -6.23 -16.156 1 80.19 141 VAL B O 1
ATOM 2959 N N . CYS B 1 142 ? -3.182 -6.418 -18.391 1 77.62 142 CYS B N 1
ATOM 2960 C CA . CYS B 1 142 ? -4.332 -7.312 -18.422 1 77.62 142 CYS B CA 1
ATOM 2961 C C . CYS B 1 142 ? -4.078 -8.555 -17.578 1 77.62 142 CYS B C 1
ATOM 2963 O O . CYS B 1 142 ? -4.953 -8.992 -16.828 1 77.62 142 CYS B O 1
ATOM 2965 N N . ASP B 1 143 ? -2.93 -9.055 -17.703 1 77.06 143 ASP B N 1
ATOM 2966 C CA . ASP B 1 143 ? -2.568 -10.242 -16.938 1 77.06 143 ASP B CA 1
ATOM 2967 C C . ASP B 1 143 ? -2.602 -9.953 -15.43 1 77.06 143 ASP B C 1
ATOM 2969 O O . ASP B 1 143 ? -3.088 -10.773 -14.648 1 77.06 143 ASP B O 1
ATOM 2973 N N . LEU B 1 144 ? -2.141 -8.828 -15.156 1 77.31 144 LEU B N 1
ATOM 2974 C CA . LEU B 1 144 ? -2.1 -8.461 -13.742 1 77.31 144 LEU B CA 1
ATOM 2975 C C . LEU B 1 144 ? -3.504 -8.203 -13.211 1 77.31 144 LEU B C 1
ATOM 2977 O O . LEU B 1 144 ? -3.832 -8.617 -12.094 1 77.31 144 LEU B O 1
ATOM 2981 N N . VAL B 1 145 ? -4.262 -7.508 -13.93 1 73.88 145 VAL B N 1
ATOM 2982 C CA . VAL B 1 145 ? -5.637 -7.223 -13.531 1 73.88 145 VAL B CA 1
ATOM 2983 C C . VAL B 1 145 ? -6.395 -8.531 -13.312 1 73.88 145 VAL B C 1
ATOM 2985 O O . VAL B 1 145 ? -7.125 -8.68 -12.328 1 73.88 145 VAL B O 1
ATOM 2988 N N . LYS B 1 146 ? -6.199 -9.469 -14.203 1 69.56 146 LYS B N 1
ATOM 2989 C CA . LYS B 1 146 ? -6.859 -10.766 -14.102 1 69.56 146 LYS B CA 1
ATOM 2990 C C . LYS B 1 146 ? -6.395 -11.523 -12.859 1 69.56 146 LYS B C 1
ATOM 2992 O O . LYS B 1 146 ? -7.184 -12.227 -12.219 1 69.56 146 LYS B O 1
ATOM 2997 N N . SER B 1 147 ? -5.141 -11.312 -12.617 1 71.12 147 SER B N 1
ATOM 2998 C CA . SER B 1 147 ? -4.551 -12.062 -11.516 1 71.12 147 SER B CA 1
ATOM 2999 C C . SER B 1 147 ? -4.918 -11.453 -10.172 1 71.12 147 SER B C 1
ATOM 3001 O O . SER B 1 147 ? -5.039 -12.172 -9.172 1 71.12 147 SER B O 1
ATOM 3003 N N . PHE B 1 148 ? -5.152 -10.172 -10.188 1 71.75 148 PHE B N 1
ATOM 3004 C CA . PHE B 1 148 ? -5.246 -9.516 -8.891 1 71.75 148 PHE B CA 1
ATOM 3005 C C . PHE B 1 148 ? -6.664 -9.008 -8.641 1 71.75 148 PHE B C 1
ATOM 3007 O O . PHE B 1 148 ? -7.082 -8.852 -7.492 1 71.75 148 PHE B O 1
ATOM 3014 N N . PHE B 1 149 ? -7.32 -8.742 -9.703 1 68.5 149 PHE B N 1
ATOM 3015 C CA . PHE B 1 149 ? -8.617 -8.109 -9.477 1 68.5 149 PHE B CA 1
ATOM 3016 C C . PHE B 1 149 ? -9.75 -9.039 -9.883 1 68.5 149 PHE B C 1
ATOM 3018 O O . PHE B 1 149 ? -9.898 -9.367 -11.062 1 68.5 149 PHE B O 1
ATOM 3025 N N . ALA B 1 150 ? -10.492 -9.531 -8.867 1 67 150 ALA B N 1
ATOM 3026 C CA . ALA B 1 150 ? -11.664 -10.359 -9.109 1 67 150 ALA B CA 1
ATOM 3027 C C . ALA B 1 150 ? -12.859 -9.516 -9.531 1 67 150 ALA B C 1
ATOM 3029 O O . ALA B 1 150 ? -12.977 -8.352 -9.133 1 67 150 ALA B O 1
ATOM 3030 N N . PRO B 1 151 ? -13.664 -10.117 -10.43 1 71.69 151 PRO B N 1
ATOM 3031 C CA . PRO B 1 151 ? -14.922 -9.43 -10.734 1 71.69 151 PRO B CA 1
ATOM 3032 C C . PRO B 1 151 ? -15.742 -9.117 -9.477 1 71.69 151 PRO B C 1
ATOM 3034 O O . PRO B 1 151 ? -15.742 -9.906 -8.531 1 71.69 151 PRO B O 1
ATOM 3037 N N . LEU B 1 152 ? -16.297 -7.949 -9.547 1 71.5 152 LEU B N 1
ATOM 3038 C CA . LEU B 1 152 ? -17.234 -7.637 -8.469 1 71.5 152 LEU B CA 1
ATOM 3039 C C . LEU B 1 152 ? -18.453 -8.547 -8.516 1 71.5 152 LEU B C 1
ATOM 3041 O O . LEU B 1 152 ? -18.938 -8.883 -9.602 1 71.5 152 LEU B O 1
ATOM 3045 N N . THR B 1 153 ? -18.828 -8.953 -7.363 1 67.44 153 THR B N 1
ATOM 3046 C CA . THR B 1 153 ? -19.969 -9.875 -7.336 1 67.44 153 THR B CA 1
ATOM 3047 C C . THR B 1 153 ? -21.125 -9.289 -6.539 1 67.44 153 THR B C 1
ATOM 3049 O O . THR B 1 153 ? -20.922 -8.422 -5.688 1 67.44 153 THR B O 1
ATOM 3052 N N . GLU B 1 154 ? -22.438 -9.32 -6.973 1 56.75 154 GLU B N 1
ATOM 3053 C CA . GLU B 1 154 ? -23.641 -8.805 -6.316 1 56.75 154 GLU B CA 1
ATOM 3054 C C . GLU B 1 154 ? -23.828 -9.43 -4.934 1 56.75 154 GLU B C 1
ATOM 3056 O O . GLU B 1 154 ? -24.219 -8.742 -3.988 1 56.75 154 GLU B O 1
ATOM 3061 N N . ASP B 1 155 ? -24.016 -10.641 -4.848 1 53.62 155 ASP B N 1
ATOM 3062 C CA . ASP B 1 155 ? -24.391 -11.367 -3.637 1 53.62 155 ASP B CA 1
ATOM 3063 C C . ASP B 1 155 ? -23.453 -12.555 -3.396 1 53.62 155 ASP B C 1
ATOM 3065 O O . ASP B 1 155 ? -22.453 -12.711 -4.094 1 53.62 155 ASP B O 1
ATOM 3069 N N . ASP B 1 156 ? -23.797 -13.172 -2.344 1 53.25 156 ASP B N 1
ATOM 3070 C CA . ASP B 1 156 ? -23.156 -14.414 -1.938 1 53.25 156 ASP B CA 1
ATOM 3071 C C . ASP B 1 156 ? -23.094 -15.406 -3.096 1 53.25 156 ASP B C 1
ATOM 3073 O O . ASP B 1 156 ? -22.469 -16.469 -2.982 1 53.25 156 ASP B O 1
ATOM 3077 N N . SER B 1 157 ? -23.797 -15.023 -4.141 1 53.47 157 SER B N 1
ATOM 3078 C CA . SER B 1 157 ? -23.938 -16.031 -5.184 1 53.47 157 SER B CA 1
ATOM 3079 C C . SER B 1 157 ? -22.766 -16 -6.152 1 53.47 157 SER B C 1
ATOM 3081 O O . SER B 1 157 ? -22.703 -16.797 -7.086 1 53.47 157 SER B O 1
ATOM 3083 N N . TRP B 1 158 ? -21.781 -15.242 -5.957 1 60.97 158 TRP B N 1
ATOM 3084 C CA . TRP B 1 158 ? -20.547 -15.25 -6.746 1 60.97 158 TRP B CA 1
ATOM 3085 C C . TRP B 1 158 ? -20.828 -14.867 -8.195 1 60.97 158 TRP B C 1
ATOM 3087 O O . TRP B 1 158 ? -20.062 -15.203 -9.094 1 60.97 158 TRP B O 1
ATOM 3097 N N . THR B 1 159 ? -22.125 -14.328 -8.492 1 66.56 159 THR B N 1
ATOM 3098 C CA . THR B 1 159 ? -22.406 -13.852 -9.836 1 66.56 159 THR B CA 1
ATOM 3099 C C . THR B 1 159 ? -21.703 -12.516 -10.102 1 66.56 159 THR B C 1
ATOM 3101 O O . THR B 1 159 ? -21.922 -11.547 -9.367 1 66.56 159 THR B O 1
ATOM 3104 N N . PRO B 1 160 ? -21 -12.5 -11.188 1 73.81 160 PRO B N 1
ATOM 3105 C CA . PRO B 1 160 ? -20.297 -11.25 -11.484 1 73.81 160 PRO B CA 1
ATOM 3106 C C . PRO B 1 160 ? -21.25 -10.109 -11.828 1 73.81 160 PRO B C 1
ATOM 3108 O O . PRO B 1 160 ? -22.266 -10.328 -12.484 1 73.81 160 PRO B O 1
ATOM 3111 N N . GLN B 1 161 ? -20.953 -9.008 -11.32 1 76.69 161 GLN B N 1
ATOM 3112 C CA . GLN B 1 161 ? -21.688 -7.801 -11.68 1 76.69 161 GLN B CA 1
ATOM 3113 C C . GLN B 1 161 ? -21.328 -7.344 -13.094 1 76.69 161 GLN B C 1
ATOM 3115 O O . GLN B 1 161 ? -20.188 -7.477 -13.531 1 76.69 161 GLN B O 1
ATOM 3120 N N . THR B 1 162 ? -22.406 -6.918 -13.812 1 83.88 162 THR B N 1
ATOM 3121 C CA . THR B 1 162 ? -22.203 -6.418 -15.172 1 83.88 162 THR B CA 1
ATOM 3122 C C . THR B 1 162 ? -22.781 -5.02 -15.32 1 83.88 162 THR B C 1
ATOM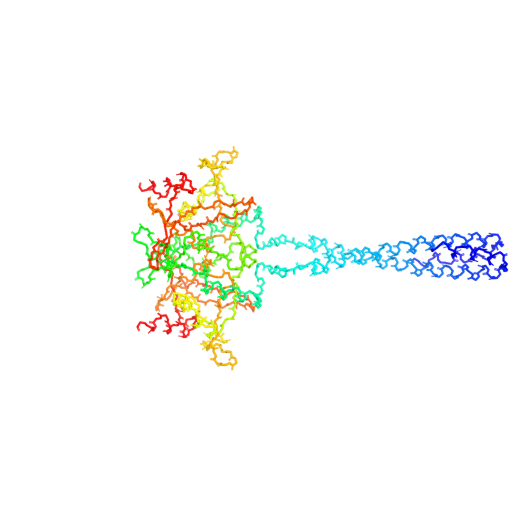 3124 O O . THR B 1 162 ? -23.656 -4.617 -14.555 1 83.88 162 THR B O 1
ATOM 3127 N N . ASP B 1 163 ? -22.188 -4.289 -16.234 1 82.5 163 ASP B N 1
ATOM 3128 C CA . ASP B 1 163 ? -22.766 -2.98 -16.547 1 82.5 163 ASP B CA 1
ATOM 3129 C C . ASP B 1 163 ? -23.922 -3.104 -17.531 1 82.5 163 ASP B C 1
ATOM 3131 O O . ASP B 1 163 ? -24.406 -4.207 -17.797 1 82.5 163 ASP B O 1
ATOM 3135 N N . GLU B 1 164 ? -24.422 -1.987 -17.984 1 85.5 164 GLU B N 1
ATOM 3136 C CA . GLU B 1 164 ? -25.594 -1.94 -18.844 1 85.5 164 GLU B CA 1
ATOM 3137 C C . GLU B 1 164 ? -25.344 -2.67 -20.156 1 85.5 164 GLU B C 1
ATOM 3139 O O . GLU B 1 164 ? -26.281 -3.17 -20.797 1 85.5 164 GLU B O 1
ATOM 3144 N N . ASN B 1 165 ? -24.109 -2.773 -20.594 1 90.19 165 ASN B N 1
ATOM 3145 C CA . ASN B 1 165 ? -23.75 -3.402 -21.859 1 90.19 165 ASN B CA 1
ATOM 3146 C C . ASN B 1 165 ? -23.344 -4.863 -21.656 1 90.19 165 ASN B C 1
ATOM 3148 O O . ASN B 1 165 ? -22.875 -5.512 -22.594 1 90.19 165 ASN B O 1
ATOM 3152 N N . GLY B 1 166 ? -23.484 -5.336 -20.438 1 88.44 166 GLY B N 1
ATOM 3153 C CA . GLY B 1 166 ? -23.172 -6.73 -20.172 1 88.44 166 GLY B CA 1
ATOM 3154 C C . GLY B 1 166 ? -21.719 -6.973 -19.875 1 88.44 166 GLY B C 1
ATOM 3155 O O . GLY B 1 166 ? -21.266 -8.117 -19.828 1 88.44 166 GLY B O 1
ATOM 3156 N N . GLU B 1 167 ? -20.969 -5.922 -19.766 1 86.69 167 GLU B N 1
ATOM 3157 C CA . GLU B 1 167 ? -19.547 -6.066 -19.453 1 86.69 167 GLU B CA 1
ATOM 3158 C C . GLU B 1 167 ? -19.328 -6.316 -17.969 1 86.69 167 GLU B C 1
ATOM 3160 O O . GLU B 1 167 ? -19.922 -5.633 -17.125 1 86.69 167 GLU B O 1
ATOM 3165 N N . ILE B 1 168 ? -18.516 -7.266 -17.734 1 81.69 168 ILE B N 1
ATOM 3166 C CA . ILE B 1 168 ? -18.203 -7.59 -16.344 1 81.69 168 ILE B CA 1
ATOM 3167 C C . ILE B 1 168 ? -17.516 -6.395 -15.68 1 81.69 168 ILE B C 1
ATOM 3169 O O . ILE B 1 168 ? -16.688 -5.73 -16.281 1 81.69 168 ILE B O 1
ATOM 3173 N N . LEU B 1 169 ? -17.891 -6.184 -14.398 1 81.5 169 LEU B N 1
ATOM 3174 C CA . LEU B 1 169 ? -17.328 -5.086 -13.633 1 81.5 169 LEU B CA 1
ATOM 3175 C C . LEU B 1 169 ? -16.219 -5.586 -12.703 1 81.5 169 LEU B C 1
ATOM 3177 O O . LEU B 1 169 ? -16.359 -6.637 -12.07 1 81.5 169 LEU B O 1
ATOM 3181 N N . TYR B 1 170 ? -15.148 -4.805 -12.742 1 79.12 170 TYR B N 1
ATOM 3182 C CA . TYR B 1 170 ? -13.992 -5.113 -11.906 1 79.12 170 TYR B CA 1
ATOM 3183 C C . TYR B 1 170 ? -13.711 -3.986 -10.914 1 79.12 170 TYR B C 1
ATOM 3185 O O . TYR B 1 170 ? -13.859 -2.809 -11.25 1 79.12 170 TYR B O 1
ATOM 3193 N N . GLY B 1 171 ? -13.398 -4.387 -9.688 1 79.31 171 GLY B N 1
ATOM 3194 C CA . GLY B 1 171 ? -12.859 -3.416 -8.75 1 79.31 171 GLY B CA 1
ATOM 3195 C C . GLY B 1 171 ? -11.352 -3.264 -8.844 1 79.31 171 GLY B C 1
ATOM 3196 O O . GLY B 1 171 ? -10.602 -4.184 -8.508 1 79.31 171 GLY B O 1
ATOM 3197 N N . VAL B 1 172 ? -10.953 -2.059 -9.281 1 81.06 172 VAL B N 1
ATOM 3198 C CA . VAL B 1 172 ? -9.523 -1.783 -9.398 1 81.06 172 VAL B CA 1
ATOM 3199 C C . VAL B 1 172 ? -9.102 -0.794 -8.312 1 81.06 172 VAL B C 1
ATOM 3201 O O . VAL B 1 172 ? -9.781 0.214 -8.086 1 81.06 172 VAL B O 1
ATOM 3204 N N . LEU B 1 173 ? -7.969 -1.14 -7.703 1 80 173 LEU B N 1
ATOM 3205 C CA . LEU B 1 173 ? -7.512 -0.274 -6.625 1 80 173 LEU B CA 1
ATOM 3206 C C . LEU B 1 173 ? -7.301 1.151 -7.121 1 80 173 LEU B C 1
ATOM 3208 O O . LEU B 1 173 ? -6.625 1.367 -8.133 1 80 173 LEU B O 1
ATOM 3212 N N . ALA B 1 174 ? -7.793 2.055 -6.34 1 79.94 174 ALA B N 1
ATOM 3213 C CA . ALA B 1 174 ? -7.746 3.461 -6.734 1 79.94 174 ALA B CA 1
ATOM 3214 C C . ALA B 1 174 ? -6.32 4.008 -6.652 1 79.94 174 ALA B C 1
ATOM 3216 O O . ALA B 1 174 ? -6.008 5.035 -7.258 1 79.94 174 ALA B O 1
ATOM 3217 N N . THR B 1 175 ? -5.457 3.363 -5.914 1 77.94 175 THR B N 1
ATOM 3218 C CA . THR B 1 175 ? -4.078 3.809 -5.758 1 77.94 175 THR B CA 1
ATOM 3219 C C . THR B 1 175 ? -3.18 3.172 -6.812 1 77.94 175 THR B C 1
ATOM 3221 O O . THR B 1 175 ? -1.982 3.459 -6.875 1 77.94 175 THR B O 1
ATOM 3224 N N . GLY B 1 176 ? -3.75 2.355 -7.645 1 79.5 176 GLY B N 1
ATOM 3225 C CA . GLY B 1 176 ? -2.971 1.69 -8.672 1 79.5 176 GLY B CA 1
ATOM 3226 C C . GLY B 1 176 ? -2.414 0.35 -8.234 1 79.5 176 GLY B C 1
ATOM 3227 O O . GLY B 1 176 ? -2.957 -0.285 -7.328 1 79.5 176 GLY B O 1
ATOM 3228 N N . MET B 1 177 ? -1.34 -0.068 -8.945 1 81.12 177 MET B N 1
ATOM 3229 C CA . MET B 1 177 ? -0.872 -1.44 -8.773 1 81.12 177 MET B CA 1
ATOM 3230 C C . MET B 1 177 ? 0.477 -1.471 -8.07 1 81.12 177 MET B C 1
ATOM 3232 O O . MET B 1 177 ? 1.054 -2.541 -7.863 1 81.12 177 MET B O 1
ATOM 3236 N N . ASN B 1 178 ? 0.947 -0.321 -7.648 1 85.19 178 ASN B N 1
ATOM 3237 C CA . ASN B 1 178 ? 2.295 -0.272 -7.094 1 85.19 178 ASN B CA 1
ATOM 3238 C C . ASN B 1 178 ? 2.279 -0.368 -5.57 1 85.19 178 ASN B C 1
ATOM 3240 O O . ASN B 1 178 ? 3.33 -0.49 -4.941 1 85.19 178 ASN B O 1
ATOM 3244 N N . SER B 1 179 ? 1.144 -0.25 -4.992 1 79.44 179 SER B N 1
ATOM 3245 C CA . SER B 1 179 ? 0.974 -0.36 -3.549 1 79.44 179 SER B CA 1
ATOM 3246 C C . SER B 1 179 ? -0.178 -1.296 -3.197 1 79.44 179 SER B C 1
ATOM 3248 O O . SER B 1 179 ? -1.333 -0.87 -3.131 1 79.44 179 SER B O 1
ATOM 3250 N N . LEU B 1 180 ? 0.067 -2.463 -2.984 1 80.25 180 LEU B N 1
ATOM 3251 C CA . LEU B 1 180 ? -0.941 -3.477 -2.691 1 80.25 180 LEU B CA 1
ATOM 3252 C C . LEU B 1 180 ? -0.75 -4.043 -1.29 1 80.25 180 LEU B C 1
ATOM 3254 O O . LEU B 1 180 ? 0.382 -4.219 -0.835 1 80.25 180 LEU B O 1
ATOM 3258 N N . ASN B 1 181 ? -1.796 -4.25 -0.635 1 84.56 181 ASN B N 1
ATOM 3259 C CA . ASN B 1 181 ? -1.741 -5.043 0.587 1 84.56 181 ASN B CA 1
ATOM 3260 C C . ASN B 1 181 ? -1.188 -6.441 0.321 1 84.56 181 ASN B C 1
ATOM 3262 O O . ASN B 1 181 ? -1.433 -7.02 -0.74 1 84.56 181 ASN B O 1
ATOM 3266 N N . LEU B 1 182 ? -0.542 -7.012 1.284 1 91.31 182 LEU B N 1
ATOM 3267 C CA . LEU B 1 182 ? 0.082 -8.32 1.107 1 91.31 182 LEU B CA 1
ATOM 3268 C C . LEU B 1 182 ? -0.967 -9.391 0.822 1 91.31 182 LEU B C 1
ATOM 3270 O O . LEU B 1 182 ? -0.652 -10.438 0.251 1 91.31 182 LEU B O 1
ATOM 3274 N N . SER B 1 183 ? -2.213 -9.164 1.156 1 89.31 183 SER B N 1
ATOM 3275 C CA . SER B 1 183 ? -3.285 -10.133 0.961 1 89.31 183 SER B CA 1
ATOM 3276 C C . SER B 1 183 ? -3.514 -10.414 -0.52 1 89.31 183 SER B C 1
ATOM 3278 O O . SER B 1 183 ? -4.09 -11.438 -0.88 1 89.31 183 SER B O 1
ATOM 3280 N N . TRP B 1 184 ? -3.064 -9.547 -1.311 1 86 184 TRP B N 1
ATOM 3281 C CA . TRP B 1 184 ? -3.27 -9.703 -2.746 1 86 184 TRP B CA 1
ATOM 3282 C C . TRP B 1 184 ? -2.355 -10.789 -3.312 1 86 184 TRP B C 1
ATOM 3284 O O . TRP B 1 184 ? -2.547 -11.242 -4.445 1 86 184 TRP B O 1
ATOM 3294 N N . TYR B 1 185 ? -1.448 -11.266 -2.551 1 91.5 185 TYR B N 1
ATOM 3295 C CA . TYR B 1 185 ? -0.479 -12.258 -3.01 1 91.5 185 TYR B CA 1
ATOM 3296 C C . TYR B 1 185 ? -0.806 -13.641 -2.455 1 91.5 185 TYR B C 1
ATOM 3298 O O . TYR B 1 185 ? -0.002 -14.562 -2.572 1 91.5 185 TYR B O 1
ATOM 3306 N N . LEU B 1 186 ? -1.941 -13.766 -1.872 1 92.12 186 LEU B N 1
ATOM 3307 C CA . LEU B 1 186 ? -2.361 -15.07 -1.375 1 92.12 186 LEU B CA 1
ATOM 3308 C C . LEU B 1 186 ? -2.537 -16.062 -2.523 1 92.12 186 LEU B C 1
ATOM 3310 O O . LEU B 1 186 ? -3.199 -15.758 -3.518 1 92.12 186 LEU B O 1
ATOM 3314 N N . ASN B 1 187 ? -1.973 -17.266 -2.371 1 92.88 187 ASN B N 1
ATOM 3315 C CA . ASN B 1 187 ? -2.145 -18.312 -3.369 1 92.88 187 ASN B CA 1
ATOM 3316 C C . ASN B 1 187 ? -3.324 -19.219 -3.031 1 92.88 187 ASN B C 1
ATOM 3318 O O . ASN B 1 187 ? -3.826 -19.203 -1.907 1 92.88 187 ASN B O 1
ATOM 3322 N N . HIS B 1 188 ? -3.699 -19.922 -4 1 90.69 188 HIS B N 1
ATOM 3323 C CA . HIS B 1 188 ? -4.828 -20.828 -3.859 1 90.69 188 HIS B CA 1
ATOM 3324 C C . HIS B 1 188 ? -4.395 -22.156 -3.246 1 90.69 188 HIS B C 1
ATOM 3326 O O . HIS B 1 188 ? -3.314 -22.656 -3.557 1 90.69 188 HIS B O 1
ATOM 3332 N N . SER B 1 189 ? -5.258 -22.656 -2.459 1 92.94 189 SER B N 1
ATOM 3333 C CA . SER B 1 189 ? -5.156 -24.031 -1.988 1 92.94 189 SER B CA 1
ATOM 3334 C C . SER B 1 189 ? -6.535 -24.641 -1.771 1 92.94 189 SER B C 1
ATOM 3336 O O . SER B 1 189 ? -7.477 -23.938 -1.378 1 92.94 189 SER B O 1
ATOM 3338 N N . ASP B 1 190 ? -6.59 -25.938 -2.051 1 92.75 190 ASP B N 1
ATOM 3339 C CA . ASP B 1 190 ? -7.82 -26.672 -1.755 1 92.75 190 ASP B CA 1
ATOM 3340 C C . ASP B 1 190 ? -7.984 -26.891 -0.252 1 92.75 190 ASP B C 1
ATOM 3342 O O . ASP B 1 190 ? -9.062 -27.25 0.213 1 92.75 190 ASP B O 1
ATOM 3346 N N . ASN B 1 191 ? -6.93 -26.703 0.469 1 94.88 191 ASN B N 1
ATOM 3347 C CA . ASN B 1 191 ? -6.938 -26.734 1.927 1 94.88 191 ASN B CA 1
ATOM 3348 C C . ASN B 1 191 ? -6.504 -25.406 2.527 1 94.88 191 ASN B C 1
ATOM 3350 O O . ASN B 1 191 ? -5.445 -25.312 3.152 1 94.88 191 ASN B O 1
ATOM 3354 N N . PRO B 1 192 ? -7.355 -24.453 2.461 1 95.88 192 PRO B N 1
ATOM 3355 C CA . PRO B 1 192 ? -6.977 -23.094 2.883 1 95.88 192 PRO B CA 1
ATOM 3356 C C . PRO B 1 192 ? -6.805 -22.984 4.395 1 95.88 192 PRO B C 1
ATOM 3358 O O . PRO B 1 192 ? -7.43 -23.719 5.152 1 95.88 192 PRO B O 1
ATOM 3361 N N . ASN B 1 193 ? -5.953 -22.109 4.797 1 97.38 193 ASN B N 1
ATOM 3362 C CA . ASN B 1 193 ? -5.785 -21.828 6.219 1 97.38 193 ASN B CA 1
ATOM 3363 C C . ASN B 1 193 ? -6.262 -20.422 6.578 1 97.38 193 ASN B C 1
ATOM 3365 O O . ASN B 1 193 ? -6.223 -20.031 7.742 1 97.38 193 ASN B O 1
ATOM 3369 N N . ILE B 1 194 ? -6.715 -19.688 5.637 1 95.38 194 ILE B N 1
ATOM 3370 C CA . ILE B 1 194 ? -7.383 -18.422 5.871 1 95.38 194 ILE B CA 1
ATOM 3371 C C . ILE B 1 194 ? -8.68 -18.359 5.062 1 95.38 194 ILE B C 1
ATOM 3373 O O . ILE B 1 194 ? -8.797 -19.016 4.027 1 95.38 194 ILE B O 1
ATOM 3377 N N . SER B 1 195 ? -9.531 -17.578 5.535 1 89.12 195 SER B N 1
ATOM 3378 C CA . SER B 1 195 ? -10.812 -17.422 4.855 1 89.12 195 SER B CA 1
ATOM 3379 C C . SER B 1 195 ? -11.156 -15.953 4.629 1 89.12 195 SER B C 1
ATOM 3381 O O . SER B 1 195 ? -10.758 -15.094 5.414 1 89.12 195 SER B O 1
ATOM 3383 N N . PHE B 1 196 ? -11.852 -15.859 3.5 1 82.19 196 PHE B N 1
ATOM 3384 C CA . PHE B 1 196 ? -12.367 -14.531 3.184 1 82.19 196 PHE B CA 1
ATOM 3385 C C . PHE B 1 196 ? -13.531 -14.172 4.105 1 82.19 196 PHE B C 1
ATOM 3387 O O . PHE B 1 196 ? -14.383 -15.016 4.395 1 82.19 196 PHE B O 1
ATOM 3394 N N . LYS B 1 197 ? -13.367 -12.961 4.668 1 73.56 197 LYS B N 1
ATOM 3395 C CA . LYS B 1 197 ? -14.438 -12.445 5.512 1 73.56 197 LYS B CA 1
ATOM 3396 C C . LYS B 1 197 ? -15.023 -11.164 4.926 1 73.56 197 LYS B C 1
ATOM 3398 O O . LYS B 1 197 ? -14.305 -10.188 4.711 1 73.56 197 LYS B O 1
ATOM 3403 N N . ASP B 1 198 ? -16.281 -11.219 4.578 1 61.03 198 ASP B N 1
ATOM 3404 C CA . ASP B 1 198 ? -16.984 -10.07 4.02 1 61.03 198 ASP B CA 1
ATOM 3405 C C . ASP B 1 198 ? -17.031 -8.922 5.023 1 61.03 198 ASP B C 1
ATOM 3407 O O . ASP B 1 198 ? -17.031 -9.141 6.234 1 61.03 198 ASP B O 1
ATOM 3411 N N . ALA B 1 199 ? -16.875 -7.746 4.477 1 55.56 199 ALA B N 1
ATOM 3412 C CA . ALA B 1 199 ? -17.016 -6.582 5.348 1 55.56 199 ALA B CA 1
ATOM 3413 C C . ALA B 1 199 ? -18.375 -6.598 6.055 1 55.56 199 ALA B C 1
ATOM 3415 O O . ALA B 1 199 ? -19.391 -6.984 5.465 1 55.56 199 ALA B O 1
ATOM 3416 N N . ASP B 1 200 ? -18.359 -6.703 7.461 1 51.5 200 ASP B N 1
ATOM 3417 C CA . ASP B 1 200 ? -19.625 -6.672 8.203 1 51.5 200 ASP B CA 1
ATOM 3418 C C . ASP B 1 200 ? -20.484 -5.492 7.77 1 51.5 200 ASP B C 1
ATOM 3420 O O . ASP B 1 200 ? -21.703 -5.582 7.762 1 51.5 200 ASP B O 1
ATOM 3424 N N . ASP B 1 201 ? -19.859 -4.387 7.645 1 44.91 201 ASP B N 1
ATOM 3425 C CA . ASP B 1 201 ? -20.641 -3.189 7.348 1 44.91 201 ASP B CA 1
ATOM 3426 C C . ASP B 1 201 ? -20.469 -2.768 5.891 1 44.91 201 ASP B C 1
ATOM 3428 O O . ASP B 1 201 ? -19.453 -3.066 5.266 1 44.91 201 ASP B O 1
ATOM 3432 N N . GLU B 1 202 ? -21.578 -2.309 5.434 1 42.09 202 GLU B N 1
ATOM 3433 C CA . GLU B 1 202 ? -21.594 -1.659 4.129 1 42.09 202 GLU B CA 1
ATOM 3434 C C . GLU B 1 202 ? -20.422 -0.685 3.979 1 42.09 202 GLU B C 1
ATOM 3436 O O . GLU B 1 202 ? -20.25 0.211 4.809 1 42.09 202 GLU B O 1
ATOM 3441 N N . GLY B 1 203 ? -19.469 -0.992 3.156 1 42.53 203 GLY B N 1
ATOM 3442 C CA . GLY B 1 203 ? -18.312 -0.121 2.984 1 42.53 203 GLY B CA 1
ATOM 3443 C C . GLY B 1 203 ? -17.047 -0.672 3.617 1 42.53 203 GLY B C 1
ATOM 3444 O O . GLY B 1 203 ? -16 -0.034 3.57 1 42.53 203 GLY B O 1
ATOM 3445 N N . GLY B 1 204 ? -17.484 -1.729 4.441 1 48.62 204 GLY B N 1
ATOM 3446 C CA . GLY B 1 204 ? -16.312 -2.299 5.074 1 48.62 204 GLY B CA 1
ATOM 3447 C C . GLY B 1 204 ? -15.398 -3.016 4.098 1 48.62 204 GLY B C 1
ATOM 3448 O O . GLY B 1 204 ? -15.68 -3.074 2.9 1 48.62 204 GLY B O 1
ATOM 3449 N N . PHE B 1 205 ? -14.234 -3.17 4.477 1 51.06 205 PHE B N 1
ATOM 3450 C CA . PHE B 1 205 ? -13.266 -3.799 3.59 1 51.06 205 PHE B CA 1
ATOM 3451 C C . PHE B 1 205 ? -13.242 -5.309 3.795 1 51.06 205 PHE B C 1
ATOM 3453 O O . PHE B 1 205 ? -13.5 -5.793 4.898 1 51.06 205 PHE B O 1
ATOM 3460 N N . ASN B 1 206 ? -13.305 -5.984 2.658 1 59.44 206 ASN B N 1
ATOM 3461 C CA . ASN B 1 206 ? -13.031 -7.414 2.736 1 59.44 206 ASN B CA 1
ATOM 3462 C C . ASN B 1 206 ? -11.758 -7.699 3.533 1 59.44 206 ASN B C 1
ATOM 3464 O O . ASN B 1 206 ? -10.82 -6.898 3.516 1 59.44 206 ASN B O 1
ATOM 3468 N N . SER B 1 207 ? -12.055 -8.523 4.508 1 73.44 207 SER B N 1
ATOM 3469 C CA . SER B 1 207 ? -10.906 -8.914 5.312 1 73.44 207 SER B CA 1
ATOM 3470 C C . SER B 1 207 ? -10.688 -10.43 5.266 1 73.44 207 SER B C 1
ATOM 3472 O O . SER B 1 207 ? -11.383 -11.133 4.531 1 73.44 207 SER B O 1
ATOM 3474 N N . PHE B 1 208 ? -9.609 -10.891 5.703 1 87.75 208 PHE B N 1
ATOM 3475 C CA . PHE B 1 208 ? -9.258 -12.297 5.855 1 87.75 208 PHE B CA 1
ATOM 3476 C C . PHE B 1 208 ? -9.133 -12.672 7.328 1 87.75 208 PHE B C 1
ATOM 3478 O O . PHE B 1 208 ? -8.859 -11.812 8.172 1 87.75 208 PHE B O 1
ATOM 3485 N N . VAL B 1 209 ? -9.5 -13.953 7.586 1 91.75 209 VAL B N 1
ATOM 3486 C CA . VAL B 1 209 ? -9.336 -14.453 8.945 1 91.75 209 VAL B CA 1
ATOM 3487 C C . VAL B 1 209 ? -8.703 -15.844 8.914 1 91.75 209 VAL B C 1
ATOM 3489 O O . VAL B 1 209 ? -9.039 -16.656 8.047 1 91.75 209 VAL B O 1
ATOM 3492 N N . THR B 1 210 ? -7.824 -16.062 9.852 1 95.75 210 THR B N 1
ATOM 3493 C CA . THR B 1 210 ? -7.203 -17.375 9.93 1 95.75 210 THR B CA 1
ATOM 3494 C C . THR B 1 210 ? -8.211 -18.422 10.406 1 95.75 210 THR B C 1
ATOM 3496 O O . THR B 1 210 ? -8.969 -18.172 11.344 1 95.75 210 THR B O 1
ATOM 3499 N N . ASN B 1 211 ? -8.195 -19.578 9.812 1 95.12 211 ASN B N 1
ATOM 3500 C CA . ASN B 1 211 ? -9.109 -20.656 10.141 1 95.12 211 ASN B CA 1
ATOM 3501 C C . ASN B 1 211 ? -8.531 -21.562 11.219 1 95.12 211 ASN B C 1
ATOM 3503 O O . ASN B 1 211 ? -9.266 -22.312 11.867 1 95.12 211 ASN B O 1
ATOM 3507 N N . ARG B 1 212 ? -7.316 -21.547 11.367 1 96.69 212 ARG B N 1
ATOM 3508 C CA . ARG B 1 212 ? -6.535 -22.297 12.352 1 96.69 212 ARG B CA 1
ATOM 3509 C C . ARG B 1 212 ? -5.254 -21.562 12.711 1 96.69 212 ARG B C 1
ATOM 3511 O O . ARG B 1 212 ? -4.93 -20.531 12.109 1 96.69 212 ARG B O 1
ATOM 3518 N N . GLN B 1 213 ? -4.688 -22.125 13.711 1 97.31 213 GLN B N 1
ATOM 3519 C CA . GLN B 1 213 ? -3.369 -21.578 14.023 1 97.31 213 GLN B CA 1
ATOM 3520 C C . GLN B 1 213 ? -2.396 -21.812 12.867 1 97.31 213 GLN B C 1
ATOM 3522 O O . GLN B 1 213 ? -2.361 -22.891 12.281 1 97.31 213 GLN B O 1
ATOM 3527 N N . ILE B 1 214 ? -1.69 -20.812 12.492 1 97.81 214 ILE B N 1
ATOM 3528 C CA . ILE B 1 214 ? -0.687 -20.906 11.438 1 97.81 214 ILE B CA 1
ATOM 3529 C C . ILE B 1 214 ? 0.709 -20.766 12.039 1 97.81 214 ILE B C 1
ATOM 3531 O O . ILE B 1 214 ? 0.994 -19.781 12.734 1 97.81 214 ILE B O 1
ATOM 3535 N N . GLU B 1 215 ? 1.588 -21.688 11.789 1 97.44 215 GLU B N 1
ATOM 3536 C CA . GLU B 1 215 ? 2.926 -21.688 12.375 1 97.44 215 GLU B CA 1
ATOM 3537 C C . GLU B 1 215 ? 3.863 -20.766 11.609 1 97.44 215 GLU B C 1
ATOM 3539 O O . GLU B 1 215 ? 3.652 -20.516 10.422 1 97.44 215 GLU B O 1
ATOM 3544 N N . ALA B 1 216 ? 4.918 -20.328 12.352 1 95.12 216 ALA B N 1
ATOM 3545 C CA . ALA B 1 216 ? 5.953 -19.547 11.672 1 95.12 216 ALA B CA 1
ATOM 3546 C C . ALA B 1 216 ? 6.535 -20.328 10.492 1 95.12 216 ALA B C 1
ATOM 3548 O O . ALA B 1 216 ? 6.797 -21.531 10.602 1 95.12 216 ALA B O 1
ATOM 3549 N N . GLY B 1 217 ? 6.617 -19.656 9.375 1 95.5 217 GLY B N 1
ATOM 3550 C CA . GLY B 1 217 ? 7.188 -20.281 8.195 1 95.5 217 GLY B CA 1
ATOM 3551 C C . GLY B 1 217 ? 6.137 -20.859 7.266 1 95.5 217 GLY B C 1
ATOM 3552 O O . GLY B 1 217 ? 6.438 -21.203 6.121 1 95.5 217 GLY B O 1
ATOM 3553 N N . GLU B 1 218 ? 4.938 -21 7.719 1 97.75 218 GLU B N 1
ATOM 3554 C CA . GLU B 1 218 ? 3.863 -21.547 6.898 1 97.75 218 GLU B CA 1
ATOM 3555 C C . GLU B 1 218 ? 3.326 -20.516 5.922 1 97.75 218 GLU B C 1
ATOM 3557 O O . GLU B 1 218 ? 3.176 -19.344 6.273 1 97.75 218 GLU B O 1
ATOM 3562 N N . GLU B 1 219 ? 2.992 -20.984 4.742 1 98.19 219 GLU B N 1
ATOM 3563 C CA . GLU B 1 219 ? 2.363 -20.109 3.754 1 98.19 219 GLU B CA 1
ATOM 3564 C C . GLU B 1 219 ? 0.874 -19.938 4.035 1 98.19 219 GLU B C 1
ATOM 3566 O O . GLU B 1 219 ? 0.185 -20.906 4.363 1 98.19 219 GLU B O 1
ATOM 3571 N N . LEU B 1 220 ? 0.404 -18.75 3.984 1 97.88 220 LEU B N 1
ATOM 3572 C CA . LEU B 1 220 ? -1.032 -18.5 4.027 1 97.88 220 LEU B CA 1
ATOM 3573 C C . LEU B 1 220 ? -1.663 -18.719 2.656 1 97.88 220 LEU B C 1
ATOM 3575 O O . LEU B 1 220 ? -1.2 -18.156 1.658 1 97.88 220 LEU B O 1
ATOM 3579 N N . VAL B 1 221 ? -2.688 -19.484 2.602 1 96.56 221 VAL B N 1
ATOM 3580 C CA . VAL B 1 221 ? -3.346 -19.828 1.345 1 96.56 221 VAL B CA 1
ATOM 3581 C C . VAL B 1 221 ? -4.859 -19.719 1.509 1 96.56 221 VAL B C 1
ATOM 3583 O O . VAL B 1 221 ? -5.398 -20.016 2.582 1 96.56 221 VAL B O 1
ATOM 3586 N N . ASN B 1 222 ? -5.441 -19.297 0.506 1 92.44 222 ASN B N 1
ATOM 3587 C CA . ASN B 1 222 ? -6.895 -19.156 0.511 1 92.44 222 ASN B CA 1
ATOM 3588 C C . ASN B 1 222 ? -7.539 -19.969 -0.612 1 92.44 222 ASN B C 1
ATOM 3590 O O . ASN B 1 222 ? -6.844 -20.5 -1.482 1 92.44 222 ASN B O 1
ATOM 3594 N N . ASP B 1 223 ? -8.844 -20.172 -0.528 1 88.5 223 ASP B N 1
ATOM 3595 C CA . ASP B 1 223 ? -9.641 -20.781 -1.594 1 88.5 223 ASP B CA 1
ATOM 3596 C C . ASP B 1 223 ? -10.188 -19.719 -2.541 1 88.5 223 ASP B C 1
ATOM 3598 O O . ASP B 1 223 ? -11.086 -18.953 -2.178 1 88.5 223 ASP B O 1
ATOM 3602 N N . TYR B 1 224 ? -9.602 -19.703 -3.793 1 84.06 224 TYR B N 1
ATOM 3603 C CA . TYR B 1 224 ? -9.953 -18.656 -4.738 1 84.06 224 TYR B CA 1
ATOM 3604 C C . TYR B 1 224 ? -11.438 -18.688 -5.07 1 84.06 224 TYR B C 1
ATOM 3606 O O . TYR B 1 224 ? -11.992 -17.703 -5.578 1 84.06 224 TYR B O 1
ATOM 3614 N N . ARG B 1 225 ? -12.078 -19.781 -4.844 1 76.62 225 ARG B N 1
ATOM 3615 C CA . ARG B 1 225 ? -13.508 -19.891 -5.094 1 76.62 225 ARG B CA 1
ATOM 3616 C C . ARG B 1 225 ? -14.289 -18.922 -4.203 1 76.62 225 ARG B C 1
ATOM 3618 O O . ARG B 1 225 ? -15.398 -18.5 -4.555 1 76.62 225 ARG B O 1
ATOM 3625 N N . GLU B 1 226 ? -13.664 -18.625 -3.043 1 74.06 226 GLU B N 1
ATOM 3626 C CA . GLU B 1 226 ? -14.305 -17.688 -2.117 1 74.06 226 GLU B CA 1
ATOM 3627 C C . GLU B 1 226 ? -14.297 -16.266 -2.67 1 74.06 226 GLU B C 1
ATOM 3629 O O . GLU B 1 226 ? -15.062 -15.422 -2.217 1 74.06 226 GLU B O 1
ATOM 3634 N N . LEU B 1 227 ? -13.43 -15.984 -3.605 1 69.19 227 LEU B N 1
ATOM 3635 C CA . LEU B 1 227 ? -13.328 -14.656 -4.195 1 69.19 227 LEU B CA 1
ATOM 3636 C C . LEU B 1 227 ? -14.211 -14.539 -5.43 1 69.19 227 LEU B C 1
ATOM 3638 O O . LEU B 1 227 ? -14.406 -13.438 -5.957 1 69.19 227 LEU B O 1
ATOM 3642 N N . GLY B 1 228 ? -14.711 -15.586 -5.859 1 65.81 228 GLY B N 1
ATOM 3643 C CA . GLY B 1 228 ? -15.586 -15.633 -7.016 1 65.81 228 GLY B CA 1
ATOM 3644 C C . GLY B 1 228 ? -15.227 -16.734 -8 1 65.81 228 GLY B C 1
ATOM 3645 O O . GLY B 1 228 ? -14.047 -17.016 -8.211 1 65.81 228 GLY B O 1
ATOM 3646 N N . LYS B 1 229 ? -16.219 -17.344 -8.523 1 61.22 229 LYS B N 1
ATOM 3647 C CA . LYS B 1 229 ? -16.047 -18.438 -9.469 1 61.22 229 LYS B CA 1
ATOM 3648 C C . LYS B 1 229 ? -15.266 -17.984 -10.703 1 61.22 229 LYS B C 1
ATOM 3650 O O . LYS B 1 229 ? -14.422 -18.719 -11.219 1 61.22 229 LYS B O 1
ATOM 3655 N N . GLU B 1 230 ? -15.57 -16.828 -11.102 1 59.69 230 GLU B N 1
ATOM 3656 C CA . GLU B 1 230 ? -14.922 -16.328 -12.297 1 59.69 230 GLU B CA 1
ATOM 3657 C C . GLU B 1 230 ? -13.43 -16.078 -12.055 1 59.69 230 GLU B C 1
ATOM 3659 O O . GLU B 1 230 ? -12.602 -16.344 -12.938 1 59.69 230 GLU B O 1
ATOM 3664 N N . PHE B 1 231 ? -13.219 -15.656 -10.883 1 61 231 PHE B N 1
ATOM 3665 C CA . PHE B 1 231 ? -11.812 -15.438 -10.547 1 61 231 PHE B CA 1
ATOM 3666 C C . PHE B 1 231 ? -11.047 -16.75 -10.516 1 61 231 PHE B C 1
ATOM 3668 O O . PHE B 1 231 ? -9.953 -16.859 -11.078 1 61 231 PHE B O 1
ATOM 3675 N N . TYR B 1 232 ? -11.688 -17.719 -10.016 1 63.09 232 TYR B N 1
ATOM 3676 C CA . TYR B 1 232 ? -11.086 -19.047 -9.961 1 63.09 232 TYR B CA 1
ATOM 3677 C C . TYR B 1 232 ? -10.812 -19.578 -11.367 1 63.09 232 TYR B C 1
ATOM 3679 O O . TYR B 1 232 ? -9.727 -20.094 -11.648 1 63.09 232 TYR B O 1
ATOM 3687 N N . ALA B 1 233 ? -11.742 -19.406 -12.156 1 62.81 233 ALA B N 1
ATOM 3688 C CA . ALA B 1 233 ? -11.617 -19.906 -13.523 1 62.81 233 ALA B CA 1
ATOM 3689 C C . ALA B 1 233 ? -10.531 -19.156 -14.281 1 62.81 233 ALA B C 1
ATOM 3691 O O . ALA B 1 233 ? -9.797 -19.75 -15.078 1 62.81 233 ALA B O 1
ATOM 3692 N N . LEU B 1 234 ? -10.453 -17.969 -13.969 1 60.03 234 LEU B N 1
ATOM 3693 C CA . LEU B 1 234 ? -9.516 -17.109 -14.688 1 60.03 234 LEU B CA 1
ATOM 3694 C C . LEU B 1 234 ? -8.078 -17.391 -14.258 1 60.03 234 LEU B C 1
ATOM 3696 O O . LEU B 1 234 ? -7.164 -17.406 -15.086 1 60.03 234 LEU B O 1
ATOM 3700 N N . VAL B 1 235 ? -7.918 -17.641 -12.984 1 62.59 235 VAL B N 1
ATOM 3701 C CA . VAL B 1 235 ? -6.559 -17.75 -12.469 1 62.59 235 VAL B CA 1
ATOM 3702 C C . VAL B 1 235 ? -6.094 -19.203 -12.523 1 62.59 235 VAL B C 1
ATOM 3704 O O . VAL B 1 235 ? -4.934 -19.469 -12.836 1 62.59 235 VAL B O 1
ATOM 3707 N N . ILE B 1 236 ? -6.941 -20.078 -12.117 1 57.91 236 ILE B N 1
ATOM 3708 C CA . ILE B 1 236 ? -6.559 -21.5 -12.078 1 57.91 236 ILE B CA 1
ATOM 3709 C C . ILE B 1 236 ? -6.879 -22.156 -13.422 1 57.91 236 ILE B C 1
ATOM 3711 O O . ILE B 1 236 ? -6.113 -22.984 -13.906 1 57.91 236 ILE B O 1
ATOM 3715 N N . GLY B 1 237 ? -8.094 -21.891 -13.836 1 52.66 237 GLY B N 1
ATOM 3716 C CA . GLY B 1 237 ? -8.555 -22.594 -15.016 1 52.66 237 GLY B CA 1
ATOM 3717 C C . GLY B 1 237 ? -7.762 -22.266 -16.266 1 52.66 237 GLY B C 1
ATOM 3718 O O . GLY B 1 237 ? -7.867 -22.953 -17.281 1 52.66 237 GLY B O 1
ATOM 3719 N N . GLY B 1 238 ? -7.211 -21.078 -16.406 1 45.09 238 GLY B N 1
ATOM 3720 C CA . GLY B 1 238 ? -6.555 -20.828 -17.688 1 45.09 238 GLY B CA 1
ATOM 3721 C C . GLY B 1 238 ? -5.25 -21.594 -17.844 1 45.09 238 GLY B C 1
ATOM 3722 O O . GLY B 1 238 ? -4.449 -21.281 -18.734 1 45.09 238 GLY B O 1
ATOM 3723 N N . GLY B 1 239 ? -4.816 -22.297 -16.938 1 35.12 239 GLY B N 1
ATOM 3724 C CA . GLY B 1 239 ? -3.844 -23.25 -17.422 1 35.12 239 GLY B CA 1
ATOM 3725 C C . GLY B 1 239 ? -4.41 -24.188 -18.469 1 35.12 239 GLY B C 1
ATOM 3726 O O . GLY B 1 239 ? -5.629 -24.359 -18.562 1 35.12 239 GLY B O 1
#

Radius of gyration: 33.32 Å; Cα contacts (8 Å, |Δi|>4): 869; chains: 2; bounding box: 73×98×61 Å